Protein 4WID (pdb70)

InterPro domains:
  IPR010855 Cytomegalovirus IE1/IE2 [PF07340] (22-400)

Solvent-accessible surface area: 35175 Å² total

Nearest PDB structures (foldseek):
  4wid-assembly1_A  TM=1.002E+00  e=1.896E-41  macacine betaherpesvirus 3
  4wic-assembly2_C  TM=8.725E-01  e=1.342E-35  macacine betaherpesvirus 3
  4wic-assembly2_D  TM=8.662E-01  e=5.592E-34  macacine betaherpesvirus 3
  4wid-assembly1_B  TM=8.961E-01  e=3.937E-34  macacine betaherpesvirus 3
  4wic-assembly1_B  TM=8.933E-01  e=2.179E-33  macacine betaherpesvirus 3

Foldseek 3Di:
DPQLLVVLVVVLVVLLVVVVCLPDDDPPDDPDQDDDDDDQDDLVVLVVQCPDLVRSLVVLLVNLSVLLSVVVVVLSVVLNVLSVVLCVLLVVLSVLLRVLLVVLLVVLVVLLVCCVLDCVLVVLLVVCLVVDDAPPVLNVLVVLLVVLSVLLSVLLVLSVLSVCSVLSNQLSVVLSVLSNVLSVQLSVLGDQDDDFDLSVVSVVLVVVVVDPDSVVNSVSSSVSSVVSPDDRPSNVVSSVVSCVSSVVSSVVNSVSSVVSSCVSVVLVVQLSVQVSQLSNQLSVLSSVQSSVCVVPPVPDDSVVSSVVCSVLSNQSSVVSVVVSVVSPPPRDHDHSVRSVVSSVVVD/DFLLVVLVVVLVVLLVVLLVPFDDLDDDDDPDDPPLADDLVVLVVQPVVLVRSLVSLLVNLVVLVVNLSSLLSVLLVLLSVLLVVLLVVLSVVLSVLLVVLLVVLVVLLVCLVLVVVLVVLLVVVVVVDDDPPVPVLLVVLLVVLSVVLSVLQVVVSVVSVVLSVVLSVVLSVQLSVLSNLSVVLNVPDGDDPDDDLVVVSVLVVCVVVPPDSVVSSVSSSVSSVVSVVSVVCSVVSSVVSSVVSNVSSVSSNVSSNVSSVVSSVQVVVLSVLVSLLSSLLSVLSSVQSCVCVVDPPDDSCVSNVVPCLSSQSSVVSSVQVVVGDVSTDHDDSVVSVVSSVVPVD

Structure (mmCIF, N/CA/C/O backbone):
data_4WID
#
_entry.id   4WID
#
_cell.length_a   56.489
_cell.length_b   56.489
_cell.length_c   276.907
_cell.angle_alpha   90.00
_cell.angle_beta   90.00
_cell.angle_gamma   90.00
#
_symmetry.space_group_name_H-M   'P 43'
#
loop_
_entity.id
_entity.type
_entity.pdbx_description
1 polymer RhUL123
2 polymer RhUL123
3 non-polymer 2-AMINO-2-HYDROXYMETHYL-PROPANE-1,3-DIOL
4 non-polymer 1,2-ETHANEDIOL
5 water water
#
loop_
_atom_site.group_PDB
_atom_site.id
_atom_site.type_symbol
_atom_site.label_atom_id
_atom_site.label_alt_id
_atom_site.label_comp_id
_atom_site.label_asym_id
_atom_site.label_entity_id
_atom_site.label_seq_id
_atom_site.pdbx_PDB_ins_code
_atom_site.Cartn_x
_atom_site.Cartn_y
_atom_site.Cartn_z
_atom_site.occupancy
_atom_site.B_iso_or_equiv
_atom_site.auth_seq_id
_atom_site.auth_comp_id
_atom_site.auth_asym_id
_atom_site.auth_atom_id
_atom_site.pdbx_PDB_model_num
ATOM 1 N N . LYS A 1 10 ? 38.945 3.183 -10.757 1.00 84.28 40 LYS A N 1
ATOM 2 C CA . LYS A 1 10 ? 38.010 4.300 -10.676 1.00 85.38 40 LYS A CA 1
ATOM 3 C C . LYS A 1 10 ? 36.640 3.803 -10.236 1.00 81.67 40 LYS A C 1
ATOM 4 O O . LYS A 1 10 ? 36.491 2.628 -9.904 1.00 85.77 40 LYS A O 1
ATOM 6 N N . ASP A 1 11 ? 35.641 4.686 -10.244 1.00 134.46 41 ASP A N 1
ATOM 7 C CA . ASP A 1 11 ? 34.368 4.394 -9.577 1.00 116.63 41 ASP A CA 1
ATOM 8 C C . ASP A 1 11 ? 33.255 3.827 -10.476 1.00 97.67 41 ASP A C 1
ATOM 9 O O . ASP A 1 11 ? 32.143 3.594 -9.998 1.00 92.10 41 ASP A O 1
ATOM 14 N N . MET A 1 12 ? 33.540 3.599 -11.757 1.00 84.19 42 MET A N 1
ATOM 15 C CA . MET A 1 12 ? 32.565 2.931 -12.627 1.00 68.18 42 MET A CA 1
ATOM 16 C C . MET A 1 12 ? 32.461 1.474 -12.226 1.00 56.32 42 MET A C 1
ATOM 17 O O . MET A 1 12 ? 33.481 0.814 -12.039 1.00 58.49 42 MET A O 1
ATOM 22 N N . ALA A 1 13 ? 31.240 0.971 -12.085 1.00 45.01 43 ALA A N 1
ATOM 23 C CA . ALA A 1 13 ? 31.044 -0.453 -11.848 1.00 49.68 43 ALA A CA 1
ATOM 24 C C . ALA A 1 13 ? 31.799 -1.284 -12.891 1.00 52.62 43 ALA A C 1
ATOM 25 O O . ALA A 1 13 ? 32.499 -2.235 -12.543 1.00 59.07 43 ALA A O 1
ATOM 27 N N . LEU A 1 14 ? 31.687 -0.901 -14.162 1.00 50.71 44 LEU A N 1
ATOM 28 C CA . LEU A 1 14 ? 32.383 -1.611 -15.238 1.00 49.36 44 LEU A CA 1
ATOM 29 C C . LEU A 1 14 ? 33.738 -1.007 -15.593 1.00 55.94 44 LEU A C 1
ATOM 30 O O . LEU A 1 14 ? 34.164 -1.075 -16.756 1.00 59.02 44 LEU A O 1
ATOM 35 N N . GLN A 1 15 ? 34.420 -0.421 -14.612 1.00 56.21 45 GLN A N 1
ATOM 36 C CA . GLN A 1 15 ? 35.669 0.287 -14.901 1.00 56.45 45 GLN A CA 1
ATOM 37 C C . GLN A 1 15 ? 36.699 -0.618 -15.588 1.00 52.41 45 GLN A C 1
ATOM 38 O O . GLN A 1 15 ? 37.440 -0.166 -16.449 1.00 53.96 45 GLN A O 1
ATOM 44 N N . HIS A 1 16 ? 36.741 -1.891 -15.207 1.00 52.06 46 HIS A N 1
ATOM 45 C CA . HIS A 1 16 ? 37.734 -2.820 -15.754 1.00 53.68 46 HIS A CA 1
ATOM 46 C C . HIS A 1 16 ? 37.500 -3.080 -17.253 1.00 50.34 46 HIS A C 1
ATOM 47 O O . HIS A 1 16 ? 38.442 -3.219 -18.018 1.00 53.55 46 HIS A O 1
ATOM 54 N N . ALA A 1 17 ? 36.235 -3.143 -17.642 1.00 43.59 47 ALA A N 1
ATOM 55 C CA . ALA A 1 17 ? 35.829 -3.305 -19.033 1.00 47.25 47 ALA A CA 1
ATOM 56 C C . ALA A 1 17 ? 36.276 -2.120 -19.883 1.00 50.19 47 ALA A C 1
ATOM 57 O O . ALA A 1 17 ? 36.912 -2.283 -20.925 1.00 53.46 47 ALA A O 1
ATOM 59 N N . VAL A 1 18 ? 35.938 -0.929 -19.403 1.00 49.74 48 VAL A N 1
ATOM 60 C CA . VAL A 1 18 ? 36.296 0.330 -20.035 1.00 50.64 48 VAL A CA 1
ATOM 61 C C . VAL A 1 18 ? 37.808 0.490 -20.147 1.00 56.33 48 VAL A C 1
ATOM 62 O O . VAL A 1 18 ? 38.308 0.994 -21.151 1.00 59.21 48 VAL A O 1
ATOM 66 N N . ASP A 1 19 ? 38.540 0.056 -19.122 1.00 56.45 49 ASP A N 1
ATOM 67 C CA . ASP A 1 19 ? 40.000 0.119 -19.176 1.00 56.93 49 ASP A CA 1
ATOM 68 C C . ASP A 1 19 ? 40.538 -0.809 -20.252 1.00 53.84 49 ASP A C 1
ATOM 69 O O . ASP A 1 19 ? 41.388 -0.422 -21.043 1.00 51.97 49 ASP A O 1
ATOM 74 N N . LEU A 1 20 ? 40.047 -2.042 -20.263 1.00 53.74 50 LEU A N 1
ATOM 75 C CA . LEU A 1 20 ? 40.513 -3.028 -21.228 1.00 52.34 50 LEU A CA 1
ATOM 76 C C . LEU A 1 20 ? 40.200 -2.586 -22.664 1.00 51.27 50 LEU A C 1
ATOM 77 O O . LEU A 1 20 ? 41.006 -2.799 -23.563 1.00 54.88 50 LEU A O 1
ATOM 82 N N . LEU A 1 21 ? 39.051 -1.950 -22.876 1.00 48.79 51 LEU A N 1
ATOM 83 C CA . LEU A 1 21 ? 38.706 -1.432 -24.203 1.00 51.53 51 LEU A CA 1
ATOM 84 C C . LEU A 1 21 ? 39.726 -0.420 -24.686 1.00 55.85 51 LEU A C 1
ATOM 85 O O . LEU A 1 21 ? 40.111 -0.403 -25.864 1.00 56.18 51 LEU A O 1
ATOM 90 N N . GLU A 1 22 ? 40.175 0.416 -23.763 1.00 60.45 52 GLU A N 1
ATOM 91 C CA . GLU A 1 22 ? 41.141 1.438 -24.101 1.00 64.37 52 GLU A CA 1
ATOM 92 C C . GLU A 1 22 ? 42.475 0.820 -24.471 1.00 63.94 52 GLU A C 1
ATOM 93 O O . GLU A 1 22 ? 43.067 1.172 -25.488 1.00 65.74 52 GLU A O 1
ATOM 99 N N . LYS A 1 23 ? 42.928 -0.120 -23.655 1.00 63.25 53 LYS A N 1
ATOM 100 C CA . LYS A 1 23 ? 44.232 -0.734 -23.842 1.00 63.80 53 LYS A CA 1
ATOM 101 C C . LYS A 1 23 ? 44.331 -1.464 -25.173 1.00 63.94 53 LYS A C 1
ATOM 102 O O . LYS A 1 23 ? 45.331 -1.349 -25.883 1.00 72.05 53 LYS A O 1
ATOM 108 N N . MET A 1 24 ? 43.295 -2.228 -25.499 1.00 57.49 54 MET A N 1
ATOM 109 C CA . MET A 1 24 ? 43.304 -3.075 -26.681 1.00 52.98 54 MET A CA 1
ATOM 110 C C . MET A 1 24 ? 43.286 -2.229 -27.937 1.00 52.83 54 MET A C 1
ATOM 111 O O . MET A 1 24 ? 44.010 -2.505 -28.890 1.00 56.56 54 MET A O 1
ATOM 116 N N . LEU A 1 25 ? 42.470 -1.183 -27.929 1.00 50.53 55 LEU A N 1
ATOM 117 C CA . LEU A 1 25 ? 42.389 -0.299 -29.080 1.00 53.49 55 LEU A CA 1
ATOM 118 C C . LEU A 1 25 ? 43.723 0.403 -29.297 1.00 57.58 55 LEU A C 1
ATOM 119 O O . LEU A 1 25 ? 44.218 0.495 -30.436 1.00 57.25 55 LEU A O 1
ATOM 124 N N . ALA A 1 26 ? 44.318 0.870 -28.203 1.00 58.14 56 ALA A N 1
ATOM 125 C CA . ALA A 1 26 ? 45.590 1.579 -28.285 1.00 61.16 56 ALA A CA 1
ATOM 126 C C . ALA A 1 26 ? 46.675 0.682 -28.886 1.00 61.92 56 ALA A C 1
ATOM 127 O O . ALA A 1 26 ? 47.377 1.081 -29.813 1.00 63.60 56 ALA A O 1
ATOM 129 N N . ASP A 1 27 ? 46.781 -0.535 -28.361 1.00 63.79 57 ASP A N 1
ATOM 130 C CA . ASP A 1 27 ? 47.730 -1.517 -28.862 1.00 67.47 57 ASP A CA 1
ATOM 131 C C . ASP A 1 27 ? 47.491 -1.807 -30.348 1.00 70.89 57 ASP A C 1
ATOM 132 O O . ASP A 1 27 ? 48.425 -1.836 -31.157 1.00 70.40 57 ASP A O 1
ATOM 137 N N . GLU A 1 28 ? 46.228 -2.011 -30.696 1.00 69.07 58 GLU A N 1
ATOM 138 C CA . GLU A 1 28 ? 45.855 -2.319 -32.056 1.00 66.98 58 GLU A CA 1
ATOM 139 C C . GLU A 1 28 ? 46.151 -1.148 -32.984 1.00 71.03 58 GLU A C 1
ATOM 140 O O . GLU A 1 28 ? 46.686 -1.337 -34.076 1.00 70.58 58 GLU A O 1
ATOM 146 N N . GLU A 1 29 ? 45.806 0.062 -32.549 1.00 75.28 59 GLU A N 1
ATOM 147 C CA . GLU A 1 29 ? 46.067 1.260 -33.346 1.00 78.34 59 GLU A CA 1
ATOM 148 C C . GLU A 1 29 ? 47.558 1.403 -33.625 1.00 80.58 59 GLU A C 1
ATOM 149 O O . GLU A 1 29 ? 47.959 1.964 -34.641 1.00 79.61 59 GLU A O 1
ATOM 155 N N . LYS A 1 30 ? 48.369 0.884 -32.711 1.00 84.65 60 LYS A N 1
ATOM 156 C CA . LYS A 1 30 ? 49.819 0.920 -32.845 1.00 87.14 60 LYS A CA 1
ATOM 157 C C . LYS A 1 30 ? 50.280 -0.073 -33.901 1.00 86.86 60 LYS A C 1
ATOM 158 O O . LYS A 1 30 ? 51.175 0.219 -34.694 1.00 89.36 60 LYS A O 1
ATOM 174 N N . LEU A 1 32 ? 48.893 -0.923 -36.501 1.00 80.02 62 LEU A N 1
ATOM 175 C CA . LEU A 1 32 ? 48.490 -0.574 -37.863 1.00 83.64 62 LEU A CA 1
ATOM 176 C C . LEU A 1 32 ? 49.583 0.184 -38.618 1.00 96.73 62 LEU A C 1
ATOM 177 O O . LEU A 1 32 ? 49.683 0.090 -39.847 1.00 97.07 62 LEU A O 1
ATOM 182 N N . THR A 1 33 ? 50.400 0.930 -37.879 1.00 113.90 63 THR A N 1
ATOM 183 C CA . THR A 1 33 ? 51.428 1.769 -38.489 1.00 119.03 63 THR A CA 1
ATOM 184 C C . THR A 1 33 ? 52.773 1.052 -38.573 1.00 119.29 63 THR A C 1
ATOM 185 O O . THR A 1 33 ? 53.706 1.541 -39.216 1.00 122.08 63 THR A O 1
ATOM 189 N N . GLU A 1 34 ? 52.870 -0.100 -37.919 1.00 110.06 64 GLU A N 1
ATOM 190 C CA . GLU A 1 34 ? 54.089 -0.889 -37.978 1.00 105.72 64 GLU A CA 1
ATOM 191 C C . GLU A 1 34 ? 54.416 -1.296 -39.408 1.00 102.48 64 GLU A C 1
ATOM 192 O O . GLU A 1 34 ? 53.546 -1.321 -40.289 1.00 96.19 64 GLU A O 1
ATOM 198 N N . PHE A 1 35 ? 55.690 -1.605 -39.619 1.00 107.84 65 PHE A N 1
ATOM 199 C CA . PHE A 1 35 ? 56.175 -2.126 -40.885 1.00 112.02 65 PHE A CA 1
ATOM 200 C C . PHE A 1 35 ? 56.226 -3.643 -40.823 1.00 118.96 65 PHE A C 1
ATOM 201 O O . PHE A 1 35 ? 56.790 -4.218 -39.890 1.00 119.79 65 PHE A O 1
ATOM 209 N N . ASN A 1 36 ? 55.630 -4.288 -41.816 1.00 131.27 66 ASN A N 1
ATOM 210 C CA . ASN A 1 36 ? 55.691 -5.737 -41.908 1.00 133.96 66 ASN A CA 1
ATOM 211 C C . ASN A 1 36 ? 56.341 -6.160 -43.217 1.00 132.40 66 ASN A C 1
ATOM 212 O O . ASN A 1 36 ? 56.358 -5.394 -44.178 1.00 135.57 66 ASN A O 1
ATOM 217 N N . LEU A 1 37 ? 56.877 -7.376 -43.240 1.00 118.10 67 LEU A N 1
ATOM 218 C CA . LEU A 1 37 ? 57.643 -7.873 -44.377 1.00 109.55 67 LEU A CA 1
ATOM 219 C C . LEU A 1 37 ? 56.898 -7.767 -45.707 1.00 102.45 67 LEU A C 1
ATOM 220 O O . LEU A 1 37 ? 55.693 -8.026 -45.793 1.00 98.71 67 LEU A O 1
ATOM 225 N N . GLY A 1 38 ? 57.630 -7.364 -46.740 1.00 99.34 68 GLY A N 1
ATOM 226 C CA . GLY A 1 38 ? 57.068 -7.241 -48.071 1.00 94.78 68 GLY A CA 1
ATOM 227 C C . GLY A 1 38 ? 56.541 -5.857 -48.378 1.00 88.73 68 GLY A C 1
ATOM 228 O O . GLY A 1 38 ? 56.323 -5.520 -49.540 1.00 89.88 68 GLY A O 1
ATOM 229 N N . ASP A 1 39 ? 56.311 -5.060 -47.336 1.00 87.95 69 ASP A N 1
ATOM 230 C CA . ASP A 1 39 ? 55.943 -3.660 -47.516 1.00 86.13 69 ASP A CA 1
ATOM 231 C C . ASP A 1 39 ? 57.086 -2.934 -48.221 1.00 85.34 69 ASP A C 1
ATOM 232 O O . ASP A 1 39 ? 58.254 -3.117 -47.865 1.00 88.57 69 ASP A O 1
ATOM 237 N N . PRO A 1 40 ? 56.752 -2.121 -49.231 1.00 70.65 70 PRO A N 1
ATOM 238 C CA . PRO A 1 40 ? 57.747 -1.310 -49.930 1.00 70.15 70 PRO A CA 1
ATOM 239 C C . PRO A 1 40 ? 58.353 -0.267 -49.002 1.00 72.00 70 PRO A C 1
ATOM 240 O O . PRO A 1 40 ? 57.693 0.148 -48.056 1.00 75.56 70 PRO A O 1
ATOM 244 N N . LEU A 1 41 ? 59.589 0.140 -49.257 1.00 69.12 71 LEU A N 1
ATOM 245 C CA . LEU A 1 41 ? 60.218 1.170 -48.446 1.00 71.75 71 LEU A CA 1
ATOM 246 C C . LEU A 1 41 ? 59.349 2.424 -48.413 1.00 82.46 71 LEU A C 1
ATOM 247 O O . LEU A 1 41 ? 59.104 2.992 -47.351 1.00 71.30 71 LEU A O 1
ATOM 252 N N . PHE A 1 42 ? 58.873 2.830 -49.584 1.00 80.23 72 PHE A N 1
ATOM 253 C CA . PHE A 1 42 ? 57.983 3.977 -49.716 1.00 82.04 72 PHE A CA 1
ATOM 254 C C . PHE A 1 42 ? 56.664 3.573 -50.379 1.00 74.96 72 PHE A C 1
ATOM 255 O O . PHE A 1 42 ? 56.661 2.896 -51.405 1.00 71.06 72 PHE A O 1
ATOM 263 N N . GLU A 1 43 ? 55.548 3.977 -49.780 1.00 78.27 73 GLU A N 1
ATOM 264 C CA . GLU A 1 43 ? 54.246 3.847 -50.431 1.00 84.23 73 GLU A CA 1
ATOM 265 C C . GLU A 1 43 ? 54.121 4.946 -51.477 1.00 90.43 73 GLU A C 1
ATOM 266 O O . GLU A 1 43 ? 54.565 6.073 -51.249 1.00 94.61 73 GLU A O 1
ATOM 272 N N . SER A 1 44 ? 53.520 4.629 -52.618 1.00 91.32 74 SER A N 1
ATOM 273 C CA . SER A 1 44 ? 53.394 5.614 -53.687 1.00 94.06 74 SER A CA 1
ATOM 274 C C . SER A 1 44 ? 52.281 6.604 -53.379 1.00 93.54 74 SER A C 1
ATOM 275 O O . SER A 1 44 ? 51.138 6.216 -53.138 1.00 91.79 74 SER A O 1
ATOM 278 N N . ALA A 1 45 ? 52.632 7.884 -53.363 1.00 96.85 75 ALA A N 1
ATOM 279 C CA . ALA A 1 45 ? 51.645 8.948 -53.286 1.00 98.33 75 ALA A CA 1
ATOM 280 C C . ALA A 1 45 ? 51.791 9.836 -54.518 1.00 103.82 75 ALA A C 1
ATOM 281 O O . ALA A 1 45 ? 52.258 10.974 -54.428 1.00 107.36 75 ALA A O 1
ATOM 283 N N . ASN A 1 46 ? 51.406 9.297 -55.674 1.00 102.09 76 ASN A N 1
ATOM 284 C CA . ASN A 1 46 ? 51.496 10.025 -56.934 1.00 102.77 76 ASN A CA 1
ATOM 285 C C . ASN A 1 46 ? 50.368 11.043 -57.086 1.00 104.54 76 ASN A C 1
ATOM 286 O O . ASN A 1 46 ? 49.191 10.716 -56.905 1.00 105.00 76 ASN A O 1
ATOM 291 N N . ASP A 1 47 ? 50.740 12.274 -57.425 1.00 110.23 77 ASP A N 1
ATOM 292 C CA . ASP A 1 47 ? 49.802 13.395 -57.496 1.00 111.84 77 ASP A CA 1
ATOM 293 C C . ASP A 1 47 ? 48.688 13.206 -58.525 1.00 107.09 77 ASP A C 1
ATOM 294 O O . ASP A 1 47 ? 47.505 13.289 -58.184 1.00 106.16 77 ASP A O 1
ATOM 299 N N . ASP A 1 48 ? 49.092 12.949 -59.771 1.00 99.76 78 ASP A N 1
ATOM 300 C CA . ASP A 1 48 ? 48.225 12.962 -60.960 1.00 91.33 78 ASP A CA 1
ATOM 301 C C . ASP A 1 48 ? 46.833 12.357 -60.770 1.00 80.57 78 ASP A C 1
ATOM 302 O O . ASP A 1 48 ? 46.679 11.330 -60.111 1.00 74.73 78 ASP A O 1
ATOM 307 N N . PRO A 1 49 ? 45.815 12.988 -61.374 1.00 74.40 79 PRO A N 1
ATOM 308 C CA . PRO A 1 49 ? 44.416 12.597 -61.171 1.00 72.00 79 PRO A CA 1
ATOM 309 C C . PRO A 1 49 ? 44.051 11.300 -61.877 1.00 70.56 79 PRO A C 1
ATOM 310 O O . PRO A 1 49 ? 44.585 11.002 -62.946 1.00 71.71 79 PRO A O 1
ATOM 314 N N . ILE A 1 50 ? 43.152 10.536 -61.271 1.00 70.62 80 ILE A N 1
ATOM 315 C CA . ILE A 1 50 ? 42.611 9.330 -61.888 1.00 68.51 80 ILE A CA 1
ATOM 316 C C . ILE A 1 50 ? 41.631 9.710 -63.002 1.00 67.71 80 ILE A C 1
ATOM 317 O O . ILE A 1 50 ? 40.756 10.555 -62.802 1.00 66.81 80 ILE A O 1
ATOM 322 N N . LYS A 1 51 ? 41.792 9.114 -64.183 1.00 67.41 81 LYS A N 1
ATOM 323 C CA . LYS A 1 51 ? 40.886 9.391 -65.299 1.00 68.62 81 LYS A CA 1
ATOM 324 C C . LYS A 1 51 ? 39.891 8.247 -65.475 1.00 65.65 81 LYS A C 1
ATOM 325 O O . LYS A 1 51 ? 40.218 7.094 -65.222 1.00 62.03 81 LYS A O 1
ATOM 331 N N . THR A 1 52 ? 38.668 8.562 -65.891 1.00 69.60 82 THR A N 1
ATOM 332 C CA . THR A 1 52 ? 37.661 7.521 -66.065 1.00 69.76 82 THR A CA 1
ATOM 333 C C . THR A 1 52 ? 38.009 6.679 -67.287 1.00 73.23 82 THR A C 1
ATOM 334 O O . THR A 1 52 ? 38.873 7.049 -68.087 1.00 74.16 82 THR A O 1
ATOM 338 N N . LEU A 1 53 ? 37.346 5.535 -67.413 1.00 73.51 83 LEU A N 1
ATOM 339 C CA . LEU A 1 53 ? 37.612 4.621 -68.507 1.00 74.37 83 LEU A CA 1
ATOM 340 C C . LEU A 1 53 ? 37.371 5.344 -69.833 1.00 78.72 83 LEU A C 1
ATOM 341 O O . LEU A 1 53 ? 38.172 5.229 -70.770 1.00 78.54 83 LEU A O 1
ATOM 346 N N . GLU A 1 54 ? 36.287 6.117 -69.885 1.00 80.30 84 GLU A N 1
ATOM 347 C CA . GLU A 1 54 ? 35.971 6.936 -71.051 1.00 82.34 84 GLU A CA 1
ATOM 348 C C . GLU A 1 54 ? 37.147 7.815 -71.463 1.00 81.88 84 GLU A C 1
ATOM 349 O O . GLU A 1 54 ? 37.581 7.783 -72.611 1.00 86.10 84 GLU A O 1
ATOM 355 N N . GLU A 1 55 ? 37.664 8.589 -70.516 1.00 78.25 85 GLU A N 1
ATOM 356 C CA . GLU A 1 55 ? 38.730 9.545 -70.795 1.00 75.31 85 GLU A CA 1
ATOM 357 C C . GLU A 1 55 ? 39.968 8.859 -71.342 1.00 73.80 85 GLU A C 1
ATOM 358 O O . GLU A 1 55 ? 40.600 9.345 -72.294 1.00 70.05 85 GLU A O 1
ATOM 364 N N . ILE A 1 56 ? 40.295 7.718 -70.740 1.00 71.08 86 ILE A N 1
ATOM 365 C CA . ILE A 1 56 ? 41.424 6.902 -71.170 1.00 64.82 86 ILE A CA 1
ATOM 366 C C . ILE A 1 56 ? 41.206 6.371 -72.586 1.00 70.14 86 ILE A C 1
ATOM 367 O O . ILE A 1 56 ? 42.139 6.328 -73.400 1.00 71.26 86 ILE A O 1
ATOM 372 N N . ILE A 1 57 ? 39.975 5.959 -72.876 1.00 70.99 87 ILE A N 1
ATOM 373 C CA . ILE A 1 57 ? 39.629 5.475 -74.209 1.00 74.64 87 ILE A CA 1
ATOM 374 C C . ILE A 1 57 ? 39.718 6.607 -75.242 1.00 77.95 87 ILE A C 1
ATOM 375 O O . ILE A 1 57 ? 40.247 6.412 -76.334 1.00 74.20 87 ILE A O 1
ATOM 380 N N . GLN A 1 58 ? 39.235 7.793 -74.877 1.00 83.38 88 GLN A N 1
ATOM 381 C CA . GLN A 1 58 ? 39.224 8.929 -75.797 1.00 92.35 88 GLN A CA 1
ATOM 382 C C . GLN A 1 58 ? 40.620 9.508 -76.051 1.00 96.76 88 GLN A C 1
ATOM 383 O O . GLN A 1 58 ? 40.863 10.110 -77.098 1.00 99.84 88 GLN A O 1
ATOM 389 N N . GLU A 1 59 ? 41.535 9.313 -75.106 1.00 96.37 89 GLU A N 1
ATOM 390 C CA . GLU A 1 59 ? 42.866 9.914 -75.193 1.00 99.39 89 GLU A CA 1
ATOM 391 C C . GLU A 1 59 ? 43.899 8.983 -75.827 1.00 100.12 89 GLU A C 1
ATOM 392 O O . GLU A 1 59 ? 44.950 9.424 -76.276 1.00 102.40 89 GLU A O 1
ATOM 398 N N . GLY A 1 60 ? 43.604 7.692 -75.864 1.00 102.63 90 GLY A N 1
ATOM 399 C CA . GLY A 1 60 ? 44.558 6.733 -76.381 1.00 106.44 90 GLY A CA 1
ATOM 400 C C . GLY A 1 60 ? 44.422 6.576 -77.879 1.00 115.40 90 GLY A C 1
ATOM 401 O O . GLY A 1 60 ? 43.885 5.573 -78.346 1.00 119.39 90 GLY A O 1
ATOM 402 N N . ASP A 1 61 ? 44.897 7.569 -78.632 1.00 118.99 91 ASP A N 1
ATOM 403 C CA . ASP A 1 61 ? 44.871 7.509 -80.094 1.00 119.74 91 ASP A CA 1
ATOM 404 C C . ASP A 1 61 ? 45.785 6.402 -80.591 1.00 116.95 91 ASP A C 1
ATOM 405 O O . ASP A 1 61 ? 45.378 5.537 -81.366 1.00 120.48 91 ASP A O 1
ATOM 410 N N . ASP A 1 62 ? 47.030 6.449 -80.136 1.00 108.19 92 ASP A N 1
ATOM 411 C CA . ASP A 1 62 ? 48.034 5.481 -80.533 1.00 100.34 92 ASP A CA 1
ATOM 412 C C . ASP A 1 62 ? 48.206 4.387 -79.483 1.00 96.02 92 ASP A C 1
ATOM 413 O O . ASP A 1 62 ? 47.833 4.541 -78.311 1.00 95.10 92 ASP A O 1
ATOM 418 N N . VAL A 1 63 ? 48.780 3.279 -79.927 1.00 91.97 93 VAL A N 1
ATOM 419 C CA . VAL A 1 63 ? 48.934 2.091 -79.111 1.00 90.73 93 VAL A CA 1
ATOM 420 C C . VAL A 1 63 ? 50.025 2.287 -78.039 1.00 92.10 93 VAL A C 1
ATOM 421 O O . VAL A 1 63 ? 50.053 1.586 -77.027 1.00 92.59 93 VAL A O 1
ATOM 425 N N . VAL A 1 64 ? 50.903 3.263 -78.255 1.00 95.64 94 VAL A N 1
ATOM 426 C CA . VAL A 1 64 ? 51.995 3.535 -77.323 1.00 95.05 94 VAL A CA 1
ATOM 427 C C . VAL A 1 64 ? 51.585 4.596 -76.297 1.00 95.72 94 VAL A C 1
ATOM 428 O O . VAL A 1 64 ? 51.970 4.535 -75.124 1.00 96.02 94 VAL A O 1
ATOM 432 N N . GLY A 1 65 ? 50.785 5.559 -76.745 1.00 95.08 95 GLY A N 1
ATOM 433 C CA . GLY A 1 65 ? 50.269 6.589 -75.869 1.00 91.67 95 GLY A CA 1
ATOM 434 C C . GLY A 1 65 ? 49.220 5.994 -74.959 1.00 87.25 95 GLY A C 1
ATOM 435 O O . GLY A 1 65 ? 49.052 6.428 -73.816 1.00 86.54 95 GLY A O 1
ATOM 436 N N . ALA A 1 66 ? 48.506 4.998 -75.476 1.00 84.95 96 ALA A N 1
ATOM 437 C CA . ALA A 1 66 ? 47.517 4.277 -74.684 1.00 80.92 96 ALA A CA 1
ATOM 438 C C . ALA A 1 66 ? 48.208 3.524 -73.563 1.00 79.36 96 ALA A C 1
ATOM 439 O O . ALA A 1 66 ? 47.750 3.545 -72.421 1.00 78.11 96 ALA A O 1
ATOM 441 N N . HIS A 1 67 ? 49.316 2.870 -73.901 1.00 76.98 97 HIS A N 1
ATOM 442 C CA . HIS A 1 67 ? 50.061 2.067 -72.949 1.00 75.19 97 HIS A CA 1
ATOM 443 C C . HIS A 1 67 ? 50.586 2.893 -71.777 1.00 76.64 97 HIS A C 1
ATOM 444 O O . HIS A 1 67 ? 50.486 2.482 -70.616 1.00 77.70 97 HIS A O 1
ATOM 451 N N . GLN A 1 68 ? 51.160 4.045 -72.098 1.00 76.48 98 GLN A N 1
ATOM 452 C CA . GLN A 1 68 ? 51.626 4.998 -71.101 1.00 76.82 98 GLN A CA 1
ATOM 453 C C . GLN A 1 68 ? 50.510 5.334 -70.112 1.00 73.42 98 GLN A C 1
ATOM 454 O O . GLN A 1 68 ? 50.675 5.270 -68.889 1.00 70.88 98 GLN A O 1
ATOM 460 N N . LEU A 1 69 ? 49.369 5.683 -70.688 1.00 69.62 99 LEU A N 1
ATOM 461 C CA . LEU A 1 69 ? 48.172 6.042 -69.967 1.00 68.04 99 LEU A CA 1
ATOM 462 C C . LEU A 1 69 ? 47.619 4.884 -69.115 1.00 69.35 99 LEU A C 1
ATOM 463 O O . LEU A 1 69 ? 47.187 5.089 -67.984 1.00 69.69 99 LEU A O 1
ATOM 468 N N . VAL A 1 70 ? 47.635 3.670 -69.654 1.00 68.81 100 VAL A N 1
ATOM 469 C CA . VAL A 1 70 ? 47.042 2.534 -68.961 1.00 68.10 100 VAL A CA 1
ATOM 470 C C . VAL A 1 70 ? 47.857 2.129 -67.740 1.00 69.03 100 VAL A C 1
ATOM 471 O O . VAL A 1 70 ? 47.288 1.939 -66.659 1.00 69.08 100 VAL A O 1
ATOM 475 N N . VAL A 1 71 ? 49.175 2.007 -67.909 1.00 68.90 101 VAL A N 1
ATOM 476 C CA . VAL A 1 71 ? 50.078 1.628 -66.815 1.00 68.41 101 VAL A CA 1
ATOM 477 C C . VAL A 1 71 ? 49.962 2.571 -65.617 1.00 69.60 101 VAL A C 1
ATOM 478 O O . VAL A 1 71 ? 49.685 2.143 -64.492 1.00 69.39 101 VAL A O 1
ATOM 482 N N . THR A 1 72 ? 50.159 3.860 -65.864 1.00 71.27 102 THR A N 1
ATOM 483 C CA . THR A 1 72 ? 50.071 4.851 -64.803 1.00 71.44 102 THR A CA 1
ATOM 484 C C . THR A 1 72 ? 48.682 4.898 -64.141 1.00 69.77 102 THR A C 1
ATOM 485 O O . THR A 1 72 ? 48.581 5.065 -62.923 1.00 67.79 102 THR A O 1
ATOM 489 N N . GLN A 1 73 ? 47.617 4.739 -64.928 1.00 67.41 103 GLN A N 1
ATOM 490 C CA . GLN A 1 73 ? 46.266 4.779 -64.362 1.00 63.65 103 GLN A CA 1
ATOM 491 C C . GLN A 1 73 ? 45.948 3.537 -63.520 1.00 60.68 103 GLN A C 1
ATOM 492 O O . GLN A 1 73 ? 45.112 3.599 -62.616 1.00 61.38 103 GLN A O 1
ATOM 498 N N . ILE A 1 74 ? 46.597 2.415 -63.811 1.00 57.16 104 ILE A N 1
ATOM 499 C CA . ILE A 1 74 ? 46.471 1.245 -62.952 1.00 60.67 104 ILE A CA 1
ATOM 500 C C . ILE A 1 74 ? 47.136 1.527 -61.604 1.00 60.19 104 ILE A C 1
ATOM 501 O O . ILE A 1 74 ? 46.532 1.311 -60.538 1.00 62.05 104 ILE A O 1
ATOM 506 N N . LYS A 1 75 ? 48.360 2.047 -61.663 1.00 61.29 105 LYS A N 1
ATOM 507 C CA . LYS A 1 75 ? 49.142 2.347 -60.469 1.00 61.46 105 LYS A CA 1
ATOM 508 C C . LYS A 1 75 ? 48.441 3.365 -59.568 1.00 63.84 105 LYS A C 1
ATOM 509 O O . LYS A 1 75 ? 48.402 3.186 -58.345 1.00 64.18 105 LYS A O 1
ATOM 515 N N . LEU A 1 76 ? 47.873 4.413 -60.162 1.00 63.39 106 LEU A N 1
ATOM 516 C CA . LEU A 1 76 ? 47.116 5.385 -59.379 1.00 64.18 106 LEU A CA 1
ATOM 517 C C . LEU A 1 76 ? 45.928 4.713 -58.672 1.00 61.23 106 LEU A C 1
ATOM 518 O O . LEU A 1 76 ? 45.567 5.078 -57.555 1.00 59.19 106 LEU A O 1
ATOM 523 N N . ARG A 1 77 ? 45.335 3.727 -59.339 1.00 60.43 107 ARG A N 1
ATOM 524 C CA . ARG A 1 77 ? 44.114 3.078 -58.874 1.00 56.98 107 ARG A CA 1
ATOM 525 C C . ARG A 1 77 ? 44.408 2.053 -57.772 1.00 52.56 107 ARG A C 1
ATOM 526 O O . ARG A 1 77 ? 43.680 1.968 -56.795 1.00 52.09 107 ARG A O 1
ATOM 534 N N . VAL A 1 78 ? 45.462 1.269 -57.953 1.00 53.73 108 VAL A N 1
ATOM 535 C CA . VAL A 1 78 ? 45.956 0.373 -56.911 1.00 54.01 108 VAL A CA 1
ATOM 536 C C . VAL A 1 78 ? 46.214 1.177 -55.631 1.00 56.19 108 VAL A C 1
ATOM 537 O O . VAL A 1 78 ? 45.867 0.746 -54.528 1.00 58.14 108 VAL A O 1
ATOM 541 N N . GLN A 1 79 ? 46.787 2.366 -55.807 1.00 56.36 109 GLN A N 1
ATOM 542 C CA . GLN A 1 79 ? 47.055 3.296 -54.713 1.00 59.57 109 GLN A CA 1
ATOM 543 C C . GLN A 1 79 ? 45.761 3.740 -54.025 1.00 59.38 109 GLN A C 1
ATOM 544 O O . GLN A 1 79 ? 45.601 3.575 -52.811 1.00 57.62 109 GLN A O 1
ATOM 550 N N . ARG A 1 80 ? 44.841 4.299 -54.811 1.00 58.72 110 ARG A N 1
ATOM 551 C CA . ARG A 1 80 ? 43.519 4.676 -54.314 1.00 58.52 110 ARG A CA 1
ATOM 552 C C . ARG A 1 80 ? 42.816 3.543 -53.535 1.00 56.39 110 ARG A C 1
ATOM 553 O O . ARG A 1 80 ? 42.316 3.762 -52.440 1.00 56.82 110 ARG A O 1
ATOM 561 N N . ASN A 1 81 ? 42.795 2.345 -54.111 1.00 53.72 111 ASN A N 1
ATOM 562 C CA . ASN A 1 81 ? 42.112 1.193 -53.532 1.00 50.88 111 ASN A CA 1
ATOM 563 C C . ASN A 1 81 ? 42.739 0.731 -52.228 1.00 53.65 111 ASN A C 1
ATOM 564 O O . ASN A 1 81 ? 42.034 0.385 -51.269 1.00 55.19 111 ASN A O 1
ATOM 569 N N . ARG A 1 82 ? 44.065 0.718 -52.185 1.00 54.51 112 ARG A N 1
ATOM 570 C CA . ARG A 1 82 ? 44.739 0.290 -50.976 1.00 56.63 112 ARG A CA 1
ATOM 571 C C . ARG A 1 82 ? 44.483 1.306 -49.864 1.00 56.16 112 ARG A C 1
ATOM 572 O O . ARG A 1 82 ? 44.266 0.918 -48.718 1.00 57.01 112 ARG A O 1
ATOM 580 N N . ARG A 1 83 ? 44.469 2.595 -50.208 1.00 55.30 113 ARG A N 1
ATOM 581 C CA . ARG A 1 83 ? 44.197 3.644 -49.221 1.00 53.74 113 ARG A CA 1
ATOM 582 C C . ARG A 1 83 ? 42.826 3.453 -48.597 1.00 52.15 113 ARG A C 1
ATOM 583 O O . ARG A 1 83 ? 42.674 3.497 -47.376 1.00 49.89 113 ARG A O 1
ATOM 591 N N . LEU A 1 84 ? 41.825 3.244 -49.443 1.00 51.67 114 LEU A N 1
ATOM 592 C CA . LEU A 1 84 ? 40.475 3.026 -48.951 1.00 51.40 114 LEU A CA 1
ATOM 593 C C . LEU A 1 84 ? 40.396 1.743 -48.120 1.00 49.06 114 LEU A C 1
ATOM 594 O O . LEU A 1 84 ? 39.625 1.675 -47.176 1.00 48.51 114 LEU A O 1
ATOM 599 N N . ALA A 1 85 ? 41.188 0.736 -48.471 1.00 47.37 115 ALA A N 1
ATOM 600 C CA . ALA A 1 85 ? 41.203 -0.509 -47.712 1.00 51.68 115 ALA A CA 1
ATOM 601 C C . ALA A 1 85 ? 41.825 -0.264 -46.339 1.00 51.18 115 ALA A C 1
ATOM 602 O O . ALA A 1 85 ? 41.335 -0.775 -45.328 1.00 46.78 115 ALA A O 1
ATOM 604 N N . ASP A 1 86 ? 42.902 0.521 -46.308 1.00 52.41 116 ASP A N 1
ATOM 605 C CA . ASP A 1 86 ? 43.557 0.852 -45.047 1.00 52.36 116 ASP A CA 1
ATOM 606 C C . ASP A 1 86 ? 42.619 1.653 -44.148 1.00 53.04 116 ASP A C 1
ATOM 607 O O . ASP A 1 86 ? 42.521 1.395 -42.947 1.00 50.77 116 ASP A O 1
ATOM 612 N N . GLU A 1 87 ? 41.926 2.619 -44.741 1.00 54.90 117 GLU A N 1
ATOM 613 C CA . GLU A 1 87 ? 40.933 3.397 -44.019 1.00 57.64 117 GLU A CA 1
ATOM 614 C C . GLU A 1 87 ? 39.927 2.465 -43.348 1.00 55.26 117 GLU A C 1
ATOM 615 O O . GLU A 1 87 ? 39.616 2.617 -42.162 1.00 52.60 117 GLU A O 1
ATOM 621 N N . ILE A 1 88 ? 39.445 1.481 -44.100 1.00 55.10 118 ILE A N 1
ATOM 622 C CA . ILE A 1 88 ? 38.454 0.539 -43.576 1.00 53.72 118 ILE A CA 1
ATOM 623 C C . ILE A 1 88 ? 39.019 -0.318 -42.441 1.00 49.86 118 ILE A C 1
ATOM 624 O O . ILE A 1 88 ? 38.301 -0.630 -41.492 1.00 49.04 118 ILE A O 1
ATOM 629 N N . ILE A 1 89 ? 40.300 -0.678 -42.515 1.00 48.20 119 ILE A N 1
ATOM 630 C CA . ILE A 1 89 ? 40.922 -1.413 -41.412 1.00 50.23 119 ILE A CA 1
ATOM 631 C C . ILE A 1 89 ? 40.873 -0.569 -40.129 1.00 52.32 119 ILE A C 1
ATOM 632 O O . ILE A 1 89 ? 40.496 -1.059 -39.065 1.00 54.79 119 ILE A O 1
ATOM 637 N N . ARG A 1 90 ? 41.232 0.705 -40.259 1.00 52.94 120 ARG A N 1
ATOM 638 C CA . ARG A 1 90 ? 41.209 1.649 -39.153 1.00 55.98 120 ARG A CA 1
ATOM 639 C C . ARG A 1 90 ? 39.805 1.883 -38.588 1.00 57.65 120 ARG A C 1
ATOM 640 O O . ARG A 1 90 ? 39.643 2.066 -37.376 1.00 57.26 120 ARG A O 1
ATOM 648 N N . GLU A 1 91 ? 38.789 1.859 -39.448 1.00 55.26 121 GLU A N 1
ATOM 649 C CA . GLU A 1 91 ? 37.427 2.100 -38.980 1.00 51.55 121 GLU A CA 1
ATOM 650 C C . GLU A 1 91 ? 36.858 0.917 -38.199 1.00 47.64 121 GLU A C 1
ATOM 651 O O . GLU A 1 91 ? 35.853 1.048 -37.490 1.00 43.60 121 GLU A O 1
ATOM 657 N N . GLN A 1 92 ? 37.482 -0.243 -38.344 1.00 45.77 122 GLN A N 1
ATOM 658 C CA . GLN A 1 92 ? 37.103 -1.386 -37.542 1.00 43.17 122 GLN A CA 1
ATOM 659 C C . GLN A 1 92 ? 37.311 -1.037 -36.065 1.00 45.95 122 GLN A C 1
ATOM 660 O O . GLN A 1 92 ? 36.474 -1.336 -35.219 1.00 43.84 122 GLN A O 1
ATOM 666 N N . LEU A 1 93 ? 38.427 -0.377 -35.780 1.00 47.77 123 LEU A N 1
ATOM 667 C CA . LEU A 1 93 ? 38.788 -0.016 -34.424 1.00 48.25 123 LEU A CA 1
ATOM 668 C C . LEU A 1 93 ? 37.906 1.124 -33.934 1.00 49.45 123 LEU A C 1
ATOM 669 O O . LEU A 1 93 ? 37.429 1.111 -32.800 1.00 46.52 123 LEU A O 1
ATOM 674 N N . THR A 1 94 ? 37.675 2.091 -34.812 1.00 53.06 124 THR A N 1
ATOM 675 C CA . THR A 1 94 ? 36.767 3.182 -34.513 1.00 51.59 124 THR A CA 1
ATOM 676 C C . THR A 1 94 ? 35.358 2.658 -34.232 1.00 50.40 124 THR A C 1
ATOM 677 O O . THR A 1 94 ? 34.690 3.172 -33.331 1.00 52.92 124 THR A O 1
ATOM 681 N N . ASP A 1 95 ? 34.914 1.641 -34.982 1.00 42.44 125 ASP A N 1
ATOM 682 C CA . ASP A 1 95 ? 33.564 1.095 -34.813 1.00 42.73 125 ASP A CA 1
ATOM 683 C C . ASP A 1 95 ? 33.480 0.314 -33.511 1.00 41.28 125 ASP A C 1
ATOM 684 O O . ASP A 1 95 ? 32.441 0.298 -32.860 1.00 40.37 125 ASP A O 1
ATOM 689 N N . ILE A 1 96 ? 34.570 -0.355 -33.149 1.00 44.29 126 ILE A N 1
ATOM 690 C CA . ILE A 1 96 ? 34.587 -1.115 -31.907 1.00 45.95 126 ILE A CA 1
ATOM 691 C C . ILE A 1 96 ? 34.476 -0.152 -30.720 1.00 44.29 126 ILE A C 1
ATOM 692 O O . ILE A 1 96 ? 33.677 -0.382 -29.816 1.00 40.85 126 ILE A O 1
ATOM 697 N N . ARG A 1 97 ? 35.253 0.931 -30.749 1.00 50.65 127 ARG A N 1
ATOM 698 C CA . ARG A 1 97 ? 35.154 1.971 -29.734 1.00 55.55 127 ARG A CA 1
ATOM 699 C C . ARG A 1 97 ? 33.724 2.485 -29.595 1.00 59.71 127 ARG A C 1
ATOM 700 O O . ARG A 1 97 ? 33.185 2.528 -28.485 1.00 60.17 127 ARG A O 1
ATOM 708 N N . LYS A 1 98 ? 33.119 2.880 -30.715 1.00 60.56 128 LYS A N 1
ATOM 709 C CA . LYS A 1 98 ? 31.747 3.385 -30.703 1.00 60.89 128 LYS A CA 1
ATOM 710 C C . LYS A 1 98 ? 30.739 2.389 -30.115 1.00 53.30 128 LYS A C 1
ATOM 711 O O . LYS A 1 98 ? 29.963 2.730 -29.231 1.00 48.84 128 LYS A O 1
ATOM 717 N N . VAL A 1 99 ? 30.742 1.167 -30.628 1.00 48.80 129 VAL A N 1
ATOM 718 C CA . VAL A 1 99 ? 29.735 0.204 -30.240 1.00 45.04 129 VAL A CA 1
ATOM 719 C C . VAL A 1 99 ? 29.937 -0.217 -28.778 1.00 44.83 129 VAL A C 1
ATOM 720 O O . VAL A 1 99 ? 28.988 -0.198 -28.005 1.00 43.32 129 VAL A O 1
ATOM 724 N N . PHE A 1 100 ? 31.159 -0.562 -28.385 1.00 44.94 130 PHE A N 1
ATOM 725 C CA . PHE A 1 100 ? 31.371 -1.021 -27.014 1.00 43.77 130 PHE A CA 1
ATOM 726 C C . PHE A 1 100 ? 31.319 0.107 -25.959 1.00 47.28 130 PHE A C 1
ATOM 727 O O . PHE A 1 100 ? 30.872 -0.132 -24.835 1.00 48.38 130 PHE A O 1
ATOM 735 N N . SER A 1 101 ? 31.741 1.323 -26.296 1.00 46.45 131 SER A N 1
ATOM 736 C CA . SER A 1 101 ? 31.577 2.435 -25.353 1.00 50.26 131 SER A CA 1
ATOM 737 C C . SER A 1 101 ? 30.116 2.707 -25.053 1.00 54.81 131 SER A C 1
ATOM 738 O O . SER A 1 101 ? 29.737 2.952 -23.906 1.00 57.68 131 SER A O 1
ATOM 741 N N . ASP A 1 102 ? 29.302 2.673 -26.100 1.00 56.61 132 ASP A N 1
ATOM 742 C CA . ASP A 1 102 ? 27.889 2.966 -25.968 1.00 58.00 132 ASP A CA 1
ATOM 743 C C . ASP A 1 102 ? 27.219 1.876 -25.164 1.00 52.10 132 ASP A C 1
ATOM 744 O O . ASP A 1 102 ? 26.416 2.178 -24.285 1.00 48.93 132 ASP A O 1
ATOM 749 N N . LYS A 1 103 ? 27.565 0.621 -25.455 1.00 47.93 133 LYS A N 1
ATOM 750 C CA . LYS A 1 103 ? 27.007 -0.513 -24.724 1.00 45.91 133 LYS A CA 1
ATOM 751 C C . LYS A 1 103 ? 27.445 -0.519 -23.242 1.00 44.56 133 LYS A C 1
ATOM 752 O O . LYS A 1 103 ? 26.649 -0.844 -22.373 1.00 47.82 133 LYS A O 1
ATOM 758 N N . PHE A 1 104 ? 28.696 -0.169 -22.961 1.00 44.68 134 PHE A N 1
ATOM 759 C CA . PHE A 1 104 ? 29.183 -0.133 -21.579 1.00 45.95 134 PHE A CA 1
ATOM 760 C C . PHE A 1 104 ? 28.471 0.954 -20.789 1.00 54.21 134 PHE A C 1
ATOM 761 O O . PHE A 1 104 ? 28.122 0.744 -19.630 1.00 58.17 134 PHE A O 1
ATOM 769 N N . GLU A 1 105 ? 28.266 2.113 -21.412 1.00 55.51 135 GLU A N 1
ATOM 770 C CA . GLU A 1 105 ? 27.574 3.217 -20.761 1.00 60.29 135 GLU A CA 1
ATOM 771 C C . GLU A 1 105 ? 26.148 2.838 -20.404 1.00 57.66 135 GLU A C 1
ATOM 772 O O . GLU A 1 105 ? 25.685 3.114 -19.297 1.00 59.40 135 GLU A O 1
ATOM 778 N N . LYS A 1 106 ? 25.451 2.209 -21.340 1.00 56.28 136 LYS A N 1
ATOM 779 C CA . LYS A 1 106 ? 24.091 1.760 -21.081 1.00 60.15 136 LYS A CA 1
ATOM 780 C C . LYS A 1 106 ? 24.067 0.701 -19.982 1.00 58.76 136 LYS A C 1
ATOM 781 O O . LYS A 1 106 ? 23.256 0.773 -19.060 1.00 59.05 136 LYS A O 1
ATOM 787 N N . LEU A 1 107 ? 24.961 -0.278 -20.097 1.00 55.39 137 LEU A N 1
ATOM 788 C CA . LEU A 1 107 ? 25.088 -1.350 -19.115 1.00 47.72 137 LEU A CA 1
ATOM 789 C C . LEU A 1 107 ? 25.383 -0.800 -17.712 1.00 46.04 137 LEU A C 1
ATOM 790 O O . LEU A 1 107 ? 24.856 -1.302 -16.730 1.00 45.66 137 LEU A O 1
ATOM 795 N N . GLU A 1 108 ? 26.206 0.242 -17.642 1.00 49.94 138 GLU A N 1
ATOM 796 C CA . GLU A 1 108 ? 26.600 0.851 -16.376 1.00 58.15 138 GLU A CA 1
ATOM 797 C C . GLU A 1 108 ? 25.414 1.564 -15.725 1.00 61.59 138 GLU A C 1
ATOM 798 O O . GLU A 1 108 ? 25.190 1.436 -14.518 1.00 59.42 138 GLU A O 1
ATOM 804 N N . GLN A 1 109 ? 24.658 2.303 -16.536 1.00 64.52 139 GLN A N 1
ATOM 805 C CA . GLN A 1 109 ? 23.480 3.025 -16.063 1.00 65.26 139 GLN A CA 1
ATOM 806 C C . GLN A 1 109 ? 22.439 2.053 -15.566 1.00 58.45 139 GLN A C 1
ATOM 807 O O . GLN A 1 109 ? 21.724 2.337 -14.602 1.00 59.32 139 GLN A O 1
ATOM 813 N N . GLY A 1 110 ? 22.363 0.901 -16.219 1.00 50.07 140 GLY A N 1
ATOM 814 C CA . GLY A 1 110 ? 21.486 -0.172 -15.771 1.00 46.81 140 GLY A CA 1
ATOM 815 C C . GLY A 1 110 ? 21.974 -0.937 -14.541 1.00 45.63 140 GLY A C 1
ATOM 816 O O . GLY A 1 110 ? 21.176 -1.494 -13.788 1.00 46.52 140 GLY A O 1
ATOM 817 N N . ILE A 1 111 ? 23.279 -1.010 -14.334 1.00 45.29 141 ILE A N 1
ATOM 818 C CA . ILE A 1 111 ? 23.758 -1.732 -13.165 1.00 49.61 141 ILE A CA 1
ATOM 819 C C . ILE A 1 111 ? 23.441 -0.880 -11.937 1.00 52.17 141 ILE A C 1
ATOM 820 O O . ILE A 1 111 ? 22.978 -1.393 -10.925 1.00 52.24 141 ILE A O 1
ATOM 825 N N . GLN A 1 112 ? 23.667 0.425 -12.063 1.00 52.98 142 GLN A N 1
ATOM 826 C CA . GLN A 1 112 ? 23.346 1.389 -11.025 1.00 55.71 142 GLN A CA 1
ATOM 827 C C . GLN A 1 112 ? 21.882 1.332 -10.574 1.00 58.92 142 GLN A C 1
ATOM 828 O O . GLN A 1 112 ? 21.592 1.514 -9.390 1.00 61.96 142 GLN A O 1
ATOM 834 N N . ASN A 1 113 ? 20.966 1.076 -11.503 1.00 58.91 143 ASN A N 1
ATOM 835 C CA . ASN A 1 113 ? 19.550 0.949 -11.152 1.00 59.90 143 ASN A CA 1
ATOM 836 C C . ASN A 1 113 ? 19.298 -0.345 -10.416 1.00 56.66 143 ASN A C 1
ATOM 837 O O . ASN A 1 113 ? 18.494 -0.406 -9.483 1.00 58.00 143 ASN A O 1
ATOM 842 N N . SER A 1 114 ? 19.986 -1.390 -10.840 1.00 50.77 144 SER A N 1
ATOM 843 C CA . SER A 1 114 ? 19.840 -2.676 -10.190 1.00 46.81 144 SER A CA 1
ATOM 844 C C . SER A 1 114 ? 20.320 -2.610 -8.742 1.00 46.23 144 SER A C 1
ATOM 845 O O . SER A 1 114 ? 19.726 -3.226 -7.870 1.00 46.22 144 SER A O 1
ATOM 848 N N . TYR A 1 115 ? 21.408 -1.877 -8.509 1.00 45.09 145 TYR A N 1
ATOM 849 C CA . TYR A 1 115 ? 21.910 -1.636 -7.167 1.00 44.90 145 TYR A CA 1
ATOM 850 C C . TYR A 1 115 ? 20.828 -1.048 -6.275 1.00 45.02 145 TYR A C 1
ATOM 851 O O . TYR A 1 115 ? 20.638 -1.500 -5.154 1.00 49.50 145 TYR A O 1
ATOM 860 N N . LEU A 1 116 ? 20.152 -0.013 -6.771 1.00 43.96 146 LEU A N 1
ATOM 861 C CA . LEU A 1 116 ? 19.064 0.620 -6.037 1.00 50.60 146 LEU A CA 1
ATOM 862 C C . LEU A 1 116 ? 17.982 -0.401 -5.716 1.00 54.67 146 LEU A C 1
ATOM 863 O O . LEU A 1 116 ? 17.659 -0.644 -4.547 1.00 56.54 146 LEU A O 1
ATOM 868 N N . LEU A 1 117 ? 17.450 -1.009 -6.773 1.00 56.21 147 LEU A N 1
ATOM 869 C CA . LEU A 1 117 ? 16.415 -2.024 -6.660 1.00 56.83 147 LEU A CA 1
ATOM 870 C C . LEU A 1 117 ? 16.761 -3.051 -5.598 1.00 54.97 147 LEU A C 1
ATOM 871 O O . LEU A 1 117 ? 15.932 -3.386 -4.745 1.00 56.06 147 LEU A O 1
ATOM 876 N N . LEU A 1 118 ? 17.992 -3.545 -5.654 1.00 51.05 148 LEU A N 1
ATOM 877 C CA . LEU A 1 118 ? 18.423 -4.544 -4.697 1.00 49.94 148 LEU A CA 1
ATOM 878 C C . LEU A 1 118 ? 18.404 -3.973 -3.285 1.00 49.33 148 LEU A C 1
ATOM 879 O O . LEU A 1 118 ? 18.009 -4.668 -2.364 1.00 49.25 148 LEU A O 1
ATOM 884 N N . ASP A 1 119 ? 18.795 -2.713 -3.116 1.00 50.62 149 ASP A N 1
ATOM 885 C CA . ASP A 1 119 ? 18.838 -2.126 -1.769 1.00 53.11 149 ASP A CA 1
ATOM 886 C C . ASP A 1 119 ? 17.443 -1.898 -1.169 1.00 55.27 149 ASP A C 1
ATOM 887 O O . ASP A 1 119 ? 17.282 -1.906 0.043 1.00 58.64 149 ASP A O 1
ATOM 892 N N . LYS A 1 120 ? 16.436 -1.719 -2.017 1.00 56.58 150 LYS A N 1
ATOM 893 C CA . LYS A 1 120 ? 15.065 -1.542 -1.541 1.00 57.16 150 LYS A CA 1
ATOM 894 C C . LYS A 1 120 ? 14.545 -2.803 -0.849 1.00 55.91 150 LYS A C 1
ATOM 895 O O . LYS A 1 120 ? 13.570 -2.763 -0.099 1.00 58.73 150 LYS A O 1
ATOM 901 N N . LEU A 1 121 ? 15.211 -3.918 -1.086 1.00 49.32 151 LEU A N 1
ATOM 902 C CA . LEU A 1 121 ? 14.778 -5.174 -0.517 1.00 48.68 151 LEU A CA 1
ATOM 903 C C . LEU A 1 121 ? 15.076 -5.267 0.987 1.00 50.87 151 LEU A C 1
ATOM 904 O O . LEU A 1 121 ? 14.584 -6.176 1.650 1.00 50.58 151 LEU A O 1
ATOM 909 N N . LYS A 1 122 ? 15.878 -4.348 1.523 1.00 48.75 152 LYS A N 1
ATOM 910 C CA . LYS A 1 122 ? 16.321 -4.496 2.900 1.00 50.92 152 LYS A CA 1
ATOM 911 C C . LYS A 1 122 ? 15.440 -3.734 3.879 1.00 57.41 152 LYS A C 1
ATOM 912 O O . LYS A 1 122 ? 15.400 -4.055 5.062 1.00 59.72 152 LYS A O 1
ATOM 918 N N . THR A 1 123 ? 14.737 -2.728 3.376 1.00 60.95 153 THR A N 1
ATOM 919 C CA . THR A 1 123 ? 13.979 -1.815 4.226 1.00 64.06 153 THR A CA 1
ATOM 920 C C . THR A 1 123 ? 13.047 -2.473 5.268 1.00 62.27 153 THR A C 1
ATOM 921 O O . THR A 1 123 ? 13.027 -2.020 6.414 1.00 61.86 153 THR A O 1
ATOM 925 N N . PRO A 1 124 ? 12.301 -3.545 4.901 1.00 58.11 154 PRO A N 1
ATOM 926 C CA . PRO A 1 124 ? 11.459 -4.161 5.943 1.00 55.55 154 PRO A CA 1
ATOM 927 C C . PRO A 1 124 ? 12.263 -4.781 7.078 1.00 56.20 154 PRO A C 1
ATOM 928 O O . PRO A 1 124 ? 11.728 -5.020 8.162 1.00 55.87 154 PRO A O 1
ATOM 932 N N . PHE A 1 125 ? 13.538 -5.044 6.812 1.00 51.70 155 PHE A N 1
ATOM 933 C CA . PHE A 1 125 ? 14.380 -5.774 7.739 1.00 46.25 155 PHE A CA 1
ATOM 934 C C . PHE A 1 125 ? 15.301 -4.852 8.493 1.00 46.17 155 PHE A C 1
ATOM 935 O O . PHE A 1 125 ? 16.149 -5.314 9.240 1.00 46.63 155 PHE A O 1
ATOM 943 N N . GLN A 1 126 ? 15.139 -3.549 8.289 1.00 50.39 156 GLN A N 1
ATOM 944 C CA . GLN A 1 126 ? 16.003 -2.576 8.953 1.00 54.57 156 GLN A CA 1
ATOM 945 C C . GLN A 1 126 ? 15.692 -2.560 10.446 1.00 53.06 156 GLN A C 1
ATOM 946 O O . GLN A 1 126 ? 14.546 -2.339 10.841 1.00 46.84 156 GLN A O 1
ATOM 952 N N . ASP A 1 127 ? 16.716 -2.823 11.260 1.00 56.51 157 ASP A N 1
ATOM 953 C CA . ASP A 1 127 ? 16.555 -3.005 12.705 1.00 56.69 157 ASP A CA 1
ATOM 954 C C . ASP A 1 127 ? 15.466 -4.045 12.995 1.00 55.89 157 ASP A C 1
ATOM 955 O O . ASP A 1 127 ? 14.828 -4.015 14.050 1.00 56.67 157 ASP A O 1
ATOM 960 N N . MET A 1 128 ? 15.279 -4.959 12.040 1.00 49.77 158 MET A N 1
ATOM 961 C CA . MET A 1 128 ? 14.243 -5.996 12.076 1.00 50.11 158 MET A CA 1
ATOM 962 C C . MET A 1 128 ? 12.876 -5.460 12.498 1.00 52.63 158 MET A C 1
ATOM 963 O O . MET A 1 128 ? 12.134 -6.119 13.234 1.00 52.05 158 MET A O 1
ATOM 968 N N . ARG A 1 129 ? 12.547 -4.277 11.978 1.00 54.95 159 ARG A N 1
ATOM 969 C CA . ARG A 1 129 ? 11.328 -3.553 12.327 1.00 57.99 159 ARG A CA 1
ATOM 970 C C . ARG A 1 129 ? 10.069 -4.325 11.957 1.00 51.46 159 ARG A C 1
ATOM 971 O O . ARG A 1 129 ? 9.021 -4.116 12.548 1.00 51.71 159 ARG A O 1
ATOM 979 N N . CYS A 1 130 ? 10.175 -5.221 10.985 1.00 46.26 160 CYS A N 1
ATOM 980 C CA . CYS A 1 130 ? 9.041 -6.034 10.587 1.00 44.44 160 CYS A CA 1
ATOM 981 C C . CYS A 1 130 ? 8.478 -6.920 11.723 1.00 44.19 160 CYS A C 1
ATOM 982 O O . CYS A 1 130 ? 7.295 -7.245 11.716 1.00 46.14 160 CYS A O 1
ATOM 985 N N . LEU A 1 131 ? 9.319 -7.312 12.680 1.00 43.69 161 LEU A N 1
ATOM 986 C CA . LEU A 1 131 ? 8.870 -8.096 13.833 1.00 42.41 161 LEU A CA 1
ATOM 987 C C . LEU A 1 131 ? 7.802 -7.325 14.605 1.00 42.15 161 LEU A C 1
ATOM 988 O O . LEU A 1 131 ? 6.732 -7.866 14.894 1.00 38.51 161 LEU A O 1
ATOM 993 N N . PHE A 1 132 ? 8.082 -6.057 14.912 1.00 40.77 162 PHE A N 1
ATOM 994 C CA . PHE A 1 132 ? 7.094 -5.188 15.537 1.00 38.09 162 PHE A CA 1
ATOM 995 C C . PHE A 1 132 ? 5.777 -5.142 14.745 1.00 44.51 162 PHE A C 1
ATOM 996 O O . PHE A 1 132 ? 4.696 -5.282 15.331 1.00 45.03 162 PHE A O 1
ATOM 1004 N N . GLU A 1 133 ? 5.866 -4.943 13.426 1.00 43.57 163 GLU A N 1
ATOM 1005 C CA . GLU A 1 133 ? 4.674 -4.772 12.582 1.00 45.12 163 GLU A CA 1
ATOM 1006 C C . GLU A 1 133 ? 3.845 -6.058 12.471 1.00 39.85 163 GLU A C 1
ATOM 1007 O O . GLU A 1 133 ? 2.609 -6.036 12.549 1.00 40.45 163 GLU A O 1
ATOM 1013 N N . VAL A 1 134 ? 4.529 -7.178 12.290 1.00 37.75 164 VAL A N 1
ATOM 1014 C CA . VAL A 1 134 ? 3.865 -8.472 12.263 1.00 40.26 164 VAL A CA 1
ATOM 1015 C C . VAL A 1 134 ? 3.303 -8.859 13.658 1.00 40.57 164 VAL A C 1
ATOM 1016 O O . VAL A 1 134 ? 2.240 -9.475 13.765 1.00 43.70 164 VAL A O 1
ATOM 1020 N N . ALA A 1 135 ? 4.003 -8.474 14.721 1.00 39.61 165 ALA A N 1
ATOM 1021 C CA . ALA A 1 135 ? 3.505 -8.716 16.067 1.00 39.83 165 ALA A CA 1
ATOM 1022 C C . ALA A 1 135 ? 2.259 -7.880 16.285 1.00 42.67 165 ALA A C 1
ATOM 1023 O O . ALA A 1 135 ? 1.288 -8.366 16.863 1.00 43.36 165 ALA A O 1
ATOM 1025 N N . ASN A 1 136 ? 2.279 -6.638 15.804 1.00 43.19 166 ASN A N 1
ATOM 1026 C CA . ASN A 1 136 ? 1.121 -5.762 15.952 1.00 44.07 166 ASN A CA 1
ATOM 1027 C C . ASN A 1 136 ? -0.106 -6.410 15.329 1.00 41.84 166 ASN A C 1
ATOM 1028 O O . ASN A 1 136 ? -1.157 -6.508 15.958 1.00 37.25 166 ASN A O 1
ATOM 1033 N N . GLU A 1 137 ? 0.049 -6.888 14.098 1.00 43.06 167 GLU A N 1
ATOM 1034 C CA . GLU A 1 137 ? -1.054 -7.521 13.386 1.00 44.65 167 GLU A CA 1
ATOM 1035 C C . GLU A 1 137 ? -1.566 -8.809 14.050 1.00 40.43 167 GLU A C 1
ATOM 1036 O O . GLU A 1 137 ? -2.772 -9.001 14.192 1.00 42.15 167 GLU A O 1
ATOM 1042 N N . GLN A 1 138 ? -0.657 -9.706 14.418 1.00 41.86 168 GLN A N 1
ATOM 1043 C CA . GLN A 1 138 ? -1.058 -11.001 14.960 1.00 42.40 168 GLN A CA 1
ATOM 1044 C C . GLN A 1 138 ? -1.667 -10.807 16.342 1.00 42.26 168 GLN A C 1
ATOM 1045 O O . GLN A 1 138 ? -2.576 -11.530 16.737 1.00 45.21 168 GLN A O 1
ATOM 1051 N N . PHE A 1 139 ? -1.166 -9.824 17.072 1.00 40.77 169 PHE A N 1
ATOM 1052 C CA . PHE A 1 139 ? -1.745 -9.489 18.370 1.00 43.43 169 PHE A CA 1
ATOM 1053 C C . PHE A 1 139 ? -3.216 -9.069 18.225 1.00 45.32 169 PHE A C 1
ATOM 1054 O O . PHE A 1 139 ? -4.059 -9.470 19.022 1.00 47.32 169 PHE A O 1
ATOM 1062 N N . ASN A 1 140 ? -3.535 -8.291 17.191 1.00 50.34 170 ASN A N 1
ATOM 1063 C CA . ASN A 1 140 ? -4.924 -7.864 16.960 1.00 54.66 170 ASN A CA 1
ATOM 1064 C C . ASN A 1 140 ? -5.847 -8.979 16.503 1.00 53.45 170 ASN A C 1
ATOM 1065 O O . ASN A 1 140 ? -7.053 -8.950 16.755 1.00 52.54 170 ASN A O 1
ATOM 1070 N N . ASP A 1 141 ? -5.284 -9.948 15.796 1.00 51.77 171 ASP A N 1
ATOM 1071 C CA . ASP A 1 141 ? -6.098 -10.991 15.198 1.00 50.04 171 ASP A CA 1
ATOM 1072 C C . ASP A 1 141 ? -6.172 -12.246 16.075 1.00 48.58 171 ASP A C 1
ATOM 1073 O O . ASP A 1 141 ? -7.035 -13.088 15.880 1.00 50.65 171 ASP A O 1
ATOM 1078 N N . THR A 1 142 ? -5.275 -12.373 17.044 1.00 43.79 172 THR A N 1
ATOM 1079 C CA . THR A 1 142 ? -5.360 -13.498 17.970 1.00 42.46 172 THR A CA 1
ATOM 1080 C C . THR A 1 142 ? -6.495 -13.342 18.995 1.00 42.61 172 THR A C 1
ATOM 1081 O O . THR A 1 142 ? -6.496 -12.406 19.792 1.00 38.50 172 THR A O 1
ATOM 1085 N N . PRO A 1 143 ? -7.477 -14.261 18.967 1.00 43.40 173 PRO A N 1
ATOM 1086 C CA . PRO A 1 143 ? -8.506 -14.241 20.007 1.00 41.22 173 PRO A CA 1
ATOM 1087 C C . PRO A 1 143 ? -7.937 -14.759 21.324 1.00 41.45 173 PRO A C 1
ATOM 1088 O O . PRO A 1 143 ? -7.155 -15.704 21.311 1.00 40.02 173 PRO A O 1
ATOM 1092 N N . VAL A 1 144 ? -8.323 -14.145 22.439 1.00 43.05 174 VAL A N 1
ATOM 1093 C CA . VAL A 1 144 ? -7.822 -14.531 23.754 1.00 40.56 174 VAL A CA 1
ATOM 1094 C C . VAL A 1 144 ? -8.974 -14.313 24.740 1.00 44.76 174 VAL A C 1
ATOM 1095 O O . VAL A 1 144 ? -9.636 -13.282 24.692 1.00 36.84 174 VAL A O 1
ATOM 1099 N N . PRO A 1 145 ? -9.268 -15.313 25.583 1.00 41.14 175 PRO A N 1
ATOM 1100 C CA . PRO A 1 145 ? -10.321 -15.052 26.580 1.00 41.25 175 PRO A CA 1
ATOM 1101 C C . PRO A 1 145 ? -9.976 -13.767 27.316 1.00 40.14 175 PRO A C 1
ATOM 1102 O O . PRO A 1 145 ? -8.814 -13.553 27.628 1.00 42.32 175 PRO A O 1
ATOM 1106 N N . PRO A 1 146 ? -10.954 -12.886 27.492 1.00 43.15 176 PRO A N 1
ATOM 1107 C CA . PRO A 1 146 ? -10.762 -11.540 28.045 1.00 50.19 176 PRO A CA 1
ATOM 1108 C C . PRO A 1 146 ? -9.870 -11.485 29.299 1.00 50.02 176 PRO A C 1
ATOM 1109 O O . PRO A 1 146 ? -9.015 -10.590 29.393 1.00 50.51 176 PRO A O 1
ATOM 1113 N N . GLN A 1 147 ? -10.042 -12.435 30.218 1.00 48.47 177 GLN A N 1
ATOM 1114 C CA . GLN A 1 147 ? -9.302 -12.418 31.486 1.00 48.65 177 GLN A CA 1
ATOM 1115 C C . GLN A 1 147 ? -7.804 -12.625 31.265 1.00 53.07 177 GLN A C 1
ATOM 1116 O O . GLN A 1 147 ? -7.007 -12.478 32.193 1.00 56.21 177 GLN A O 1
ATOM 1122 N N . TYR A 1 148 ? -7.425 -12.966 30.035 1.00 48.51 178 TYR A N 1
ATOM 1123 C CA . TYR A 1 148 ? -6.030 -13.249 29.720 1.00 46.98 178 TYR A CA 1
ATOM 1124 C C . TYR A 1 148 ? -5.347 -12.171 28.871 1.00 39.71 178 TYR A C 1
ATOM 1125 O O . TYR A 1 148 ? -4.132 -12.247 28.652 1.00 35.79 178 TYR A O 1
ATOM 1134 N N . LYS A 1 149 ? -6.113 -11.183 28.403 1.00 39.82 179 LYS A N 1
ATOM 1135 C CA . LYS A 1 149 ? -5.652 -10.285 27.332 1.00 42.25 179 LYS A CA 1
ATOM 1136 C C . LYS A 1 149 ? -4.460 -9.427 27.751 1.00 44.57 179 LYS A C 1
ATOM 1137 O O . LYS A 1 149 ? -3.490 -9.284 26.991 1.00 42.98 179 LYS A O 1
ATOM 1143 N N . GLU A 1 150 ? -4.526 -8.878 28.963 1.00 45.80 180 GLU A N 1
ATOM 1144 C CA . GLU A 1 150 ? -3.506 -7.949 29.449 1.00 45.10 180 GLU A CA 1
ATOM 1145 C C . GLU A 1 150 ? -2.157 -8.614 29.669 1.00 40.83 180 GLU A C 1
ATOM 1146 O O . GLU A 1 150 ? -1.135 -8.075 29.279 1.00 45.11 180 GLU A O 1
ATOM 1163 N N . PHE A 1 152 ? -1.280 -11.416 28.209 1.00 41.96 182 PHE A N 1
ATOM 1164 C CA . PHE A 1 152 ? -0.885 -11.810 26.864 1.00 40.76 182 PHE A CA 1
ATOM 1165 C C . PHE A 1 152 ? -0.100 -10.672 26.220 1.00 39.20 182 PHE A C 1
ATOM 1166 O O . PHE A 1 152 ? 1.035 -10.863 25.745 1.00 39.72 182 PHE A O 1
ATOM 1174 N N . MET A 1 153 ? -0.718 -9.495 26.257 1.00 40.28 183 MET A N 1
ATOM 1175 C CA . MET A 1 153 ? -0.156 -8.225 25.795 1.00 42.75 183 MET A CA 1
ATOM 1176 C C . MET A 1 153 ? 1.217 -7.913 26.405 1.00 47.93 183 MET A C 1
ATOM 1177 O O . MET A 1 153 ? 2.197 -7.650 25.673 1.00 47.21 183 MET A O 1
ATOM 1182 N N . VAL A 1 154 ? 1.278 -7.928 27.744 1.00 44.83 184 VAL A N 1
ATOM 1183 C CA . VAL A 1 154 ? 2.507 -7.599 28.464 1.00 43.83 184 VAL A CA 1
ATOM 1184 C C . VAL A 1 154 ? 3.639 -8.572 28.099 1.00 42.45 184 VAL A C 1
ATOM 1185 O O . VAL A 1 154 ? 4.779 -8.161 27.841 1.00 44.69 184 VAL A O 1
ATOM 1189 N N . CYS A 1 155 ? 3.331 -9.864 28.084 1.00 37.97 185 CYS A N 1
ATOM 1190 C CA . CYS A 1 155 ? 4.361 -10.859 27.812 1.00 38.43 185 CYS A CA 1
ATOM 1191 C C . CYS A 1 155 ? 4.779 -10.873 26.314 1.00 35.48 185 CYS A C 1
ATOM 1192 O O . CYS A 1 155 ? 5.960 -10.993 26.005 1.00 38.64 185 CYS A O 1
ATOM 1195 N N . LEU A 1 156 ? 3.822 -10.725 25.403 1.00 34.46 186 LEU A N 1
ATOM 1196 C CA . LEU A 1 156 ? 4.141 -10.702 23.971 1.00 37.51 186 LEU A CA 1
ATOM 1197 C C . LEU A 1 156 ? 5.028 -9.520 23.630 1.00 41.47 186 LEU A C 1
ATOM 1198 O O . LEU A 1 156 ? 5.979 -9.668 22.871 1.00 43.23 186 LEU A O 1
ATOM 1203 N N . LYS A 1 157 ? 4.730 -8.355 24.203 1.00 41.81 187 LYS A N 1
ATOM 1204 C CA . LYS A 1 157 ? 5.543 -7.181 23.942 1.00 40.46 187 LYS A CA 1
ATOM 1205 C C . LYS A 1 157 ? 6.982 -7.484 24.279 1.00 44.84 187 LYS A C 1
ATOM 1206 O O . LYS A 1 157 ? 7.890 -7.252 23.464 1.00 45.50 187 LYS A O 1
ATOM 1212 N N . GLN A 1 158 ? 7.200 -8.031 25.469 1.00 44.02 188 GLN A N 1
ATOM 1213 C CA . GLN A 1 158 ? 8.567 -8.145 25.939 1.00 43.17 188 GLN A CA 1
ATOM 1214 C C . GLN A 1 158 ? 9.342 -9.194 25.164 1.00 41.35 188 GLN A C 1
ATOM 1215 O O . GLN A 1 158 ? 10.538 -9.031 24.942 1.00 41.34 188 GLN A O 1
ATOM 1221 N N . ILE A 1 159 ? 8.680 -10.257 24.734 1.00 34.34 189 ILE A N 1
ATOM 1222 C CA . ILE A 1 159 ? 9.438 -11.332 24.112 1.00 37.41 189 ILE A CA 1
ATOM 1223 C C . ILE A 1 159 ? 9.651 -11.015 22.622 1.00 39.77 189 ILE A C 1
ATOM 1224 O O . ILE A 1 159 ? 10.613 -11.485 22.021 1.00 37.48 189 ILE A O 1
ATOM 1229 N N . VAL A 1 160 ? 8.776 -10.192 22.043 1.00 42.56 190 VAL A N 1
ATOM 1230 C CA . VAL A 1 160 ? 8.979 -9.744 20.673 1.00 43.78 190 VAL A CA 1
ATOM 1231 C C . VAL A 1 160 ? 10.173 -8.785 20.666 1.00 41.76 190 VAL A C 1
ATOM 1232 O O . VAL A 1 160 ? 11.090 -8.913 19.844 1.00 40.48 190 VAL A O 1
ATOM 1236 N N . GLN A 1 161 ? 10.187 -7.855 21.606 1.00 45.56 191 GLN A N 1
ATOM 1237 C CA . GLN A 1 161 ? 11.348 -6.977 21.787 1.00 46.34 191 GLN A CA 1
ATOM 1238 C C . GLN A 1 161 ? 12.645 -7.764 22.032 1.00 47.59 191 GLN A C 1
ATOM 1239 O O . GLN A 1 161 ? 13.685 -7.450 21.458 1.00 51.54 191 GLN A O 1
ATOM 1245 N N . TYR A 1 162 ? 12.603 -8.790 22.876 1.00 44.96 192 TYR A N 1
ATOM 1246 C CA . TYR A 1 162 ? 13.779 -9.643 22.983 1.00 45.39 192 TYR A CA 1
ATOM 1247 C C . TYR A 1 162 ? 14.141 -10.284 21.634 1.00 39.11 192 TYR A C 1
ATOM 1248 O O . TYR A 1 162 ? 15.312 -10.420 21.321 1.00 42.13 192 TYR A O 1
ATOM 1257 N N . ALA A 1 163 ? 13.135 -10.701 20.873 1.00 38.02 193 ALA A N 1
ATOM 1258 C CA . ALA A 1 163 ? 13.321 -11.340 19.559 1.00 38.06 193 ALA A CA 1
ATOM 1259 C C . ALA A 1 163 ? 13.999 -10.417 18.530 1.00 42.00 193 ALA A C 1
ATOM 1260 O O . ALA A 1 163 ? 14.932 -10.825 17.831 1.00 40.60 193 ALA A O 1
ATOM 1262 N N . VAL A 1 164 ? 13.523 -9.178 18.448 1.00 45.88 194 VAL A N 1
ATOM 1263 C CA . VAL A 1 164 ? 14.184 -8.132 17.676 1.00 49.35 194 VAL A CA 1
ATOM 1264 C C . VAL A 1 164 ? 15.666 -8.012 18.045 1.00 55.63 194 VAL A C 1
ATOM 1265 O O . VAL A 1 164 ? 16.538 -8.080 17.165 1.00 57.54 194 VAL A O 1
ATOM 1269 N N . ASN A 1 165 ? 15.947 -7.852 19.338 1.00 55.19 195 ASN A N 1
ATOM 1270 C CA . ASN A 1 165 ? 17.316 -7.671 19.826 1.00 55.23 195 ASN A CA 1
ATOM 1271 C C . ASN A 1 165 ? 18.232 -8.846 19.550 1.00 53.29 195 ASN A C 1
ATOM 1272 O O . ASN A 1 165 ? 19.444 -8.702 19.550 1.00 57.30 195 ASN A O 1
ATOM 1277 N N . SER A 1 166 ? 17.648 -10.015 19.348 1.00 51.53 196 SER A N 1
ATOM 1278 C CA . SER A 1 166 ? 18.406 -11.244 19.175 1.00 48.63 196 SER A CA 1
ATOM 1279 C C . SER A 1 166 ? 18.489 -11.674 17.708 1.00 43.81 196 SER A C 1
ATOM 1280 O O . SER A 1 166 ? 19.103 -12.692 17.406 1.00 44.85 196 SER A O 1
ATOM 1283 N N . SER A 1 167 ? 17.855 -10.920 16.814 1.00 39.91 197 SER A N 1
ATOM 1284 C CA . SER A 1 167 ? 17.726 -11.336 15.419 1.00 42.08 197 SER A CA 1
ATOM 1285 C C . SER A 1 167 ? 18.608 -10.507 14.494 1.00 46.07 197 SER A C 1
ATOM 1286 O O . SER A 1 167 ? 18.314 -10.356 13.297 1.00 42.78 197 SER A O 1
ATOM 1289 N N . SER A 1 168 ? 19.695 -9.981 15.053 1.00 46.58 198 SER A N 1
ATOM 1290 C CA . SER A 1 168 ? 20.598 -9.151 14.290 1.00 47.80 198 SER A CA 1
ATOM 1291 C C . SER A 1 168 ? 21.160 -9.906 13.085 1.00 46.10 198 SER A C 1
ATOM 1292 O O . SER A 1 168 ? 21.368 -9.328 12.036 1.00 48.17 198 SER A O 1
ATOM 1306 N N . LEU A 1 170 ? 19.777 -12.164 11.270 1.00 47.39 200 LEU A N 1
ATOM 1307 C CA . LEU A 1 170 ? 18.830 -12.247 10.166 1.00 40.90 200 LEU A CA 1
ATOM 1308 C C . LEU A 1 170 ? 18.866 -10.980 9.306 1.00 43.92 200 LEU A C 1
ATOM 1309 O O . LEU A 1 170 ? 18.835 -11.074 8.082 1.00 45.92 200 LEU A O 1
ATOM 1314 N N . GLU A 1 171 ? 18.947 -9.803 9.926 1.00 44.66 201 GLU A N 1
ATOM 1315 C CA . GLU A 1 171 ? 19.107 -8.568 9.153 1.00 45.78 201 GLU A CA 1
ATOM 1316 C C . GLU A 1 171 ? 20.453 -8.545 8.423 1.00 46.74 201 GLU A C 1
ATOM 1317 O O . GLU A 1 171 ? 20.523 -8.159 7.251 1.00 47.79 201 GLU A O 1
ATOM 1323 N N . LYS A 1 172 ? 21.515 -8.955 9.117 1.00 44.61 202 LYS A N 1
ATOM 1324 C CA . LYS A 1 172 ? 22.847 -8.941 8.520 1.00 47.95 202 LYS A CA 1
ATOM 1325 C C . LYS A 1 172 ? 22.936 -9.955 7.359 1.00 47.75 202 LYS A C 1
ATOM 1326 O O . LYS A 1 172 ? 23.769 -9.822 6.474 1.00 48.17 202 LYS A O 1
ATOM 1332 N N . PHE A 1 173 ? 22.078 -10.965 7.383 1.00 43.91 203 PHE A N 1
ATOM 1333 C CA . PHE A 1 173 ? 22.041 -11.938 6.317 1.00 48.56 203 PHE A CA 1
ATOM 1334 C C . PHE A 1 173 ? 21.477 -11.328 5.031 1.00 50.52 203 PHE A C 1
ATOM 1335 O O . PHE A 1 173 ? 22.015 -11.526 3.939 1.00 48.53 203 PHE A O 1
ATOM 1343 N N . VAL A 1 174 ? 20.367 -10.612 5.184 1.00 48.69 204 VAL A N 1
ATOM 1344 C CA . VAL A 1 174 ? 19.725 -9.910 4.087 1.00 47.17 204 VAL A CA 1
ATOM 1345 C C . VAL A 1 174 ? 20.691 -8.945 3.435 1.00 51.53 204 VAL A C 1
ATOM 1346 O O . VAL A 1 174 ? 20.742 -8.848 2.200 1.00 53.55 204 VAL A O 1
ATOM 1350 N N . MET A 1 175 ? 21.460 -8.239 4.265 1.00 49.97 205 MET A N 1
ATOM 1351 C CA . MET A 1 175 ? 22.398 -7.268 3.752 1.00 50.66 205 MET A CA 1
ATOM 1352 C C . MET A 1 175 ? 23.569 -7.937 3.019 1.00 48.49 205 MET A C 1
ATOM 1353 O O . MET A 1 175 ? 24.109 -7.366 2.058 1.00 41.95 205 MET A O 1
ATOM 1358 N N . LEU A 1 176 ? 23.943 -9.131 3.480 1.00 45.98 206 LEU A N 1
ATOM 1359 C CA . LEU A 1 176 ? 25.023 -9.898 2.884 1.00 45.79 206 LEU A CA 1
ATOM 1360 C C . LEU A 1 176 ? 24.629 -10.435 1.512 1.00 48.54 206 LEU A C 1
ATOM 1361 O O . LEU A 1 176 ? 25.422 -10.405 0.577 1.00 50.76 206 LEU A O 1
ATOM 1376 N N . ILE A 1 178 ? 22.162 -9.195 -0.412 1.00 44.12 208 ILE A N 1
ATOM 1377 C CA . ILE A 1 178 ? 21.984 -8.067 -1.311 1.00 42.90 208 ILE A CA 1
ATOM 1378 C C . ILE A 1 178 ? 23.317 -7.627 -1.904 1.00 46.67 208 ILE A C 1
ATOM 1379 O O . ILE A 1 178 ? 23.412 -7.335 -3.099 1.00 52.01 208 ILE A O 1
ATOM 1395 N N . THR A 1 180 ? 25.927 -9.462 -2.208 1.00 54.12 210 THR A N 1
ATOM 1396 C CA . THR A 1 180 ? 26.409 -10.539 -3.050 1.00 52.38 210 THR A CA 1
ATOM 1397 C C . THR A 1 180 ? 25.842 -10.403 -4.472 1.00 50.32 210 THR A C 1
ATOM 1398 O O . THR A 1 180 ? 26.572 -10.545 -5.451 1.00 51.02 210 THR A O 1
ATOM 1402 N N . LYS A 1 181 ? 24.547 -10.116 -4.574 1.00 47.49 211 LYS A N 1
ATOM 1403 C CA . LYS A 1 181 ? 23.900 -9.882 -5.864 1.00 45.90 211 LYS A CA 1
ATOM 1404 C C . LYS A 1 181 ? 24.446 -8.630 -6.550 1.00 49.65 211 LYS A C 1
ATOM 1405 O O . LYS A 1 181 ? 24.564 -8.593 -7.773 1.00 49.53 211 LYS A O 1
ATOM 1411 N N . LYS A 1 182 ? 24.765 -7.599 -5.770 1.00 50.33 212 LYS A N 1
ATOM 1412 C CA . LYS A 1 182 ? 25.360 -6.406 -6.341 1.00 46.39 212 LYS A CA 1
ATOM 1413 C C . LYS A 1 182 ? 26.670 -6.779 -7.031 1.00 47.24 212 LYS A C 1
ATOM 1414 O O . LYS A 1 182 ? 26.926 -6.373 -8.163 1.00 46.81 212 LYS A O 1
ATOM 1420 N N . ASP A 1 183 ? 27.483 -7.564 -6.328 1.00 49.07 213 ASP A N 1
ATOM 1421 C CA . ASP A 1 183 ? 28.805 -7.972 -6.776 1.00 48.26 213 ASP A CA 1
ATOM 1422 C C . ASP A 1 183 ? 28.728 -9.008 -7.890 1.00 54.19 213 ASP A C 1
ATOM 1423 O O . ASP A 1 183 ? 29.558 -9.004 -8.786 1.00 55.33 213 ASP A O 1
ATOM 1428 N N . ASP A 1 184 ? 27.738 -9.898 -7.814 1.00 55.54 214 ASP A N 1
ATOM 1429 C CA . ASP A 1 184 ? 27.428 -10.822 -8.902 1.00 51.05 214 ASP A CA 1
ATOM 1430 C C . ASP A 1 184 ? 27.228 -10.065 -10.201 1.00 49.39 214 ASP A C 1
ATOM 1431 O O . ASP A 1 184 ? 27.900 -10.332 -11.207 1.00 49.34 214 ASP A O 1
ATOM 1436 N N . ILE A 1 185 ? 26.275 -9.136 -10.174 1.00 44.76 215 ILE A N 1
ATOM 1437 C CA . ILE A 1 185 ? 25.945 -8.355 -11.352 1.00 42.46 215 ILE A CA 1
ATOM 1438 C C . ILE A 1 185 ? 27.210 -7.731 -11.915 1.00 45.22 215 ILE A C 1
ATOM 1439 O O . ILE A 1 185 ? 27.528 -7.917 -13.079 1.00 45.82 215 ILE A O 1
ATOM 1444 N N . LYS A 1 186 ? 27.953 -7.022 -11.069 1.00 46.58 216 LYS A N 1
ATOM 1445 C CA . LYS A 1 186 ? 29.125 -6.311 -11.530 1.00 45.51 216 LYS A CA 1
ATOM 1446 C C . LYS A 1 186 ? 30.175 -7.258 -12.108 1.00 47.26 216 LYS A C 1
ATOM 1447 O O . LYS A 1 186 ? 30.752 -6.958 -13.143 1.00 45.30 216 LYS A O 1
ATOM 1453 N N . ASP A 1 187 ? 30.422 -8.392 -11.458 1.00 49.38 217 ASP A N 1
ATOM 1454 C CA . ASP A 1 187 ? 31.432 -9.324 -11.950 1.00 48.95 217 ASP A CA 1
ATOM 1455 C C . ASP A 1 187 ? 30.988 -10.019 -13.242 1.00 47.16 217 ASP A C 1
ATOM 1456 O O . ASP A 1 187 ? 31.765 -10.156 -14.190 1.00 47.05 217 ASP A O 1
ATOM 1461 N N . ARG A 1 188 ? 29.740 -10.463 -13.276 1.00 48.58 218 ARG A N 1
ATOM 1462 C CA . ARG A 1 188 ? 29.242 -11.199 -14.427 1.00 48.08 218 ARG A CA 1
ATOM 1463 C C . ARG A 1 188 ? 29.173 -10.326 -15.677 1.00 48.12 218 ARG A C 1
ATOM 1464 O O . ARG A 1 188 ? 29.611 -10.737 -16.746 1.00 49.37 218 ARG A O 1
ATOM 1472 N N . VAL A 1 189 ? 28.604 -9.133 -15.538 1.00 45.21 219 VAL A N 1
ATOM 1473 C CA . VAL A 1 189 ? 28.514 -8.206 -16.654 1.00 43.21 219 VAL A CA 1
ATOM 1474 C C . VAL A 1 189 ? 29.918 -7.828 -17.134 1.00 47.28 219 VAL A C 1
ATOM 1475 O O . VAL A 1 189 ? 30.159 -7.761 -18.342 1.00 45.56 219 VAL A O 1
ATOM 1479 N N . THR A 1 190 ? 30.842 -7.614 -16.191 1.00 46.23 220 THR A N 1
ATOM 1480 C CA . THR A 1 190 ? 32.231 -7.301 -16.533 1.00 44.00 220 THR A CA 1
ATOM 1481 C C . THR A 1 190 ? 32.920 -8.415 -17.320 1.00 42.82 220 THR A C 1
ATOM 1482 O O . THR A 1 190 ? 33.646 -8.162 -18.277 1.00 38.68 220 THR A O 1
ATOM 1486 N N . TYR A 1 191 ? 32.705 -9.648 -16.890 1.00 42.59 221 TYR A N 1
ATOM 1487 C CA . TYR A 1 191 ? 33.282 -10.783 -17.574 1.00 41.50 221 TYR A CA 1
ATOM 1488 C C . TYR A 1 191 ? 32.762 -10.840 -19.025 1.00 40.50 221 TYR A C 1
ATOM 1489 O O . TYR A 1 191 ? 33.540 -10.974 -19.956 1.00 44.29 221 TYR A O 1
ATOM 1498 N N . THR A 1 192 ? 31.448 -10.736 -19.185 1.00 36.70 222 THR A N 1
ATOM 1499 C CA . THR A 1 192 ? 30.782 -10.739 -20.482 1.00 38.63 222 THR A CA 1
ATOM 1500 C C . THR A 1 192 ? 31.298 -9.626 -21.384 1.00 41.49 222 THR A C 1
ATOM 1501 O O . THR A 1 192 ? 31.629 -9.863 -22.542 1.00 42.97 222 THR A O 1
ATOM 1505 N N . CYS A 1 193 ? 31.378 -8.422 -20.834 1.00 41.09 223 CYS A N 1
ATOM 1506 C CA . CYS A 1 193 ? 32.005 -7.279 -21.484 1.00 42.08 223 CYS A CA 1
ATOM 1507 C C . CYS A 1 193 ? 33.412 -7.588 -22.015 1.00 45.79 223 CYS A C 1
ATOM 1508 O O . CYS A 1 193 ? 33.738 -7.287 -23.168 1.00 44.86 223 CYS A O 1
ATOM 1511 N N . MET A 1 194 ? 34.247 -8.189 -21.175 1.00 43.77 224 MET A N 1
ATOM 1512 C CA . MET A 1 194 ? 35.594 -8.513 -21.588 1.00 41.77 224 MET A CA 1
ATOM 1513 C C . MET A 1 194 ? 35.629 -9.622 -22.643 1.00 40.35 224 MET A C 1
ATOM 1514 O O . MET A 1 194 ? 36.481 -9.636 -23.516 1.00 38.68 224 MET A O 1
ATOM 1519 N N . LYS A 1 195 ? 34.717 -10.568 -22.522 1.00 39.19 225 LYS A N 1
ATOM 1520 C CA . LYS A 1 195 ? 34.675 -11.690 -23.422 1.00 41.36 225 LYS A CA 1
ATOM 1521 C C . LYS A 1 195 ? 34.304 -11.190 -24.835 1.00 39.12 225 LYS A C 1
ATOM 1522 O O . LYS A 1 195 ? 34.899 -11.575 -25.820 1.00 40.12 225 LYS A O 1
ATOM 1528 N N . TYR A 1 196 ? 33.323 -10.309 -24.919 1.00 37.84 226 TYR A N 1
ATOM 1529 C CA . TYR A 1 196 ? 32.831 -9.896 -26.216 1.00 39.77 226 TYR A CA 1
ATOM 1530 C C . TYR A 1 196 ? 33.867 -8.988 -26.865 1.00 45.53 226 TYR A C 1
ATOM 1531 O O . TYR A 1 196 ? 34.066 -9.001 -28.090 1.00 47.58 226 TYR A O 1
ATOM 1540 N N . LEU A 1 197 ? 34.562 -8.242 -26.019 1.00 45.14 227 LEU A N 1
ATOM 1541 C CA . LEU A 1 197 ? 35.611 -7.362 -26.481 1.00 45.63 227 LEU A CA 1
ATOM 1542 C C . LEU A 1 197 ? 36.745 -8.152 -27.138 1.00 45.22 227 LEU A C 1
ATOM 1543 O O . LEU A 1 197 ? 37.293 -7.730 -28.169 1.00 42.79 227 LEU A O 1
ATOM 1548 N N . LEU A 1 198 ? 37.102 -9.292 -26.550 1.00 44.35 228 LEU A N 1
ATOM 1549 C CA . LEU A 1 198 ? 38.169 -10.113 -27.122 1.00 48.48 228 LEU A CA 1
ATOM 1550 C C . LEU A 1 198 ? 37.770 -10.669 -28.489 1.00 47.35 228 LEU A C 1
ATOM 1551 O O . LEU A 1 198 ? 38.537 -10.604 -29.452 1.00 50.20 228 LEU A O 1
ATOM 1556 N N . MET A 1 199 ? 36.560 -11.212 -28.550 1.00 45.19 229 MET A N 1
ATOM 1557 C CA . MET A 1 199 ? 35.982 -11.766 -29.763 1.00 42.50 229 MET A CA 1
ATOM 1558 C C . MET A 1 199 ? 35.897 -10.715 -30.872 1.00 44.38 229 MET A C 1
ATOM 1559 O O . MET A 1 199 ? 35.980 -11.042 -32.057 1.00 48.58 229 MET A O 1
ATOM 1564 N N . ALA A 1 200 ? 35.727 -9.453 -30.480 1.00 41.45 230 ALA A N 1
ATOM 1565 C CA . ALA A 1 200 ? 35.660 -8.365 -31.443 1.00 37.37 230 ALA A CA 1
ATOM 1566 C C . ALA A 1 200 ? 37.046 -8.047 -31.986 1.00 40.36 230 ALA A C 1
ATOM 1567 O O . ALA A 1 200 ? 37.231 -7.932 -33.209 1.00 42.99 230 ALA A O 1
ATOM 1569 N N . MET A 1 201 ? 38.024 -7.924 -31.090 1.00 38.10 231 MET A N 1
ATOM 1570 C CA . MET A 1 201 ? 39.391 -7.655 -31.512 1.00 44.21 231 MET A CA 1
ATOM 1571 C C . MET A 1 201 ? 39.950 -8.835 -32.291 1.00 46.05 231 MET A C 1
ATOM 1572 O O . MET A 1 201 ? 40.813 -8.661 -33.133 1.00 46.14 231 MET A O 1
ATOM 1577 N N . GLN A 1 202 ? 39.444 -10.034 -32.024 1.00 46.71 232 GLN A N 1
ATOM 1578 C CA . GLN A 1 202 ? 39.912 -11.217 -32.740 1.00 46.00 232 GLN A CA 1
ATOM 1579 C C . GLN A 1 202 ? 39.430 -11.228 -34.193 1.00 43.78 232 GLN A C 1
ATOM 1580 O O . GLN A 1 202 ? 39.891 -12.028 -34.982 1.00 43.77 232 GLN A O 1
ATOM 1586 N N . GLY A 1 203 ? 38.475 -10.370 -34.525 1.00 43.59 233 GLY A N 1
ATOM 1587 C CA . GLY A 1 203 ? 37.876 -10.378 -35.846 1.00 44.18 233 GLY A CA 1
ATOM 1588 C C . GLY A 1 203 ? 38.428 -9.267 -36.713 1.00 45.83 233 GLY A C 1
ATOM 1589 O O . GLY A 1 203 ? 38.104 -9.159 -37.885 1.00 45.87 233 GLY A O 1
ATOM 1590 N N . THR A 1 204 ? 39.274 -8.435 -36.128 1.00 46.04 234 THR A N 1
ATOM 1591 C CA . THR A 1 204 ? 39.831 -7.311 -36.849 1.00 46.94 234 THR A CA 1
ATOM 1592 C C . THR A 1 204 ? 40.914 -7.759 -37.827 1.00 52.21 234 THR A C 1
ATOM 1593 O O . THR A 1 204 ? 41.456 -8.866 -37.720 1.00 53.44 234 THR A O 1
ATOM 1597 N N . GLY A 1 205 ? 41.235 -6.889 -38.777 1.00 55.04 235 GLY A N 1
ATOM 1598 C CA . GLY A 1 205 ? 42.352 -7.141 -39.659 1.00 61.63 235 GLY A CA 1
ATOM 1599 C C . GLY A 1 205 ? 41.958 -7.420 -41.092 1.00 64.95 235 GLY A C 1
ATOM 1600 O O . GLY A 1 205 ? 42.825 -7.782 -41.886 1.00 67.05 235 GLY A O 1
ATOM 1601 N N . GLY A 1 206 ? 40.667 -7.252 -41.403 1.00 72.56 236 GLY A N 1
ATOM 1602 C CA . GLY A 1 206 ? 40.136 -7.246 -42.768 1.00 72.57 236 GLY A CA 1
ATOM 1603 C C . GLY A 1 206 ? 40.716 -8.337 -43.630 1.00 76.75 236 GLY A C 1
ATOM 1604 O O . GLY A 1 206 ? 40.921 -9.444 -43.133 1.00 83.60 236 GLY A O 1
ATOM 1605 N N . PRO A 1 207 ? 40.968 -8.045 -44.922 1.00 66.01 237 PRO A N 1
ATOM 1606 C CA . PRO A 1 207 ? 41.907 -8.862 -45.699 1.00 63.41 237 PRO A CA 1
ATOM 1607 C C . PRO A 1 207 ? 43.293 -8.232 -45.654 1.00 61.94 237 PRO A C 1
ATOM 1608 O O . PRO A 1 207 ? 43.409 -7.067 -45.283 1.00 63.49 237 PRO A O 1
ATOM 1612 N N . LYS A 1 208 ? 44.329 -8.987 -45.994 1.00 62.43 238 LYS A N 1
ATOM 1613 C CA . LYS A 1 208 ? 45.642 -8.396 -46.180 1.00 60.95 238 LYS A CA 1
ATOM 1614 C C . LYS A 1 208 ? 45.923 -8.370 -47.669 1.00 59.76 238 LYS A C 1
ATOM 1615 O O . LYS A 1 208 ? 46.208 -7.323 -48.236 1.00 61.27 238 LYS A O 1
ATOM 1621 N N . ALA A 1 209 ? 45.823 -9.528 -48.306 1.00 57.43 239 ALA A N 1
ATOM 1622 C CA . ALA A 1 209 ? 46.028 -9.614 -49.743 1.00 54.91 239 ALA A CA 1
ATOM 1623 C C . ALA A 1 209 ? 44.766 -9.162 -50.480 1.00 53.66 239 ALA A C 1
ATOM 1624 O O . ALA A 1 209 ? 43.653 -9.561 -50.122 1.00 49.14 239 ALA A O 1
ATOM 1626 N N . ILE A 1 210 ? 44.939 -8.314 -51.495 1.00 55.47 240 ILE A N 1
ATOM 1627 C CA . ILE A 1 210 ? 43.814 -7.864 -52.316 1.00 52.59 240 ILE A CA 1
ATOM 1628 C C . ILE A 1 210 ? 43.978 -8.338 -53.756 1.00 51.60 240 ILE A C 1
ATOM 1629 O O . ILE A 1 210 ? 45.010 -8.083 -54.383 1.00 56.69 240 ILE A O 1
ATOM 1634 N N . ASN A 1 211 ? 42.967 -9.045 -54.263 1.00 51.67 241 ASN A N 1
ATOM 1635 C CA . ASN A 1 211 ? 43.023 -9.670 -55.595 1.00 51.58 241 ASN A CA 1
ATOM 1636 C C . ASN A 1 211 ? 43.566 -8.783 -56.708 1.00 53.69 241 ASN A C 1
ATOM 1637 O O . ASN A 1 211 ? 44.595 -9.088 -57.310 1.00 59.88 241 ASN A O 1
ATOM 1642 N N . ASN A 1 212 ? 42.872 -7.684 -56.973 1.00 51.73 242 ASN A N 1
ATOM 1643 C CA . ASN A 1 212 ? 43.189 -6.805 -58.093 1.00 52.49 242 ASN A CA 1
ATOM 1644 C C . ASN A 1 212 ? 44.566 -6.172 -57.959 1.00 55.47 242 ASN A C 1
ATOM 1645 O O . ASN A 1 212 ? 45.207 -5.852 -58.968 1.00 52.79 242 ASN A O 1
ATOM 1650 N N . GLU A 1 213 ? 45.017 -5.995 -56.721 1.00 47.78 243 GLU A N 1
ATOM 1651 C CA . GLU A 1 213 ? 46.338 -5.438 -56.467 1.00 54.34 243 GLU A CA 1
ATOM 1652 C C . GLU A 1 213 ? 47.422 -6.446 -56.828 1.00 56.59 243 GLU A C 1
ATOM 1653 O O . GLU A 1 213 ? 48.470 -6.088 -57.384 1.00 62.67 243 GLU A O 1
ATOM 1659 N N . GLU A 1 214 ? 47.150 -7.709 -56.524 1.00 55.81 244 GLU A N 1
ATOM 1660 C CA . GLU A 1 214 ? 48.022 -8.806 -56.912 1.00 54.83 244 GLU A CA 1
ATOM 1661 C C . GLU A 1 214 ? 48.046 -8.956 -58.417 1.00 58.35 244 GLU A C 1
ATOM 1662 O O . GLU A 1 214 ? 49.085 -9.236 -59.009 1.00 61.67 244 GLU A O 1
ATOM 1668 N N . HIS A 1 215 ? 46.885 -8.784 -59.035 1.00 58.20 245 HIS A N 1
ATOM 1669 C CA . HIS A 1 215 ? 46.774 -8.913 -60.482 1.00 60.87 245 HIS A CA 1
ATOM 1670 C C . HIS A 1 215 ? 47.599 -7.834 -61.188 1.00 56.57 245 HIS A C 1
ATOM 1671 O O . HIS A 1 215 ? 48.331 -8.130 -62.140 1.00 56.89 245 HIS A O 1
ATOM 1678 N N . ALA A 1 216 ? 47.498 -6.599 -60.696 1.00 53.09 246 ALA A N 1
ATOM 1679 C CA . ALA A 1 216 ? 48.369 -5.504 -61.126 1.00 55.79 246 ALA A CA 1
ATOM 1680 C C . ALA A 1 216 ? 49.868 -5.814 -60.917 1.00 59.64 246 ALA A C 1
ATOM 1681 O O . ALA A 1 216 ? 50.703 -5.526 -61.781 1.00 58.23 246 ALA A O 1
ATOM 1683 N N . LYS A 1 217 ? 50.209 -6.404 -59.774 1.00 63.48 247 LYS A N 1
ATOM 1684 C CA . LYS A 1 217 ? 51.598 -6.772 -59.516 1.00 64.55 247 LYS A CA 1
ATOM 1685 C C . LYS A 1 217 ? 52.090 -7.808 -60.546 1.00 64.16 247 LYS A C 1
ATOM 1686 O O . LYS A 1 217 ? 53.175 -7.662 -61.116 1.00 63.70 247 LYS A O 1
ATOM 1692 N N . LEU A 1 218 ? 51.282 -8.830 -60.809 1.00 62.69 248 LEU A N 1
ATOM 1693 C CA . LEU A 1 218 ? 51.618 -9.804 -61.838 1.00 63.49 248 LEU A CA 1
ATOM 1694 C C . LEU A 1 218 ? 51.616 -9.193 -63.247 1.00 67.01 248 LEU A C 1
ATOM 1695 O O . LEU A 1 218 ? 52.455 -9.536 -64.075 1.00 69.41 248 LEU A O 1
ATOM 1700 N N . PHE A 1 219 ? 50.676 -8.290 -63.517 1.00 67.93 249 PHE A N 1
ATOM 1701 C CA . PHE A 1 219 ? 50.634 -7.594 -64.794 1.00 70.58 249 PHE A CA 1
ATOM 1702 C C . PHE A 1 219 ? 51.940 -6.863 -65.068 1.00 74.31 249 PHE A C 1
ATOM 1703 O O . PHE A 1 219 ? 52.550 -7.018 -66.130 1.00 74.37 249 PHE A O 1
ATOM 1711 N N . PHE A 1 220 ? 52.362 -6.074 -64.089 1.00 75.18 250 PHE A N 1
ATOM 1712 C CA . PHE A 1 220 ? 53.547 -5.244 -64.217 1.00 76.69 250 PHE A CA 1
ATOM 1713 C C . PHE A 1 220 ? 54.822 -6.082 -64.250 1.00 79.59 250 PHE A C 1
ATOM 1714 O O . PHE A 1 220 ? 55.865 -5.612 -64.699 1.00 80.75 250 PHE A O 1
ATOM 1732 N N . GLN A 1 222 ? 54.977 -9.086 -65.933 1.00 85.07 252 GLN A N 1
ATOM 1733 C CA . GLN A 1 222 ? 55.071 -9.708 -67.253 1.00 84.22 252 GLN A CA 1
ATOM 1734 C C . GLN A 1 222 ? 54.932 -8.714 -68.406 1.00 83.32 252 GLN A C 1
ATOM 1735 O O . GLN A 1 222 ? 54.578 -9.097 -69.523 1.00 82.38 252 GLN A O 1
ATOM 1741 N N . LEU A 1 223 ? 55.209 -7.446 -68.130 1.00 84.36 253 LEU A N 1
ATOM 1742 C CA . LEU A 1 223 ? 55.023 -6.389 -69.111 1.00 87.60 253 LEU A CA 1
ATOM 1743 C C . LEU A 1 223 ? 55.992 -6.580 -70.288 1.00 90.96 253 LEU A C 1
ATOM 1744 O O . LEU A 1 223 ? 55.649 -6.308 -71.441 1.00 91.30 253 LEU A O 1
ATOM 1749 N N . SER A 1 224 ? 57.190 -7.079 -69.996 1.00 93.87 254 SER A N 1
ATOM 1750 C CA . SER A 1 224 ? 58.172 -7.361 -71.041 1.00 97.16 254 SER A CA 1
ATOM 1751 C C . SER A 1 224 ? 57.766 -8.559 -71.911 1.00 98.43 254 SER A C 1
ATOM 1752 O O . SER A 1 224 ? 58.017 -8.556 -73.118 1.00 97.17 254 SER A O 1
ATOM 1755 N N . ASN A 1 225 ? 57.125 -9.564 -71.307 1.00 96.44 255 ASN A N 1
ATOM 1756 C CA . ASN A 1 225 ? 56.728 -10.773 -72.035 1.00 96.63 255 ASN A CA 1
ATOM 1757 C C . ASN A 1 225 ? 55.496 -10.610 -72.931 1.00 97.00 255 ASN A C 1
ATOM 1758 O O . ASN A 1 225 ? 54.910 -11.603 -73.361 1.00 99.29 255 ASN A O 1
ATOM 1763 N N . TYR A 1 226 ? 55.093 -9.371 -73.197 1.00 93.50 256 TYR A N 1
ATOM 1764 C CA . TYR A 1 226 ? 53.993 -9.108 -74.120 1.00 92.73 256 TYR A CA 1
ATOM 1765 C C . TYR A 1 226 ? 54.524 -8.727 -75.507 1.00 93.31 256 TYR A C 1
ATOM 1766 O O . TYR A 1 226 ? 55.002 -7.608 -75.705 1.00 90.43 256 TYR A O 1
ATOM 1775 N N . ASP A 1 227 ? 54.432 -9.644 -76.464 1.00 98.83 257 ASP A N 1
ATOM 1776 C CA . ASP A 1 227 ? 54.942 -9.383 -77.813 1.00 106.22 257 ASP A CA 1
ATOM 1777 C C . ASP A 1 227 ? 54.162 -8.260 -78.494 1.00 111.97 257 ASP A C 1
ATOM 1778 O O . ASP A 1 227 ? 54.738 -7.410 -79.173 1.00 113.06 257 ASP A O 1
ATOM 1783 N N . ASP A 1 2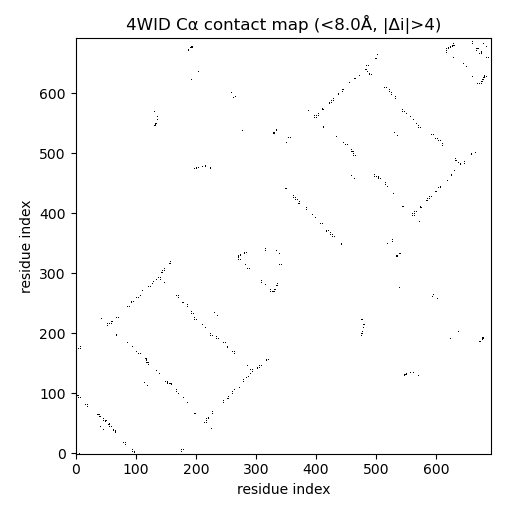28 ? 52.850 -8.258 -78.281 1.00 121.70 258 ASP A N 1
ATOM 1784 C CA . ASP A 1 228 ? 51.946 -7.281 -78.881 1.00 123.59 258 ASP A CA 1
ATOM 1785 C C . ASP A 1 228 ? 51.440 -6.289 -77.831 1.00 120.25 258 ASP A C 1
ATOM 1786 O O . ASP A 1 228 ? 50.781 -6.675 -76.861 1.00 117.83 258 ASP A O 1
ATOM 1791 N N . LEU A 1 229 ? 51.738 -5.009 -78.029 1.00 112.61 259 LEU A N 1
ATOM 1792 C CA . LEU A 1 229 ? 51.307 -3.989 -77.081 1.00 103.90 259 LEU A CA 1
ATOM 1793 C C . LEU A 1 229 ? 49.801 -3.752 -77.142 1.00 96.29 259 LEU A C 1
ATOM 1794 O O . LEU A 1 229 ? 49.245 -3.129 -76.241 1.00 94.55 259 LEU A O 1
ATOM 1799 N N . THR A 1 230 ? 49.131 -4.247 -78.181 1.00 89.40 260 THR A N 1
ATOM 1800 C CA . THR A 1 230 ? 47.668 -4.183 -78.191 1.00 84.27 260 THR A CA 1
ATOM 1801 C C . THR A 1 230 ? 47.084 -5.209 -77.209 1.00 79.80 260 THR A C 1
ATOM 1802 O O . THR A 1 230 ? 45.974 -5.030 -76.703 1.00 78.75 260 THR A O 1
ATOM 1806 N N . ASP A 1 231 ? 47.838 -6.276 -76.950 1.00 75.65 261 ASP A N 1
ATOM 1807 C CA . ASP A 1 231 ? 47.447 -7.280 -75.973 1.00 76.29 261 ASP A CA 1
ATOM 1808 C C . ASP A 1 231 ? 47.668 -6.767 -74.562 1.00 73.39 261 ASP A C 1
ATOM 1809 O O . ASP A 1 231 ? 46.785 -6.848 -73.715 1.00 68.63 261 ASP A O 1
ATOM 1814 N N . ALA A 1 232 ? 48.875 -6.261 -74.326 1.00 74.27 262 ALA A N 1
ATOM 1815 C CA . ALA A 1 232 ? 49.240 -5.681 -73.048 1.00 73.27 262 ALA A CA 1
ATOM 1816 C C . ALA A 1 232 ? 48.292 -4.540 -72.684 1.00 76.41 262 ALA A C 1
ATOM 1817 O O . ALA A 1 232 ? 47.884 -4.408 -71.528 1.00 79.29 262 ALA A O 1
ATOM 1819 N N . ASN A 1 233 ? 47.934 -3.721 -73.668 1.00 76.28 263 ASN A N 1
ATOM 1820 C CA . ASN A 1 233 ? 46.963 -2.661 -73.430 1.00 76.91 263 ASN A CA 1
ATOM 1821 C C . ASN A 1 233 ? 45.605 -3.236 -73.067 1.00 75.37 263 ASN A C 1
ATOM 1822 O O . ASN A 1 233 ? 44.904 -2.677 -72.228 1.00 74.89 263 ASN A O 1
ATOM 1827 N N . HIS A 1 234 ? 45.240 -4.349 -73.704 1.00 74.06 264 HIS A N 1
ATOM 1828 C CA . HIS A 1 234 ? 43.929 -4.951 -73.487 1.00 73.15 264 HIS A CA 1
ATOM 1829 C C . HIS A 1 234 ? 43.788 -5.448 -72.039 1.00 70.30 264 HIS A C 1
ATOM 1830 O O . HIS A 1 234 ? 42.822 -5.093 -71.346 1.00 66.83 264 HIS A O 1
ATOM 1837 N N . ASP A 1 235 ? 44.748 -6.259 -71.591 1.00 71.11 265 ASP A N 1
ATOM 1838 C CA . ASP A 1 235 ? 44.752 -6.741 -70.207 1.00 73.66 265 ASP A CA 1
ATOM 1839 C C . ASP A 1 235 ? 44.778 -5.568 -69.226 1.00 69.49 265 ASP A C 1
ATOM 1840 O O . ASP A 1 235 ? 44.047 -5.567 -68.249 1.00 70.46 265 ASP A O 1
ATOM 1845 N N . GLY A 1 236 ? 45.605 -4.562 -69.507 1.00 69.96 266 GLY A N 1
ATOM 1846 C CA . GLY A 1 236 ? 45.679 -3.366 -68.682 1.00 69.41 266 GLY A CA 1
ATOM 1847 C C . GLY A 1 236 ? 44.338 -2.670 -68.502 1.00 68.60 266 GLY A C 1
ATOM 1848 O O . GLY A 1 236 ? 43.939 -2.305 -67.388 1.00 63.62 266 GLY A O 1
ATOM 1849 N N . LEU A 1 237 ? 43.630 -2.497 -69.610 1.00 67.84 267 LEU A N 1
ATOM 1850 C CA . LEU A 1 237 ? 42.314 -1.873 -69.575 1.00 65.31 267 LEU A CA 1
ATOM 1851 C C . LEU A 1 237 ? 41.308 -2.721 -68.796 1.00 60.11 267 LEU A C 1
ATOM 1852 O O . LEU A 1 237 ? 40.461 -2.194 -68.083 1.00 62.10 267 LEU A O 1
ATOM 1857 N N . GLU A 1 238 ? 41.392 -4.037 -68.947 1.00 58.06 268 GLU A N 1
ATOM 1858 C CA . GLU A 1 238 ? 40.479 -4.946 -68.253 1.00 64.09 268 GLU A CA 1
ATOM 1859 C C . GLU A 1 238 ? 40.742 -4.898 -66.748 1.00 58.31 268 GLU A C 1
ATOM 1860 O O . GLU A 1 238 ? 39.820 -4.954 -65.927 1.00 60.51 268 GLU A O 1
ATOM 1866 N N . LEU A 1 239 ? 42.017 -4.773 -66.403 1.00 56.35 269 LEU A N 1
ATOM 1867 C CA . LEU A 1 239 ? 42.432 -4.587 -65.025 1.00 55.58 269 LEU A CA 1
ATOM 1868 C C . LEU A 1 239 ? 41.933 -3.253 -64.481 1.00 55.06 269 LEU A C 1
ATOM 1869 O O . LEU A 1 239 ? 41.681 -3.121 -63.292 1.00 56.53 269 LEU A O 1
ATOM 1874 N N . ILE A 1 240 ? 41.756 -2.265 -65.353 1.00 58.04 270 ILE A N 1
ATOM 1875 C CA . ILE A 1 240 ? 41.233 -0.974 -64.912 1.00 56.53 270 ILE A CA 1
ATOM 1876 C C . ILE A 1 240 ? 39.766 -1.089 -64.514 1.00 57.70 270 ILE A C 1
ATOM 1877 O O . ILE A 1 240 ? 39.361 -0.627 -63.437 1.00 53.94 270 ILE A O 1
ATOM 1882 N N . LYS A 1 241 ? 38.984 -1.723 -65.384 1.00 59.41 271 LYS A N 1
ATOM 1883 C CA . LYS A 1 241 ? 37.580 -2.005 -65.112 1.00 60.19 271 LYS A CA 1
ATOM 1884 C C . LYS A 1 241 ? 37.406 -2.701 -63.766 1.00 59.95 271 LYS A C 1
ATOM 1885 O O . LYS A 1 241 ? 36.572 -2.313 -62.955 1.00 61.16 271 LYS A O 1
ATOM 1891 N N . LYS A 1 242 ? 38.200 -3.733 -63.528 1.00 61.10 272 LYS A N 1
ATOM 1892 C CA . LYS A 1 242 ? 38.048 -4.488 -62.296 1.00 60.56 272 LYS A CA 1
ATOM 1893 C C . LYS A 1 242 ? 38.475 -3.643 -61.093 1.00 57.61 272 LYS A C 1
ATOM 1894 O O . LYS A 1 242 ? 37.845 -3.717 -60.048 1.00 49.92 272 LYS A O 1
ATOM 1900 N N . LEU A 1 243 ? 39.497 -2.802 -61.254 1.00 56.51 273 LEU A N 1
ATOM 1901 C CA . LEU A 1 243 ? 39.965 -1.951 -60.148 1.00 58.34 273 LEU A CA 1
ATOM 1902 C C . LEU A 1 243 ? 38.976 -0.843 -59.757 1.00 56.55 273 LEU A C 1
ATOM 1903 O O . LEU A 1 243 ? 39.146 -0.208 -58.710 1.00 49.01 273 LEU A O 1
ATOM 1908 N N . ASP A 1 244 ? 37.963 -0.611 -60.599 1.00 54.36 274 ASP A N 1
ATOM 1909 C CA . ASP A 1 244 ? 36.894 0.353 -60.306 1.00 54.15 274 ASP A CA 1
ATOM 1910 C C . ASP A 1 244 ? 35.630 -0.336 -59.798 1.00 58.68 274 ASP A C 1
ATOM 1911 O O . ASP A 1 244 ? 34.703 0.317 -59.333 1.00 52.16 274 ASP A O 1
ATOM 1916 N N . LYS A 1 245 ? 35.581 -1.658 -59.913 1.00 58.88 275 LYS A N 1
ATOM 1917 C CA . LYS A 1 245 ? 34.433 -2.397 -59.413 1.00 60.64 275 LYS A CA 1
ATOM 1918 C C . LYS A 1 245 ? 34.599 -2.577 -57.913 1.00 63.28 275 LYS A C 1
ATOM 1919 O O . LYS A 1 245 ? 35.644 -2.231 -57.343 1.00 61.45 275 LYS A O 1
ATOM 1925 N N . GLU A 1 246 ? 33.558 -3.092 -57.269 1.00 66.94 276 GLU A N 1
ATOM 1926 C CA . GLU A 1 246 ? 33.642 -3.389 -55.856 1.00 65.70 276 GLU A CA 1
ATOM 1927 C C . GLU A 1 246 ? 34.694 -4.465 -55.637 1.00 63.63 276 GLU A C 1
ATOM 1928 O O . GLU A 1 246 ? 34.713 -5.491 -56.325 1.00 63.78 276 GLU A O 1
ATOM 1934 N N . GLN A 1 247 ? 35.599 -4.203 -54.703 1.00 62.94 277 GLN A N 1
ATOM 1935 C CA . GLN A 1 247 ? 36.551 -5.209 -54.271 1.00 57.64 277 GLN A CA 1
ATOM 1936 C C . GLN A 1 247 ? 35.783 -6.277 -53.483 1.00 55.11 277 GLN A C 1
ATOM 1937 O O . GLN A 1 247 ? 35.243 -6.004 -52.413 1.00 54.11 277 GLN A O 1
ATOM 1943 N N . LYS A 1 248 ? 35.711 -7.481 -54.044 1.00 54.52 278 LYS A N 1
ATOM 1944 C CA . LYS A 1 248 ? 34.916 -8.552 -53.464 1.00 55.78 278 LYS A CA 1
ATOM 1945 C C . LYS A 1 248 ? 35.392 -9.002 -52.090 1.00 48.98 278 LYS A C 1
ATOM 1946 O O . LYS A 1 248 ? 34.569 -9.315 -51.230 1.00 49.49 278 LYS A O 1
ATOM 1952 N N . GLU A 1 249 ? 36.708 -9.062 -51.897 1.00 45.90 279 GLU A N 1
ATOM 1953 C CA . GLU A 1 249 ? 37.261 -9.543 -50.641 1.00 47.04 279 GLU A CA 1
ATOM 1954 C C . GLU A 1 249 ? 37.049 -8.482 -49.563 1.00 45.22 279 GLU A C 1
ATOM 1955 O O . GLU A 1 249 ? 36.759 -8.820 -48.428 1.00 45.86 279 GLU A O 1
ATOM 1961 N N . VAL A 1 250 ? 37.146 -7.207 -49.934 1.00 50.34 280 VAL A N 1
ATOM 1962 C CA . VAL A 1 250 ? 36.805 -6.116 -49.018 1.00 53.32 280 VAL A CA 1
ATOM 1963 C C . VAL A 1 250 ? 35.318 -6.162 -48.629 1.00 54.77 280 VAL A C 1
ATOM 1964 O O . VAL A 1 250 ? 34.969 -6.032 -47.455 1.00 52.33 280 VAL A O 1
ATOM 1968 N N . ALA A 1 251 ? 34.448 -6.350 -49.618 1.00 52.73 281 ALA A N 1
ATOM 1969 C CA . ALA A 1 251 ? 33.020 -6.449 -49.351 1.00 48.03 281 ALA A CA 1
ATOM 1970 C C . ALA A 1 251 ? 32.724 -7.628 -48.423 1.00 48.16 281 ALA A C 1
ATOM 1971 O O . ALA A 1 251 ? 31.995 -7.492 -47.438 1.00 43.77 281 ALA A O 1
ATOM 1973 N N . PHE A 1 252 ? 33.312 -8.781 -48.725 1.00 49.68 282 PHE A N 1
ATOM 1974 C CA . PHE A 1 252 ? 33.129 -9.974 -47.895 1.00 48.49 282 PHE A CA 1
ATOM 1975 C C . PHE A 1 252 ? 33.478 -9.713 -46.434 1.00 47.32 282 PHE A C 1
ATOM 1976 O O . PHE A 1 252 ? 32.726 -10.089 -45.537 1.00 40.92 282 PHE A O 1
ATOM 1984 N N . HIS A 1 253 ? 34.611 -9.055 -46.209 1.00 47.24 283 HIS A N 1
ATOM 1985 C CA . HIS A 1 253 ? 35.131 -8.823 -44.863 1.00 45.43 283 HIS A CA 1
ATOM 1986 C C . HIS A 1 253 ? 34.431 -7.667 -44.142 1.00 48.28 283 HIS A C 1
ATOM 1987 O O . HIS A 1 253 ? 34.344 -7.659 -42.923 1.00 48.83 283 HIS A O 1
ATOM 1994 N N . VAL A 1 254 ? 33.921 -6.695 -44.889 1.00 52.15 284 VAL A N 1
ATOM 1995 C CA . VAL A 1 254 ? 33.149 -5.619 -44.275 1.00 51.82 284 VAL A CA 1
ATOM 1996 C C . VAL A 1 254 ? 31.842 -6.172 -43.720 1.00 51.86 284 VAL A C 1
ATOM 1997 O O . VAL A 1 254 ? 31.488 -5.919 -42.570 1.00 54.03 284 VAL A O 1
ATOM 2001 N N . ASN A 1 255 ? 31.141 -6.955 -44.531 1.00 51.02 285 ASN A N 1
ATOM 2002 C CA . ASN A 1 255 ? 29.887 -7.539 -44.102 1.00 53.87 285 ASN A CA 1
ATOM 2003 C C . ASN A 1 255 ? 30.078 -8.501 -42.939 1.00 50.80 285 ASN A C 1
ATOM 2004 O O . ASN A 1 255 ? 29.257 -8.545 -42.022 1.00 51.66 285 ASN A O 1
ATOM 2009 N N . ASN A 1 256 ? 31.176 -9.250 -42.958 1.00 52.18 286 ASN A N 1
ATOM 2010 C CA . ASN A 1 256 ? 31.475 -10.198 -41.883 1.00 50.28 286 ASN A CA 1
ATOM 2011 C C . ASN A 1 256 ? 31.833 -9.511 -40.576 1.00 50.20 286 ASN A C 1
ATOM 2012 O O . ASN A 1 256 ? 31.376 -9.918 -39.508 1.00 51.12 286 ASN A O 1
ATOM 2017 N N . PHE A 1 257 ? 32.677 -8.486 -40.660 1.00 46.21 287 PHE A N 1
ATOM 2018 C CA . PHE A 1 257 ? 33.064 -7.747 -39.481 1.00 39.75 287 PHE A CA 1
ATOM 2019 C C . PHE A 1 257 ? 31.867 -6.972 -38.918 1.00 40.69 287 PHE A C 1
ATOM 2020 O O . PHE A 1 257 ? 31.677 -6.915 -37.685 1.00 39.77 287 PHE A O 1
ATOM 2028 N N . THR A 1 258 ? 31.048 -6.407 -39.808 1.00 38.21 288 THR A N 1
ATOM 2029 C CA . THR A 1 258 ? 29.856 -5.673 -39.366 1.00 39.81 288 THR A CA 1
ATOM 2030 C C . THR A 1 258 ? 28.860 -6.608 -38.684 1.00 41.70 288 THR A C 1
ATOM 2031 O O . THR A 1 258 ? 28.249 -6.242 -37.681 1.00 40.93 288 THR A O 1
ATOM 2035 N N . HIS A 1 259 ? 28.694 -7.811 -39.228 1.00 43.93 289 HIS A N 1
ATOM 2036 C CA . HIS A 1 259 ? 27.849 -8.802 -38.576 1.00 43.82 289 HIS A CA 1
ATOM 2037 C C . HIS A 1 259 ? 28.404 -9.125 -37.198 1.00 41.75 289 HIS A C 1
ATOM 2038 O O . HIS A 1 259 ? 27.654 -9.217 -36.234 1.00 41.65 289 HIS A O 1
ATOM 2045 N N . LEU A 1 260 ? 29.721 -9.302 -37.112 1.00 40.55 290 LEU A N 1
ATOM 2046 C CA . LEU A 1 260 ? 30.352 -9.683 -35.846 1.00 38.72 290 LEU A CA 1
ATOM 2047 C C . LEU A 1 260 ? 30.142 -8.619 -34.752 1.00 38.05 290 LEU A C 1
ATOM 2048 O O . LEU A 1 260 ? 29.605 -8.915 -33.693 1.00 40.70 290 LEU A O 1
ATOM 2053 N N . VAL A 1 261 ? 30.544 -7.383 -35.021 1.00 39.49 291 VAL A N 1
ATOM 2054 C CA . VAL A 1 261 ? 30.426 -6.307 -34.035 1.00 39.05 291 VAL A CA 1
ATOM 2055 C C . VAL A 1 261 ? 28.990 -5.970 -33.684 1.00 39.38 291 VAL A C 1
ATOM 2056 O O . VAL A 1 261 ? 28.690 -5.678 -32.529 1.00 40.21 291 VAL A O 1
ATOM 2060 N N . THR A 1 262 ? 28.097 -6.002 -34.670 1.00 41.04 292 THR A N 1
ATOM 2061 C CA . THR A 1 262 ? 26.689 -5.714 -34.385 1.00 42.94 292 THR A CA 1
ATOM 2062 C C . THR A 1 262 ? 26.119 -6.751 -33.440 1.00 45.05 292 THR A C 1
ATOM 2063 O O . THR A 1 262 ? 25.470 -6.413 -32.452 1.00 44.52 292 THR A O 1
ATOM 2067 N N . THR A 1 263 ? 26.365 -8.017 -33.765 1.00 47.27 293 THR A N 1
ATOM 2068 C CA . THR A 1 263 ? 25.814 -9.119 -32.994 1.00 45.02 293 THR A CA 1
ATOM 2069 C C . THR A 1 263 ? 26.388 -9.114 -31.577 1.00 42.40 293 THR A C 1
ATOM 2070 O O . THR A 1 263 ? 25.650 -9.262 -30.610 1.00 43.85 293 THR A O 1
ATOM 2074 N N . LEU A 1 264 ? 27.698 -8.931 -31.456 1.00 43.85 294 LEU A N 1
ATOM 2075 C CA . LEU A 1 264 ? 28.322 -8.739 -30.145 1.00 42.81 294 LEU A CA 1
ATOM 2076 C C . LEU A 1 264 ? 27.672 -7.564 -29.422 1.00 43.93 294 LEU A C 1
ATOM 2077 O O . LEU A 1 264 ? 27.303 -7.666 -28.262 1.00 45.23 294 LEU A O 1
ATOM 2082 N N . GLY A 1 265 ? 27.508 -6.456 -30.134 1.00 47.61 295 GLY A N 1
ATOM 2083 C CA . GLY A 1 265 ? 26.829 -5.293 -29.602 1.00 48.07 295 GLY A CA 1
ATOM 2084 C C . GLY A 1 265 ? 25.449 -5.605 -29.045 1.00 53.91 295 GLY A C 1
ATOM 2085 O O . GLY A 1 265 ? 25.113 -5.188 -27.929 1.00 55.49 295 GLY A O 1
ATOM 2086 N N . MET A 1 266 ? 24.653 -6.343 -29.814 1.00 55.03 296 MET A N 1
ATOM 2087 C CA . MET A 1 266 ? 23.276 -6.651 -29.437 1.00 56.54 296 MET A CA 1
ATOM 2088 C C . MET A 1 266 ? 23.234 -7.623 -28.264 1.00 59.10 296 MET A C 1
ATOM 2089 O O . MET A 1 266 ? 22.375 -7.515 -27.399 1.00 57.61 296 MET A O 1
ATOM 2094 N N . ALA A 1 267 ? 24.175 -8.563 -28.250 1.00 59.85 297 ALA A N 1
ATOM 2095 C CA . ALA A 1 267 ? 24.227 -9.618 -27.256 1.00 60.97 297 ALA A CA 1
ATOM 2096 C C . ALA A 1 267 ? 24.589 -9.035 -25.889 1.00 73.62 297 ALA A C 1
ATOM 2097 O O . ALA A 1 267 ? 24.470 -9.700 -24.845 1.00 78.26 297 ALA A O 1
ATOM 2099 N N . LEU A 1 268 ? 25.004 -7.772 -25.918 1.00 73.01 298 LEU A N 1
ATOM 2100 C CA . LEU A 1 268 ? 25.560 -7.084 -24.769 1.00 69.84 298 LEU A CA 1
ATOM 2101 C C . LEU A 1 268 ? 24.562 -6.047 -24.249 1.00 70.86 298 LEU A C 1
ATOM 2102 O O . LEU A 1 268 ? 24.509 -5.775 -23.051 1.00 73.19 298 LEU A O 1
ATOM 2107 N N . TYR A 1 269 ? 23.766 -5.475 -25.151 1.00 71.30 299 TYR A N 1
ATOM 2108 C CA . TYR A 1 269 ? 22.744 -4.493 -24.783 1.00 77.17 299 TYR A CA 1
ATOM 2109 C C . TYR A 1 269 ? 21.717 -5.162 -23.893 1.00 80.14 299 TYR A C 1
ATOM 2110 O O . TYR A 1 269 ? 21.161 -4.546 -22.983 1.00 81.62 299 TYR A O 1
ATOM 2119 N N . LYS A 1 270 ? 21.469 -6.434 -24.187 1.00 87.45 300 LYS A N 1
ATOM 2120 C CA . LYS A 1 270 ? 20.520 -7.253 -23.446 1.00 86.98 300 LYS A CA 1
ATOM 2121 C C . LYS A 1 270 ? 21.068 -7.583 -22.064 1.00 84.69 300 LYS A C 1
ATOM 2122 O O . LYS A 1 270 ? 20.328 -7.622 -21.073 1.00 86.62 300 LYS A O 1
ATOM 2128 N N . GLU A 1 271 ? 22.384 -7.779 -22.018 1.00 76.08 301 GLU A N 1
ATOM 2129 C CA . GLU A 1 271 ? 23.077 -8.390 -20.880 1.00 68.79 301 GLU A CA 1
ATOM 2130 C C . GLU A 1 271 ? 22.807 -7.818 -19.482 1.00 59.58 301 GLU A C 1
ATOM 2131 O O . GLU A 1 271 ? 22.760 -8.569 -18.514 1.00 51.84 301 GLU A O 1
ATOM 2137 N N . GLY A 1 272 ? 22.667 -6.500 -19.385 1.00 61.28 302 GLY A N 1
ATOM 2138 C CA . GLY A 1 272 ? 22.474 -5.841 -18.104 1.00 66.72 302 GLY A CA 1
ATOM 2139 C C . GLY A 1 272 ? 21.085 -6.069 -17.559 1.00 69.05 302 GLY A C 1
ATOM 2140 O O . GLY A 1 272 ? 20.927 -6.341 -16.369 1.00 70.11 302 GLY A O 1
ATOM 2141 N N . HIS A 1 273 ? 20.084 -5.955 -18.431 1.00 69.87 303 HIS A N 1
ATOM 2142 C CA . HIS A 1 273 ? 18.717 -6.305 -18.072 1.00 70.05 303 HIS A CA 1
ATOM 2143 C C . HIS A 1 273 ? 18.690 -7.793 -17.688 1.00 67.15 303 HIS A C 1
ATOM 2144 O O . HIS A 1 273 ? 17.927 -8.197 -16.802 1.00 64.40 303 HIS A O 1
ATOM 2151 N N . GLN A 1 274 ? 19.550 -8.591 -18.332 1.00 64.54 304 GLN A N 1
ATOM 2152 C CA . GLN A 1 274 ? 19.640 -10.026 -18.036 1.00 59.18 304 GLN A CA 1
ATOM 2153 C C . GLN A 1 274 ? 20.179 -10.316 -16.627 1.00 52.76 304 GLN A C 1
ATOM 2154 O O . GLN A 1 274 ? 19.587 -11.105 -15.891 1.00 50.50 304 GLN A O 1
ATOM 2160 N N . LYS A 1 275 ? 21.292 -9.688 -16.259 1.00 47.86 305 LYS A N 1
ATOM 2161 C CA . LYS A 1 275 ? 21.886 -9.921 -14.951 1.00 48.50 305 LYS A CA 1
ATOM 2162 C C . LYS A 1 275 ? 21.080 -9.197 -13.860 1.00 48.29 305 LYS A C 1
ATOM 2163 O O . LYS A 1 275 ? 21.048 -9.648 -12.720 1.00 49.57 305 LYS A O 1
ATOM 2169 N N . ASN A 1 276 ? 20.442 -8.086 -14.221 1.00 45.97 306 ASN A N 1
ATOM 2170 C CA . ASN A 1 276 ? 19.490 -7.434 -13.348 1.00 53.11 306 ASN A CA 1
ATOM 2171 C C . ASN A 1 276 ? 18.441 -8.450 -12.887 1.00 56.97 306 ASN A C 1
ATOM 2172 O O . ASN A 1 276 ? 18.211 -8.643 -11.671 1.00 49.82 306 ASN A O 1
ATOM 2177 N N . ASP A 1 277 ? 17.827 -9.111 -13.870 1.00 56.26 307 ASP A N 1
ATOM 2178 C CA . ASP A 1 277 ? 16.770 -10.065 -13.596 1.00 57.44 307 ASP A CA 1
ATOM 2179 C C . ASP A 1 277 ? 17.276 -11.329 -12.895 1.00 53.45 307 ASP A C 1
ATOM 2180 O O . ASP A 1 277 ? 16.565 -11.889 -12.065 1.00 52.99 307 ASP A O 1
ATOM 2185 N N . GLU A 1 278 ? 18.477 -11.788 -13.238 1.00 47.53 308 GLU A N 1
ATOM 2186 C CA . GLU A 1 278 ? 19.105 -12.872 -12.489 1.00 47.91 308 GLU A CA 1
ATOM 2187 C C . GLU A 1 278 ? 19.201 -12.525 -10.992 1.00 48.43 308 GLU A C 1
ATOM 2188 O O . GLU A 1 278 ? 18.965 -13.380 -10.127 1.00 48.45 308 GLU A O 1
ATOM 2194 N N . ALA A 1 279 ? 19.569 -11.275 -10.705 1.00 47.50 309 ALA A N 1
ATOM 2195 C CA . ALA A 1 279 ? 19.721 -10.807 -9.330 1.00 47.80 309 ALA A CA 1
ATOM 2196 C C . ALA A 1 279 ? 18.370 -10.741 -8.613 1.00 48.76 309 ALA A C 1
ATOM 2197 O O . ALA A 1 279 ? 18.208 -11.321 -7.545 1.00 53.67 309 ALA A O 1
ATOM 2199 N N . MET A 1 280 ? 17.394 -10.059 -9.208 1.00 47.03 310 MET A N 1
ATOM 2200 C CA . MET A 1 280 ? 16.082 -9.932 -8.581 1.00 51.40 310 MET A CA 1
ATOM 2201 C C . MET A 1 280 ? 15.398 -11.294 -8.416 1.00 51.07 310 MET A C 1
ATOM 2202 O O . MET A 1 280 ? 14.778 -11.569 -7.373 1.00 50.97 310 MET A O 1
ATOM 2207 N N . LEU A 1 281 ? 15.518 -12.148 -9.431 1.00 45.79 311 LEU A N 1
ATOM 2208 C CA . LEU A 1 281 ? 15.025 -13.522 -9.312 1.00 43.73 311 LEU A CA 1
ATOM 2209 C C . LEU A 1 281 ? 15.752 -14.295 -8.202 1.00 44.70 311 LEU A C 1
ATOM 2210 O O . LEU A 1 281 ? 15.138 -15.120 -7.512 1.00 46.68 311 LEU A O 1
ATOM 2215 N N . GLY A 1 282 ? 17.043 -14.017 -8.016 1.00 38.56 312 GLY A N 1
ATOM 2216 C CA . GLY A 1 282 ? 17.838 -14.750 -7.045 1.00 38.55 312 GLY A CA 1
ATOM 2217 C C . GLY A 1 282 ? 17.528 -14.363 -5.598 1.00 42.11 312 GLY A C 1
ATOM 2218 O O . GLY A 1 282 ? 17.772 -15.141 -4.678 1.00 44.69 312 GLY A O 1
ATOM 2219 N N . MET A 1 283 ? 17.002 -13.157 -5.406 1.00 42.05 313 MET A N 1
ATOM 2220 C CA . MET A 1 283 ? 16.642 -12.660 -4.080 1.00 43.27 313 MET A CA 1
ATOM 2221 C C . MET A 1 283 ? 15.255 -13.157 -3.658 1.00 47.83 313 MET A C 1
ATOM 2222 O O . MET A 1 283 ? 14.851 -13.014 -2.507 1.00 48.97 313 MET A O 1
ATOM 2227 N N . HIS A 1 284 ? 14.540 -13.766 -4.596 1.00 48.93 314 HIS A N 1
ATOM 2228 C CA . HIS A 1 284 ? 13.146 -14.107 -4.382 1.00 43.09 314 HIS A CA 1
ATOM 2229 C C . HIS A 1 284 ? 12.984 -15.127 -3.259 1.00 45.92 314 HIS A C 1
ATOM 2230 O O . HIS A 1 284 ? 12.242 -14.879 -2.316 1.00 44.26 314 HIS A O 1
ATOM 2237 N N . THR A 1 285 ? 13.679 -16.259 -3.354 1.00 49.64 315 THR A N 1
ATOM 2238 C CA . THR A 1 285 ? 13.593 -17.296 -2.325 1.00 52.71 315 THR A CA 1
ATOM 2239 C C . THR A 1 285 ? 14.074 -16.853 -0.918 1.00 44.04 315 THR A C 1
ATOM 2240 O O . THR A 1 285 ? 13.320 -17.024 0.053 1.00 41.97 315 THR A O 1
ATOM 2244 N N . PRO A 1 286 ? 15.296 -16.273 -0.800 1.00 40.73 316 PRO A N 1
ATOM 2245 C CA . PRO A 1 286 ? 15.742 -15.890 0.549 1.00 36.90 316 PRO A CA 1
ATOM 2246 C C . PRO A 1 286 ? 14.829 -14.858 1.191 1.00 40.03 316 PRO A C 1
ATOM 2247 O O . PRO A 1 286 ? 14.503 -15.019 2.366 1.00 39.77 316 PRO A O 1
ATOM 2251 N N . ILE A 1 287 ? 14.436 -13.815 0.455 1.00 38.80 317 ILE A N 1
ATOM 2252 C CA . ILE A 1 287 ? 13.585 -12.790 1.046 1.00 38.86 317 ILE A CA 1
ATOM 2253 C C . ILE A 1 287 ? 12.237 -13.393 1.432 1.00 39.91 317 ILE A C 1
ATOM 2254 O O . ILE A 1 287 ? 11.721 -13.119 2.525 1.00 45.42 317 ILE A O 1
ATOM 2259 N N . THR A 1 288 ? 11.692 -14.240 0.563 1.00 34.56 318 THR A N 1
ATOM 2260 C CA . THR A 1 288 ? 10.401 -14.868 0.817 1.00 33.35 318 THR A CA 1
ATOM 2261 C C . THR A 1 288 ? 10.458 -15.828 2.014 1.00 36.08 318 THR A C 1
ATOM 2262 O O . THR A 1 288 ? 9.518 -15.906 2.778 1.00 36.72 318 THR A O 1
ATOM 2266 N N . MET A 1 289 ? 11.553 -16.569 2.160 1.00 37.91 319 MET A N 1
ATOM 2267 C CA . MET A 1 289 ? 11.680 -17.484 3.269 1.00 34.22 319 MET A CA 1
ATOM 2268 C C . MET A 1 289 ? 11.768 -16.703 4.583 1.00 38.48 319 MET A C 1
ATOM 2269 O O . MET A 1 289 ? 11.128 -17.055 5.575 1.00 37.80 319 MET A O 1
ATOM 2274 N N . LEU A 1 290 ? 12.538 -15.629 4.583 1.00 35.93 320 LEU A N 1
ATOM 2275 C CA . LEU A 1 290 ? 12.771 -14.927 5.815 1.00 41.14 320 LEU A CA 1
ATOM 2276 C C . LEU A 1 290 ? 11.505 -14.183 6.240 1.00 41.90 320 LEU A C 1
ATOM 2277 O O . LEU A 1 290 ? 11.204 -14.087 7.433 1.00 42.09 320 LEU A O 1
ATOM 2282 N N . SER A 1 291 ? 10.763 -13.677 5.261 1.00 40.48 321 SER A N 1
ATOM 2283 C CA . SER A 1 291 ? 9.517 -12.996 5.546 1.00 41.33 321 SER A CA 1
ATOM 2284 C C . SER A 1 291 ? 8.544 -13.980 6.163 1.00 39.67 321 SER A C 1
ATOM 2285 O O . SER A 1 291 ? 7.842 -13.673 7.124 1.00 43.06 321 SER A O 1
ATOM 2288 N N . ASP A 1 292 ? 8.523 -15.189 5.635 1.00 36.33 322 ASP A N 1
ATOM 2289 C CA . ASP A 1 292 ? 7.630 -16.163 6.216 1.00 36.19 322 ASP A CA 1
ATOM 2290 C C . ASP A 1 292 ? 8.068 -16.546 7.646 1.00 34.85 322 ASP A C 1
ATOM 2291 O O . ASP A 1 292 ? 7.222 -16.692 8.524 1.00 35.78 322 ASP A O 1
ATOM 2296 N N . GLN A 1 293 ? 9.375 -16.727 7.844 1.00 31.75 323 GLN A N 1
ATOM 2297 C CA . GLN A 1 293 ? 9.957 -17.126 9.131 1.00 38.07 323 GLN A CA 1
ATOM 2298 C C . GLN A 1 293 ? 9.615 -16.153 10.245 1.00 36.63 323 GLN A C 1
ATOM 2299 O O . GLN A 1 293 ? 9.348 -16.551 11.366 1.00 37.90 323 GLN A O 1
ATOM 2305 N N . VAL A 1 294 ? 9.659 -14.873 9.911 1.00 35.84 324 VAL A N 1
ATOM 2306 C CA . VAL A 1 294 ? 9.330 -13.802 10.817 1.00 34.57 324 VAL A CA 1
ATOM 2307 C C . VAL A 1 294 ? 7.894 -13.949 11.317 1.00 39.67 324 VAL A C 1
ATOM 2308 O O . VAL A 1 294 ? 7.614 -13.898 12.548 1.00 38.34 324 VAL A O 1
ATOM 2312 N N . ARG A 1 295 ? 6.995 -14.151 10.355 1.00 34.35 325 ARG A N 1
ATOM 2313 C CA . ARG A 1 295 ? 5.588 -14.357 10.645 1.00 33.10 325 ARG A CA 1
ATOM 2314 C C . ARG A 1 295 ? 5.395 -15.582 11.521 1.00 32.28 325 ARG A C 1
ATOM 2315 O O . ARG A 1 295 ? 4.726 -15.509 12.542 1.00 32.52 325 ARG A O 1
ATOM 2323 N N . VAL A 1 296 ? 6.008 -16.693 11.128 1.00 27.80 326 VAL A N 1
ATOM 2324 C CA . VAL A 1 296 ? 5.866 -17.972 11.832 1.00 30.74 326 VAL A CA 1
ATOM 2325 C C . VAL A 1 296 ? 6.440 -17.899 13.255 1.00 32.55 326 VAL A C 1
ATOM 2326 O O . VAL A 1 296 ? 5.939 -18.549 14.173 1.00 33.85 326 VAL A O 1
ATOM 2330 N N . LEU A 1 297 ? 7.478 -17.098 13.431 1.00 33.70 327 LEU A N 1
ATOM 2331 C CA . LEU A 1 297 ? 8.042 -16.898 14.741 1.00 33.07 327 LEU A CA 1
ATOM 2332 C C . LEU A 1 297 ? 6.993 -16.242 15.668 1.00 40.22 327 LEU A C 1
ATOM 2333 O O . LEU A 1 297 ? 6.727 -16.736 16.770 1.00 39.83 327 LEU A O 1
ATOM 2338 N N . ILE A 1 298 ? 6.378 -15.162 15.191 1.00 38.43 328 ILE A N 1
ATOM 2339 C CA . ILE A 1 298 ? 5.371 -14.471 15.959 1.00 35.45 328 ILE A CA 1
ATOM 2340 C C . ILE A 1 298 ? 4.244 -15.429 16.356 1.00 39.75 328 ILE A C 1
ATOM 2341 O O . ILE A 1 298 ? 3.800 -15.416 17.508 1.00 41.59 328 ILE A O 1
ATOM 2346 N N . LEU A 1 299 ? 3.826 -16.294 15.436 1.00 37.99 329 LEU A N 1
ATOM 2347 C CA . LEU A 1 299 ? 2.710 -17.197 15.701 1.00 36.33 329 LEU A CA 1
ATOM 2348 C C . LEU A 1 299 ? 3.072 -18.220 16.782 1.00 38.57 329 LEU A C 1
ATOM 2349 O O . LEU A 1 299 ? 2.245 -18.589 17.616 1.00 39.54 329 LEU A O 1
ATOM 2354 N N . TYR A 1 300 ? 4.314 -18.689 16.734 1.00 36.37 330 TYR A N 1
ATOM 2355 C CA . TYR A 1 300 ? 4.809 -19.679 17.668 1.00 34.94 330 TYR A CA 1
ATOM 2356 C C . TYR A 1 300 ? 4.928 -19.058 19.076 1.00 36.13 330 TYR A C 1
ATOM 2357 O O . TYR A 1 300 ? 4.573 -19.692 20.067 1.00 40.17 330 TYR A O 1
ATOM 2366 N N . LEU A 1 301 ? 5.406 -17.815 19.135 1.00 32.81 331 LEU A N 1
ATOM 2367 C CA . LEU A 1 301 ? 5.539 -17.074 20.382 1.00 36.60 331 LEU A CA 1
ATOM 2368 C C . LEU A 1 301 ? 4.168 -16.826 21.025 1.00 38.76 331 LEU A C 1
ATOM 2369 O O . LEU A 1 301 ? 3.992 -16.962 22.230 1.00 36.70 331 LEU A O 1
ATOM 2374 N N . ILE A 1 302 ? 3.194 -16.485 20.193 1.00 40.21 332 ILE A N 1
ATOM 2375 C CA . ILE A 1 302 ? 1.831 -16.269 20.626 1.00 37.88 332 ILE A CA 1
ATOM 2376 C C . ILE A 1 302 ? 1.192 -17.532 21.240 1.00 43.10 332 ILE A C 1
ATOM 2377 O O . ILE A 1 302 ? 0.563 -17.468 22.295 1.00 41.25 332 ILE A O 1
ATOM 2382 N N . ASP A 1 303 ? 1.378 -18.674 20.586 1.00 43.42 333 ASP A N 1
ATOM 2383 C CA . ASP A 1 303 ? 0.849 -19.933 21.089 1.00 41.54 333 ASP A CA 1
ATOM 2384 C C . ASP A 1 303 ? 1.540 -20.358 22.377 1.00 39.06 333 ASP A C 1
ATOM 2385 O O . ASP A 1 303 ? 0.892 -20.872 23.285 1.00 43.54 333 ASP A O 1
ATOM 2390 N N . GLU A 1 304 ? 2.851 -20.156 22.451 1.00 39.93 334 GLU A N 1
ATOM 2391 C CA . GLU A 1 304 ? 3.619 -20.474 23.657 1.00 36.11 334 GLU A CA 1
ATOM 2392 C C . GLU A 1 304 ? 3.127 -19.642 24.840 1.00 41.29 334 GLU A C 1
ATOM 2393 O O . GLU A 1 304 ? 2.849 -20.172 25.925 1.00 39.44 334 GLU A O 1
ATOM 2399 N N . ILE A 1 305 ? 2.987 -18.344 24.608 1.00 29.87 335 ILE A N 1
ATOM 2400 C CA . ILE A 1 305 ? 2.555 -17.436 25.634 1.00 35.59 335 ILE A CA 1
ATOM 2401 C C . ILE A 1 305 ? 1.166 -17.761 26.150 1.00 39.86 335 ILE A C 1
ATOM 2402 O O . ILE A 1 305 ? 0.982 -17.910 27.365 1.00 44.29 335 ILE A O 1
ATOM 2407 N N . VAL A 1 306 ? 0.190 -17.884 25.259 1.00 41.63 336 VAL A N 1
ATOM 2408 C CA . VAL A 1 306 ? -1.156 -18.193 25.727 1.00 38.09 336 VAL A CA 1
ATOM 2409 C C . VAL A 1 306 ? -1.173 -19.553 26.439 1.00 37.81 336 VAL A C 1
ATOM 2410 O O . VAL A 1 306 ? -1.839 -19.695 27.461 1.00 40.62 336 VAL A O 1
ATOM 2414 N N . HIS A 1 307 ? -0.404 -20.522 25.938 1.00 38.06 337 HIS A N 1
ATOM 2415 C CA . HIS A 1 307 ? -0.352 -21.833 26.566 1.00 40.71 337 HIS A CA 1
ATOM 2416 C C . HIS A 1 307 ? 0.231 -21.757 27.991 1.00 42.91 337 HIS A C 1
ATOM 2417 O O . HIS A 1 307 ? -0.250 -22.439 28.888 1.00 43.05 337 HIS A O 1
ATOM 2424 N N . ALA A 1 308 ? 1.249 -20.918 28.181 1.00 39.05 338 ALA A N 1
ATOM 2425 C CA . ALA A 1 308 ? 1.867 -20.716 29.482 1.00 38.54 338 ALA A CA 1
ATOM 2426 C C . ALA A 1 308 ? 0.919 -20.008 30.425 1.00 44.69 338 ALA A C 1
ATOM 2427 O O . ALA A 1 308 ? 0.815 -20.377 31.604 1.00 50.71 338 ALA A O 1
ATOM 2429 N N . ILE A 1 309 ? 0.241 -18.986 29.905 1.00 43.05 339 ILE A N 1
ATOM 2430 C CA . ILE A 1 309 ? -0.711 -18.201 30.683 1.00 44.04 339 ILE A CA 1
ATOM 2431 C C . ILE A 1 309 ? -1.816 -19.098 31.226 1.00 50.34 339 ILE A C 1
ATOM 2432 O O . ILE A 1 309 ? -2.189 -19.020 32.396 1.00 53.32 339 ILE A O 1
ATOM 2437 N N . HIS A 1 310 ? -2.331 -19.947 30.350 1.00 51.25 340 HIS A N 1
ATOM 2438 C CA . HIS A 1 310 ? -3.355 -20.903 30.705 1.00 53.48 340 HIS A CA 1
ATOM 2439 C C . HIS A 1 310 ? -2.894 -21.877 31.804 1.00 54.00 340 HIS A C 1
ATOM 2440 O O . HIS A 1 310 ? -3.513 -22.001 32.859 1.00 55.06 340 HIS A O 1
ATOM 2447 N N . THR A 1 311 ? -1.767 -22.512 31.533 1.00 54.52 341 THR A N 1
ATOM 2448 C CA . THR A 1 311 ? -1.269 -23.709 32.189 1.00 60.36 341 THR A CA 1
ATOM 2449 C C . THR A 1 311 ? -0.365 -23.430 33.415 1.00 70.92 341 THR A C 1
ATOM 2450 O O . THR A 1 311 ? -0.026 -24.332 34.193 1.00 77.15 341 THR A O 1
ATOM 2454 N N . ASN A 1 312 ? -0.020 -22.164 33.622 1.00 73.25 342 ASN A N 1
ATOM 2455 C CA . ASN A 1 312 ? 0.938 -21.810 34.656 1.00 73.88 342 ASN A CA 1
ATOM 2456 C C . ASN A 1 312 ? 0.685 -20.434 35.269 1.00 72.34 342 ASN A C 1
ATOM 2457 O O . ASN A 1 312 ? 1.598 -19.621 35.348 1.00 72.53 342 ASN A O 1
ATOM 2462 N N . SER A 1 313 ? -0.544 -20.176 35.710 1.00 73.14 343 SER A N 1
ATOM 2463 C CA . SER A 1 313 ? -0.914 -18.859 36.245 1.00 78.43 343 SER A CA 1
ATOM 2464 C C . SER A 1 313 ? -0.119 -18.408 37.491 1.00 81.46 343 SER A C 1
ATOM 2465 O O . SER A 1 313 ? -0.173 -17.232 37.873 1.00 80.80 343 SER A O 1
ATOM 2468 N N . ASN A 1 314 ? 0.612 -19.339 38.106 1.00 83.53 344 ASN A N 1
ATOM 2469 C CA . ASN A 1 314 ? 1.365 -19.069 39.332 1.00 85.71 344 ASN A CA 1
ATOM 2470 C C . ASN A 1 314 ? 2.616 -18.216 39.089 1.00 86.13 344 ASN A C 1
ATOM 2471 O O . ASN A 1 314 ? 2.867 -17.258 39.825 1.00 88.94 344 ASN A O 1
ATOM 2476 N N . GLN A 1 315 ? 3.395 -18.561 38.061 1.00 80.10 345 GLN A N 1
ATOM 2477 C CA . GLN A 1 315 ? 4.649 -17.859 37.780 1.00 72.33 345 GLN A CA 1
ATOM 2478 C C . GLN A 1 315 ? 4.374 -16.416 37.378 1.00 61.43 345 GLN A C 1
ATOM 2479 O O . GLN A 1 315 ? 3.282 -16.088 36.924 1.00 57.61 345 GLN A O 1
ATOM 2485 N N . SER A 1 316 ? 5.356 -15.547 37.580 1.00 57.13 346 SER A N 1
ATOM 2486 C CA . SER A 1 316 ? 5.227 -14.166 37.138 1.00 53.70 346 SER A CA 1
ATOM 2487 C C . SER A 1 316 ? 5.388 -14.034 35.608 1.00 49.23 346 SER A C 1
ATOM 2488 O O . SER A 1 316 ? 5.818 -14.971 34.918 1.00 43.42 346 SER A O 1
ATOM 2491 N N . ASN A 1 317 ? 5.021 -12.858 35.108 1.00 48.96 347 ASN A N 1
ATOM 2492 C CA . ASN A 1 317 ? 5.318 -12.434 33.749 1.00 49.07 347 ASN A CA 1
ATOM 2493 C C . ASN A 1 317 ? 6.798 -12.634 33.419 1.00 51.83 347 ASN A C 1
ATOM 2494 O O . ASN A 1 317 ? 7.143 -13.213 32.396 1.00 54.32 347 ASN A O 1
ATOM 2499 N N . ASP A 1 318 ? 7.665 -12.161 34.308 1.00 55.18 348 ASP A N 1
ATOM 2500 C CA . ASP A 1 318 ? 9.105 -12.306 34.139 1.00 58.00 348 ASP A CA 1
ATOM 2501 C C . ASP A 1 318 ? 9.570 -13.747 33.988 1.00 57.27 348 ASP A C 1
ATOM 2502 O O . ASP A 1 318 ? 10.449 -14.035 33.172 1.00 53.42 348 ASP A O 1
ATOM 2507 N N . GLU A 1 319 ? 9.008 -14.649 34.785 1.00 59.13 349 GLU A N 1
ATOM 2508 C CA . GLU A 1 319 ? 9.382 -16.056 34.670 1.00 58.17 349 GLU A CA 1
ATOM 2509 C C . GLU A 1 319 ? 8.832 -16.707 33.384 1.00 48.23 349 GLU A C 1
ATOM 2510 O O . GLU A 1 319 ? 9.454 -17.610 32.837 1.00 47.06 349 GLU A O 1
ATOM 2516 N N . LEU A 1 320 ? 7.674 -16.252 32.920 1.00 42.81 350 LEU A N 1
ATOM 2517 C CA . LEU A 1 320 ? 7.117 -16.722 31.638 1.00 47.98 350 LEU A CA 1
ATOM 2518 C C . LEU A 1 320 ? 8.003 -16.248 30.476 1.00 50.93 350 LEU A C 1
ATOM 2519 O O . LEU A 1 320 ? 8.474 -17.053 29.669 1.00 51.95 350 LEU A O 1
ATOM 2524 N N . ILE A 1 321 ? 8.217 -14.934 30.411 1.00 50.35 351 ILE A N 1
ATOM 2525 C CA . ILE A 1 321 ? 9.074 -14.315 29.402 1.00 50.11 351 ILE A CA 1
ATOM 2526 C C . ILE A 1 321 ? 10.460 -14.966 29.383 1.00 52.25 351 ILE A C 1
ATOM 2527 O O . ILE A 1 321 ? 10.958 -15.346 28.309 1.00 50.16 351 ILE A O 1
ATOM 2532 N N . ASP A 1 322 ? 11.056 -15.119 30.572 1.00 48.00 352 ASP A N 1
ATOM 2533 C CA . ASP A 1 322 ? 12.366 -15.764 30.732 1.00 50.97 352 ASP A CA 1
ATOM 2534 C C . ASP A 1 322 ? 12.470 -17.191 30.169 1.00 46.75 352 ASP A C 1
ATOM 2535 O O . ASP A 1 322 ? 13.499 -17.569 29.644 1.00 45.62 352 ASP A O 1
ATOM 2540 N N . GLY A 1 323 ? 11.424 -17.994 30.325 1.00 50.78 353 GLY A N 1
ATOM 2541 C CA . GLY A 1 323 ? 11.449 -19.361 29.837 1.00 51.48 353 GLY A CA 1
ATOM 2542 C C . GLY A 1 323 ? 11.385 -19.434 28.318 1.00 53.09 353 GLY A C 1
ATOM 2543 O O . GLY A 1 323 ? 11.759 -20.451 27.723 1.00 52.68 353 GLY A O 1
ATOM 2544 N N . LEU A 1 324 ? 10.936 -18.343 27.700 1.00 50.96 354 LEU A N 1
ATOM 2545 C CA . LEU A 1 324 ? 10.780 -18.249 26.250 1.00 47.82 354 LEU A CA 1
ATOM 2546 C C . LEU A 1 324 ? 12.034 -17.790 25.539 1.00 53.56 354 LEU A C 1
ATOM 2547 O O . LEU A 1 324 ? 12.222 -18.090 24.354 1.00 55.34 354 LEU A O 1
ATOM 2552 N N . LYS A 1 325 ? 12.879 -17.043 26.257 1.00 50.31 355 LYS A N 1
ATOM 2553 C CA . LYS A 1 325 ? 14.063 -16.458 25.656 1.00 45.80 355 LYS A CA 1
ATOM 2554 C C . LYS A 1 325 ? 14.947 -17.524 24.985 1.00 48.00 355 LYS A C 1
ATOM 2555 O O . LYS A 1 325 ? 15.388 -17.322 23.843 1.00 42.03 355 LYS A O 1
ATOM 2561 N N . PRO A 1 326 ? 15.209 -18.659 25.674 1.00 52.05 356 PRO A N 1
ATOM 2562 C CA . PRO A 1 326 ? 16.069 -19.612 24.965 1.00 51.22 356 PRO A CA 1
ATOM 2563 C C . PRO A 1 326 ? 15.381 -20.185 23.719 1.00 50.24 356 PRO A C 1
ATOM 2564 O O . PRO A 1 326 ? 16.057 -20.369 22.697 1.00 55.20 356 PRO A O 1
ATOM 2568 N N . LYS A 1 327 ? 14.072 -20.421 23.797 1.00 47.06 357 LYS A N 1
ATOM 2569 C CA . LYS A 1 327 ? 13.279 -20.898 22.653 1.00 46.39 357 LYS A CA 1
ATOM 2570 C C . LYS A 1 327 ? 13.365 -19.925 21.469 1.00 43.63 357 LYS A C 1
ATOM 2571 O O . LYS A 1 327 ? 13.545 -20.346 20.321 1.00 41.59 357 LYS A O 1
ATOM 2577 N N . VAL A 1 328 ? 13.255 -18.627 21.760 1.00 43.78 358 VAL A N 1
ATOM 2578 C CA . VAL A 1 328 ? 13.504 -17.582 20.770 1.00 41.82 358 VAL A CA 1
ATOM 2579 C C . VAL A 1 328 ? 14.891 -17.737 20.135 1.00 45.23 358 VAL A C 1
ATOM 2580 O O . VAL A 1 328 ? 15.028 -17.644 18.895 1.00 46.03 358 VAL A O 1
ATOM 2584 N N . ARG A 1 329 ? 15.918 -17.953 20.967 1.00 43.35 359 ARG A N 1
ATOM 2585 C CA . ARG A 1 329 ? 17.277 -17.981 20.436 1.00 49.72 359 ARG A CA 1
ATOM 2586 C C . ARG A 1 329 ? 17.437 -19.171 19.505 1.00 48.38 359 ARG A C 1
ATOM 2587 O O . ARG A 1 329 ? 18.036 -19.054 18.450 1.00 47.60 359 ARG A O 1
ATOM 2595 N N . ILE A 1 330 ? 16.890 -20.308 19.922 1.00 49.03 360 ILE A N 1
ATOM 2596 C CA . ILE A 1 330 ? 16.933 -21.541 19.143 1.00 49.74 360 ILE A CA 1
ATOM 2597 C C . ILE A 1 330 ? 16.274 -21.415 17.757 1.00 45.61 360 ILE A C 1
ATOM 2598 O O . ILE A 1 330 ? 16.817 -21.896 16.768 1.00 47.22 360 ILE A O 1
ATOM 2603 N N . VAL A 1 331 ? 15.109 -20.778 17.691 1.00 41.65 361 VAL A N 1
ATOM 2604 C CA . VAL A 1 331 ? 14.382 -20.667 16.436 1.00 37.79 361 VAL A CA 1
ATOM 2605 C C . VAL A 1 331 ? 15.139 -19.742 15.489 1.00 39.24 361 VAL A C 1
ATOM 2606 O O . VAL A 1 331 ? 15.318 -20.052 14.306 1.00 40.58 361 VAL A O 1
ATOM 2610 N N . ILE A 1 332 ? 15.594 -18.614 16.020 1.00 33.56 362 ILE A N 1
ATOM 2611 C CA . ILE A 1 332 ? 16.379 -17.668 15.244 1.00 38.24 362 ILE A CA 1
ATOM 2612 C C . ILE A 1 332 ? 17.654 -18.327 14.710 1.00 42.71 362 ILE A C 1
ATOM 2613 O O . ILE A 1 332 ? 18.002 -18.148 13.547 1.00 39.11 362 ILE A O 1
ATOM 2618 N N . ASN A 1 333 ? 18.332 -19.099 15.558 1.00 47.07 363 ASN A N 1
ATOM 2619 C CA . ASN A 1 333 ? 19.500 -19.860 15.118 1.00 49.50 363 ASN A CA 1
ATOM 2620 C C . ASN A 1 333 ? 19.156 -20.812 13.975 1.00 45.40 363 ASN A C 1
ATOM 2621 O O . ASN A 1 333 ? 19.849 -20.847 12.968 1.00 48.35 363 ASN A O 1
ATOM 2626 N N . GLU A 1 334 ? 18.087 -21.579 14.161 1.00 44.20 364 GLU A N 1
ATOM 2627 C CA . GLU A 1 334 ? 17.584 -22.528 13.174 1.00 45.44 364 GLU A CA 1
ATOM 2628 C C . GLU A 1 334 ? 17.225 -21.854 11.843 1.00 40.36 364 GLU A C 1
ATOM 2629 O O . GLU A 1 334 ? 17.632 -22.312 10.786 1.00 38.72 364 GLU A O 1
ATOM 2635 N N . PHE A 1 335 ? 16.448 -20.776 11.910 1.00 38.18 365 PHE A N 1
ATOM 2636 C CA . PHE A 1 335 ? 16.152 -19.961 10.740 1.00 36.81 365 PHE A CA 1
ATOM 2637 C C . PHE A 1 335 ? 17.438 -19.539 10.022 1.00 42.21 365 PHE A C 1
ATOM 2638 O O . PHE A 1 335 ? 17.562 -19.650 8.804 1.00 45.01 365 PHE A O 1
ATOM 2646 N N . HIS A 1 336 ? 18.393 -19.036 10.790 1.00 41.80 366 HIS A N 1
ATOM 2647 C CA . HIS A 1 336 ? 19.615 -18.507 10.222 1.00 41.25 366 HIS A CA 1
ATOM 2648 C C . HIS A 1 336 ? 20.456 -19.583 9.534 1.00 45.04 366 HIS A C 1
ATOM 2649 O O . HIS A 1 336 ? 20.972 -19.369 8.435 1.00 41.45 366 HIS A O 1
ATOM 2656 N N . ALA A 1 337 ? 20.619 -20.733 10.181 1.00 47.06 367 ALA A N 1
ATOM 2657 C CA . ALA A 1 337 ? 21.377 -21.807 9.561 1.00 44.40 367 ALA A CA 1
ATOM 2658 C C . ALA A 1 337 ? 20.719 -22.218 8.252 1.00 47.46 367 ALA A C 1
ATOM 2659 O O . ALA A 1 337 ? 21.393 -22.406 7.250 1.00 49.57 367 ALA A O 1
ATOM 2661 N N . THR A 1 338 ? 19.395 -22.343 8.266 1.00 49.18 368 THR A N 1
ATOM 2662 C CA . THR A 1 338 ? 18.644 -22.702 7.061 1.00 47.94 368 THR A CA 1
ATOM 2663 C C . THR A 1 338 ? 18.888 -21.719 5.927 1.00 44.75 368 THR A C 1
ATOM 2664 O O . THR A 1 338 ? 19.226 -22.135 4.838 1.00 53.52 368 THR A O 1
A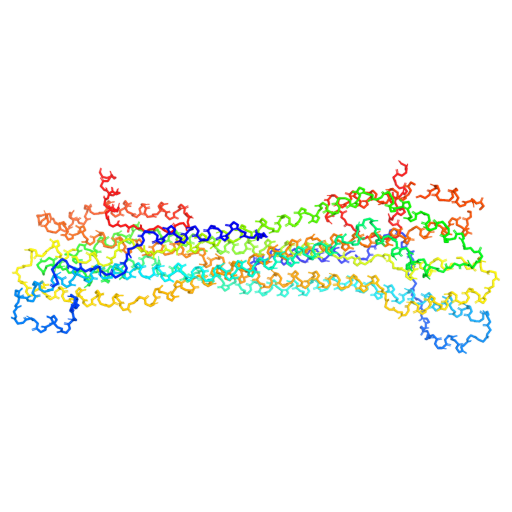TOM 2668 N N . LEU A 1 339 ? 18.747 -20.424 6.182 1.00 40.62 369 LEU A N 1
ATOM 2669 C CA . LEU A 1 339 ? 18.969 -19.407 5.146 1.00 44.95 369 LEU A CA 1
ATOM 2670 C C . LEU A 1 339 ? 20.409 -19.377 4.626 1.00 51.07 369 LEU A C 1
ATOM 2671 O O . LEU A 1 339 ? 20.656 -19.061 3.456 1.00 47.11 369 LEU A O 1
ATOM 2676 N N . MET A 1 340 ? 21.361 -19.661 5.512 1.00 55.96 370 MET A N 1
ATOM 2677 C CA . MET A 1 340 ? 22.767 -19.626 5.140 1.00 57.92 370 MET A CA 1
ATOM 2678 C C . MET A 1 340 ? 23.070 -20.714 4.120 1.00 62.10 370 MET A C 1
ATOM 2679 O O . MET A 1 340 ? 23.964 -20.558 3.275 1.00 60.90 370 MET A O 1
ATOM 2684 N N . MET A 1 341 ? 22.311 -21.807 4.195 1.00 60.74 371 MET A N 1
ATOM 2685 C CA . MET A 1 341 ? 22.502 -22.924 3.279 1.00 59.36 371 MET A CA 1
ATOM 2686 C C . MET A 1 341 ? 22.204 -22.553 1.811 1.00 59.55 371 MET A C 1
ATOM 2687 O O . MET A 1 341 ? 22.677 -23.224 0.900 1.00 63.59 371 MET A O 1
ATOM 2692 N N . GLY A 1 342 ? 21.431 -21.490 1.597 1.00 59.94 372 GLY A N 1
ATOM 2693 C CA . GLY A 1 342 ? 21.164 -20.958 0.267 1.00 69.07 372 GLY A CA 1
ATOM 2694 C C . GLY A 1 342 ? 20.613 -21.913 -0.787 1.00 75.11 372 GLY A C 1
ATOM 2695 O O . GLY A 1 342 ? 20.787 -21.680 -1.986 1.00 79.00 372 GLY A O 1
ATOM 2696 N N . ILE A 1 343 ? 19.934 -22.969 -0.334 1.00 79.56 373 ILE A N 1
ATOM 2697 C CA . ILE A 1 343 ? 19.466 -24.078 -1.174 1.00 86.23 373 ILE A CA 1
ATOM 2698 C C . ILE A 1 343 ? 18.719 -23.676 -2.458 1.00 90.98 373 ILE A C 1
ATOM 2699 O O . ILE A 1 343 ? 18.826 -24.359 -3.482 1.00 95.02 373 ILE A O 1
ATOM 2704 N N . ASP A 1 344 ? 17.982 -22.569 -2.387 1.00 88.96 374 ASP A N 1
ATOM 2705 C CA . ASP A 1 344 ? 17.073 -22.097 -3.442 1.00 87.89 374 ASP A CA 1
ATOM 2706 C C . ASP A 1 344 ? 15.837 -22.999 -3.586 1.00 83.41 374 ASP A C 1
ATOM 2707 O O . ASP A 1 344 ? 14.939 -22.711 -4.379 1.00 81.96 374 ASP A O 1
ATOM 2712 N N . LYS A 1 345 ? 15.786 -24.082 -2.814 1.00 79.89 375 LYS A N 1
ATOM 2713 C CA . LYS A 1 345 ? 14.531 -24.795 -2.611 1.00 75.38 375 LYS A CA 1
ATOM 2714 C C . LYS A 1 345 ? 13.761 -24.063 -1.510 1.00 67.28 375 LYS A C 1
ATOM 2715 O O . LYS A 1 345 ? 14.216 -23.994 -0.367 1.00 65.67 375 LYS A O 1
ATOM 2721 N N . MET A 1 346 ? 12.613 -23.494 -1.874 1.00 63.57 376 MET A N 1
ATOM 2722 C CA . MET A 1 346 ? 11.841 -22.661 -0.963 1.00 63.27 376 MET A CA 1
ATOM 2723 C C . MET A 1 346 ? 11.234 -23.507 0.156 1.00 63.94 376 MET A C 1
ATOM 2724 O O . MET A 1 346 ? 10.368 -24.358 -0.089 1.00 65.76 376 MET A O 1
ATOM 2729 N N . LYS A 1 347 ? 11.716 -23.273 1.375 1.00 58.71 377 LYS A N 1
ATOM 2730 C CA . LYS A 1 347 ? 11.304 -24.046 2.557 1.00 56.76 377 LYS A CA 1
ATOM 2731 C C . LYS A 1 347 ? 10.521 -23.162 3.521 1.00 48.81 377 LYS A C 1
ATOM 2732 O O . LYS A 1 347 ? 10.933 -22.024 3.807 1.00 44.16 377 LYS A O 1
ATOM 2738 N N . PHE A 1 348 ? 9.392 -23.674 4.008 1.00 47.76 378 PHE A N 1
ATOM 2739 C CA . PHE A 1 348 ? 8.593 -22.967 5.011 1.00 43.63 378 PHE A CA 1
ATOM 2740 C C . PHE A 1 348 ? 8.477 -23.833 6.270 1.00 44.97 378 PHE A C 1
ATOM 2741 O O . PHE A 1 348 ? 8.545 -25.056 6.173 1.00 47.39 378 PHE A O 1
ATOM 2749 N N . TYR A 1 349 ? 8.326 -23.205 7.442 1.00 40.91 379 TYR A N 1
ATOM 2750 C CA . TYR A 1 349 ? 8.193 -23.953 8.695 1.00 40.90 379 TYR A CA 1
ATOM 2751 C C . TYR A 1 349 ? 6.746 -24.027 9.166 1.00 40.59 379 TYR A C 1
ATOM 2752 O O . TYR A 1 349 ? 5.996 -23.067 9.006 1.00 39.86 379 TYR A O 1
ATOM 2761 N N . SER A 1 350 ? 6.348 -25.158 9.743 1.00 39.46 380 SER A N 1
ATOM 2762 C CA . SER A 1 350 ? 5.120 -25.187 10.541 1.00 37.19 380 SER A CA 1
ATOM 2763 C C . SER A 1 350 ? 5.467 -25.001 12.017 1.00 41.70 380 SER A C 1
ATOM 2764 O O . SER A 1 350 ? 6.618 -25.196 12.422 1.00 42.94 380 SER A O 1
ATOM 2767 N N . LEU A 1 351 ? 4.476 -24.604 12.806 1.00 39.86 381 LEU A N 1
ATOM 2768 C CA . LEU A 1 351 ? 4.663 -24.462 14.240 1.00 44.94 381 LEU A CA 1
ATOM 2769 C C . LEU A 1 351 ? 5.143 -25.794 14.822 1.00 48.65 381 LEU A C 1
ATOM 2770 O O . LEU A 1 351 ? 6.152 -25.841 15.526 1.00 52.07 381 LEU A O 1
ATOM 2775 N N . ASN A 1 352 ? 4.435 -26.872 14.499 1.00 48.60 382 ASN A N 1
ATOM 2776 C CA . ASN A 1 352 ? 4.840 -28.216 14.908 1.00 53.41 382 ASN A CA 1
ATOM 2777 C C . ASN A 1 352 ? 6.304 -28.527 14.627 1.00 59.04 382 ASN A C 1
ATOM 2778 O O . ASN A 1 352 ? 6.942 -29.236 15.398 1.00 66.74 382 ASN A O 1
ATOM 2783 N N . GLU A 1 353 ? 6.830 -28.000 13.524 1.00 54.68 383 GLU A N 1
ATOM 2784 C CA . GLU A 1 353 ? 8.250 -28.136 13.211 1.00 54.54 383 GLU A CA 1
ATOM 2785 C C . GLU A 1 353 ? 9.117 -27.332 14.187 1.00 52.78 383 GLU A C 1
ATOM 2786 O O . GLU A 1 353 ? 10.139 -27.830 14.657 1.00 55.04 383 GLU A O 1
ATOM 2792 N N . LEU A 1 354 ? 8.706 -26.101 14.486 1.00 47.33 384 LEU A N 1
ATOM 2793 C CA . LEU A 1 354 ? 9.426 -25.261 15.440 1.00 46.76 384 LEU A CA 1
ATOM 2794 C C . LEU A 1 354 ? 9.478 -25.898 16.838 1.00 48.25 384 LEU A C 1
ATOM 2795 O O . LEU A 1 354 ? 10.540 -25.931 17.473 1.00 47.81 384 LEU A O 1
ATOM 2800 N N . ARG A 1 355 ? 8.345 -26.421 17.297 1.00 49.89 385 ARG A N 1
ATOM 2801 C CA . ARG A 1 355 ? 8.270 -27.038 18.620 1.00 51.89 385 ARG A CA 1
ATOM 2802 C C . ARG A 1 355 ? 9.194 -28.233 18.757 1.00 54.63 385 ARG A C 1
ATOM 2803 O O . ARG A 1 355 ? 9.826 -28.417 19.799 1.00 56.92 385 ARG A O 1
ATOM 2811 N N . GLU A 1 356 ? 9.239 -29.067 17.726 1.00 54.71 386 GLU A N 1
ATOM 2812 C CA . GLU A 1 356 ? 10.125 -30.219 17.749 1.00 61.90 386 GLU A CA 1
ATOM 2813 C C . GLU A 1 356 ? 11.591 -29.796 17.798 1.00 62.07 386 GLU A C 1
ATOM 2814 O O . GLU A 1 356 ? 12.369 -30.348 18.568 1.00 64.39 386 GLU A O 1
ATOM 2820 N N . ILE A 1 357 ? 11.959 -28.809 16.990 1.00 58.06 387 ILE A N 1
ATOM 2821 C CA . ILE A 1 357 ? 13.306 -28.251 17.037 1.00 58.22 387 ILE A CA 1
ATOM 2822 C C . ILE A 1 357 ? 13.647 -27.656 18.419 1.00 63.62 387 ILE A C 1
ATOM 2823 O O . ILE A 1 357 ? 14.769 -27.815 18.911 1.00 69.27 387 ILE A O 1
ATOM 2828 N N . VAL A 1 358 ? 12.686 -26.978 19.044 1.00 59.11 388 VAL A N 1
ATOM 2829 C CA . VAL A 1 358 ? 12.903 -26.392 20.367 1.00 62.49 388 VAL A CA 1
ATOM 2830 C C . VAL A 1 358 ? 12.940 -27.457 21.469 1.00 66.87 388 VAL A C 1
ATOM 2831 O O . VAL A 1 358 ? 13.786 -27.410 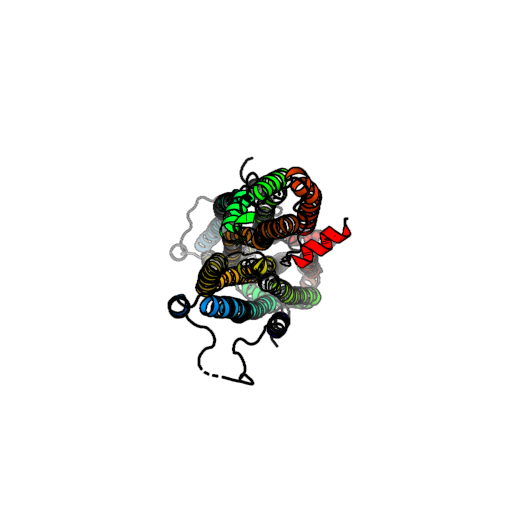22.362 1.00 65.08 388 VAL A O 1
ATOM 2835 N N . ASN A 1 359 ? 12.021 -28.415 21.402 1.00 74.37 389 ASN A N 1
ATOM 2836 C CA . ASN A 1 359 ? 11.938 -29.466 22.410 1.00 82.33 389 ASN A CA 1
ATOM 2837 C C . ASN A 1 359 ? 13.165 -30.378 22.373 1.00 90.98 389 ASN A C 1
ATOM 2838 O O . ASN A 1 359 ? 13.502 -31.020 23.365 1.00 95.31 389 ASN A O 1
ATOM 2843 N N . ASP A 1 360 ? 13.855 -30.408 21.237 1.00 100.69 390 ASP A N 1
ATOM 2844 C CA . ASP A 1 360 ? 15.089 -31.179 21.128 1.00 108.44 390 ASP A CA 1
ATOM 2845 C C . ASP A 1 360 ? 16.250 -30.487 21.847 1.00 109.64 390 ASP A C 1
ATOM 2846 O O . ASP A 1 360 ? 16.862 -31.068 22.750 1.00 113.74 390 ASP A O 1
ATOM 2851 N N . LYS A 1 361 ? 16.541 -29.246 21.449 1.00 99.17 391 LYS A N 1
ATOM 2852 C CA . LYS A 1 361 ? 17.642 -28.470 22.029 1.00 93.76 391 LYS A CA 1
ATOM 2853 C C . LYS A 1 361 ? 17.522 -28.321 23.555 1.00 93.47 391 LYS A C 1
ATOM 2854 O O . LYS A 1 361 ? 18.513 -28.072 24.250 1.00 98.98 391 LYS A O 1
ATOM 2860 N N . ILE A 1 362 ? 16.311 -28.483 24.073 1.00 85.86 392 ILE A N 1
ATOM 2861 C CA . ILE A 1 362 ? 16.087 -28.470 25.509 1.00 82.97 392 ILE A CA 1
ATOM 2862 C C . ILE A 1 362 ? 16.028 -29.882 26.092 1.00 88.20 392 ILE A C 1
ATOM 2863 O O . ILE A 1 362 ? 17.059 -30.474 26.426 1.00 93.46 392 ILE A O 1
ATOM 2868 N N . ASP B 2 11 ? 12.507 -36.180 -33.894 1.00 94.00 41 ASP B N 1
ATOM 2869 C CA . ASP B 2 11 ? 13.247 -36.184 -32.634 1.00 91.55 41 ASP B CA 1
ATOM 2870 C C . ASP B 2 11 ? 13.574 -34.759 -32.183 1.00 89.02 41 ASP B C 1
ATOM 2871 O O . ASP B 2 11 ? 14.361 -34.059 -32.825 1.00 91.21 41 ASP B O 1
ATOM 2873 N N . MET B 2 12 ? 12.977 -34.343 -31.070 1.00 78.79 42 MET B N 1
ATOM 2874 C CA . MET B 2 12 ? 13.121 -32.981 -30.566 1.00 71.07 42 MET B CA 1
ATOM 2875 C C . MET B 2 12 ? 14.421 -32.826 -29.765 1.00 66.03 42 MET B C 1
ATOM 2876 O O . MET B 2 12 ? 14.697 -33.632 -28.882 1.00 67.38 42 MET B O 1
ATOM 2881 N N . ALA B 2 13 ? 15.230 -31.813 -30.076 1.00 59.23 43 ALA B N 1
ATOM 2882 C CA . ALA B 2 13 ? 16.496 -31.608 -29.355 1.00 59.99 43 ALA B CA 1
ATOM 2883 C C . ALA B 2 13 ? 16.301 -31.320 -27.849 1.00 53.41 43 ALA B C 1
ATOM 2884 O O . ALA B 2 13 ? 17.122 -31.708 -27.018 1.00 51.69 43 ALA B O 1
ATOM 2886 N N . LEU B 2 14 ? 15.239 -30.606 -27.511 1.00 51.16 44 LEU B N 1
ATOM 2887 C CA . LEU B 2 14 ? 14.984 -30.254 -26.121 1.00 48.71 44 LEU B CA 1
ATOM 2888 C C . LEU B 2 14 ? 14.042 -31.278 -25.443 1.00 55.66 44 LEU B C 1
ATOM 2889 O O . LEU B 2 14 ? 13.274 -30.922 -24.536 1.00 58.79 44 LEU B O 1
ATOM 2894 N N . GLN B 2 15 ? 14.125 -32.541 -25.871 1.00 53.49 45 GLN B N 1
ATOM 2895 C CA . GLN B 2 15 ? 13.171 -33.573 -25.466 1.00 56.44 45 GLN B CA 1
ATOM 2896 C C . GLN B 2 15 ? 13.193 -33.895 -23.964 1.00 57.02 45 GLN B C 1
ATOM 2897 O O . GLN B 2 15 ? 12.144 -34.106 -23.359 1.00 58.10 45 GLN B O 1
ATOM 2903 N N . HIS B 2 16 ? 14.384 -33.914 -23.373 1.00 55.42 46 HIS B N 1
ATOM 2904 C CA . HIS B 2 16 ? 14.546 -34.098 -21.927 1.00 53.29 46 HIS B CA 1
ATOM 2905 C C . HIS B 2 16 ? 13.940 -32.967 -21.096 1.00 56.53 46 HIS B C 1
ATOM 2906 O O . HIS B 2 16 ? 13.346 -33.209 -20.036 1.00 57.01 46 HIS B O 1
ATOM 2913 N N . ALA B 2 17 ? 14.093 -31.734 -21.568 1.00 54.06 47 ALA B N 1
ATOM 2914 C CA . ALA B 2 17 ? 13.483 -30.607 -20.887 1.00 52.28 47 ALA B CA 1
ATOM 2915 C C . ALA B 2 17 ? 11.965 -30.777 -20.840 1.00 52.77 47 ALA B C 1
ATOM 2916 O O . ALA B 2 17 ? 11.335 -30.583 -19.802 1.00 50.62 47 ALA B O 1
ATOM 2918 N N . VAL B 2 18 ? 11.384 -31.160 -21.968 1.00 51.10 48 VAL B N 1
ATOM 2919 C CA . VAL B 2 18 ? 9.946 -31.339 -22.060 1.00 53.08 48 VAL B CA 1
ATOM 2920 C C . VAL B 2 18 ? 9.466 -32.468 -21.139 1.00 58.16 48 VAL B C 1
ATOM 2921 O O . VAL B 2 18 ? 8.421 -32.341 -20.496 1.00 55.07 48 VAL B O 1
ATOM 2925 N N . ASP B 2 19 ? 10.221 -33.570 -21.106 1.00 62.09 49 ASP B N 1
ATOM 2926 C CA . ASP B 2 19 ? 9.895 -34.729 -20.281 1.00 65.13 49 ASP B CA 1
ATOM 2927 C C . ASP B 2 19 ? 9.840 -34.327 -18.807 1.00 70.04 49 ASP B C 1
ATOM 2928 O O . ASP B 2 19 ? 8.827 -34.513 -18.124 1.00 69.70 49 ASP B O 1
ATOM 2933 N N . LEU B 2 20 ? 10.943 -33.743 -18.348 1.00 70.15 50 LEU B N 1
ATOM 2934 C CA . LEU B 2 20 ? 11.085 -33.246 -16.994 1.00 65.73 50 LEU B CA 1
ATOM 2935 C C . LEU B 2 20 ? 10.002 -32.228 -16.625 1.00 67.31 50 LEU B C 1
ATOM 2936 O O . LEU B 2 20 ? 9.649 -32.076 -15.454 1.00 69.38 50 LEU B O 1
ATOM 2941 N N . LEU B 2 21 ? 9.491 -31.523 -17.627 1.00 66.24 51 LEU B N 1
ATOM 2942 C CA . LEU B 2 21 ? 8.416 -30.559 -17.432 1.00 65.90 51 LEU B CA 1
ATOM 2943 C C . LEU B 2 21 ? 7.131 -31.298 -17.108 1.00 69.20 51 LEU B C 1
ATOM 2944 O O . LEU B 2 21 ? 6.455 -30.971 -16.124 1.00 69.73 51 LEU B O 1
ATOM 2949 N N . GLU B 2 22 ? 6.790 -32.296 -17.920 1.00 65.51 52 GLU B N 1
ATOM 2950 C CA . GLU B 2 22 ? 5.580 -33.059 -17.652 1.00 70.39 52 GLU B CA 1
ATOM 2951 C C . GLU B 2 22 ? 5.704 -33.916 -16.383 1.00 69.18 52 GLU B C 1
ATOM 2952 O O . GLU B 2 22 ? 4.712 -34.162 -15.699 1.00 67.92 52 GLU B O 1
ATOM 2958 N N . LYS B 2 23 ? 6.918 -34.378 -16.092 1.00 65.56 53 LYS B N 1
ATOM 2959 C CA . LYS B 2 23 ? 7.169 -35.205 -14.926 1.00 64.92 53 LYS B CA 1
ATOM 2960 C C . LYS B 2 23 ? 6.887 -34.384 -13.662 1.00 62.45 53 LYS B C 1
ATOM 2961 O O . LYS B 2 23 ? 5.980 -34.703 -12.898 1.00 61.75 53 LYS B O 1
ATOM 2967 N N . MET B 2 24 ? 7.642 -33.306 -13.487 1.00 58.75 54 MET B N 1
ATOM 2968 C CA . MET B 2 24 ? 7.518 -32.457 -12.323 1.00 60.97 54 MET B CA 1
ATOM 2969 C C . MET B 2 24 ? 6.100 -31.946 -12.095 1.00 64.94 54 MET B C 1
ATOM 2970 O O . MET B 2 24 ? 5.595 -32.042 -10.973 1.00 66.71 54 MET B O 1
ATOM 2975 N N . LEU B 2 25 ? 5.457 -31.415 -13.134 1.00 62.67 55 LEU B N 1
ATOM 2976 C CA . LEU B 2 25 ? 4.090 -30.912 -12.986 1.00 64.58 55 LEU B CA 1
ATOM 2977 C C . LEU B 2 25 ? 3.175 -31.995 -12.449 1.00 67.43 55 LEU B C 1
ATOM 2978 O O . LEU B 2 25 ? 2.398 -31.774 -11.512 1.00 69.36 55 LEU B O 1
ATOM 2983 N N . ALA B 2 26 ? 3.294 -33.170 -13.047 1.00 64.47 56 ALA B N 1
ATOM 2984 C CA . ALA B 2 26 ? 2.461 -34.306 -12.691 1.00 63.71 56 ALA B CA 1
ATOM 2985 C C . ALA B 2 26 ? 2.616 -34.698 -11.217 1.00 60.89 56 ALA B C 1
ATOM 2986 O O . ALA B 2 26 ? 1.607 -34.897 -10.536 1.00 60.71 56 ALA B O 1
ATOM 2988 N N . ASP B 2 27 ? 3.866 -34.811 -10.750 1.00 56.41 57 ASP B N 1
ATOM 2989 C CA . ASP B 2 27 ? 4.166 -35.194 -9.369 1.00 59.96 57 ASP B CA 1
ATOM 2990 C C . ASP B 2 27 ? 3.592 -34.189 -8.374 1.00 64.40 57 ASP B C 1
ATOM 2991 O O . ASP B 2 27 ? 2.984 -34.570 -7.368 1.00 70.30 57 ASP B O 1
ATOM 2996 N N . GLU B 2 28 ? 3.820 -32.911 -8.654 1.00 62.09 58 GLU B N 1
ATOM 2997 C CA . GLU B 2 28 ? 3.284 -31.825 -7.852 1.00 64.74 58 GLU B CA 1
ATOM 2998 C C . GLU B 2 28 ? 1.760 -31.879 -7.804 1.00 66.78 58 GLU B C 1
ATOM 2999 O O . GLU B 2 28 ? 1.156 -31.589 -6.767 1.00 67.59 58 GLU B O 1
ATOM 3005 N N . GLU B 2 29 ? 1.147 -32.272 -8.918 1.00 64.93 59 GLU B N 1
ATOM 3006 C CA . GLU B 2 29 ? -0.307 -32.347 -9.005 1.00 64.29 59 GLU B CA 1
ATOM 3007 C C . GLU B 2 29 ? -0.871 -33.485 -8.151 1.00 67.63 59 GLU B C 1
ATOM 3008 O O . GLU B 2 29 ? -1.986 -33.373 -7.620 1.00 69.75 59 GLU B O 1
ATOM 3014 N N . LYS B 2 30 ? -0.113 -34.577 -8.033 1.00 66.21 60 LYS B N 1
ATOM 3015 C CA . LYS B 2 30 ? -0.558 -35.730 -7.260 1.00 70.55 60 LYS B CA 1
ATOM 3016 C C . LYS B 2 30 ? -0.889 -35.324 -5.818 1.00 71.63 60 LYS B C 1
ATOM 3017 O O . LYS B 2 30 ? -1.923 -35.716 -5.280 1.00 71.92 60 LYS B O 1
ATOM 3023 N N . LYS B 2 31 ? -0.021 -34.515 -5.213 1.00 71.28 61 LYS B N 1
ATOM 3024 C CA . LYS B 2 31 ? -0.120 -34.213 -3.790 1.00 74.16 61 LYS B CA 1
ATOM 3025 C C . LYS B 2 31 ? -1.239 -33.218 -3.470 1.00 72.89 61 LYS B C 1
ATOM 3026 O O . LYS B 2 31 ? -1.540 -32.967 -2.303 1.00 70.28 61 LYS B O 1
ATOM 3032 N N . LEU B 2 32 ? -1.860 -32.662 -4.505 1.00 72.79 62 LEU B N 1
ATOM 3033 C CA . LEU B 2 32 ? -2.953 -31.713 -4.311 1.00 70.04 62 LEU B CA 1
ATOM 3034 C C . LEU B 2 32 ? -4.255 -32.419 -3.949 1.00 74.36 62 LEU B C 1
ATOM 3035 O O . LEU B 2 32 ? -4.509 -33.542 -4.384 1.00 76.69 62 LEU B O 1
ATOM 3040 N N . THR B 2 33 ? -5.075 -31.766 -3.135 1.00 75.88 63 THR B N 1
ATOM 3041 C CA . THR B 2 33 ? -6.354 -32.351 -2.769 1.00 80.32 63 THR B CA 1
ATOM 3042 C C . THR B 2 33 ? -7.417 -31.862 -3.743 1.00 80.37 63 THR B C 1
ATOM 3043 O O . THR B 2 33 ? -7.327 -30.751 -4.261 1.00 78.54 63 THR B O 1
ATOM 3047 N N . GLU B 2 34 ? -8.414 -32.705 -3.991 1.00 85.63 64 GLU B N 1
ATOM 3048 C CA . GLU B 2 34 ? -9.490 -32.393 -4.922 1.00 92.51 64 GLU B CA 1
ATOM 3049 C C . GLU B 2 34 ? -10.293 -31.194 -4.428 1.00 92.74 64 GLU B C 1
ATOM 3050 O O . GLU B 2 34 ? -10.622 -31.100 -3.242 1.00 94.25 64 GLU B O 1
ATOM 3056 N N . PHE B 2 35 ? -10.605 -30.277 -5.339 1.00 90.35 65 PHE B N 1
ATOM 3057 C CA . PHE B 2 35 ? -11.270 -29.030 -4.976 1.00 89.16 65 PHE B CA 1
ATOM 3058 C C . PHE B 2 35 ? -12.746 -29.220 -4.599 1.00 89.46 65 PHE B C 1
ATOM 3059 O O . PHE B 2 35 ? -13.232 -28.583 -3.663 1.00 90.76 65 PHE B O 1
ATOM 3067 N N . ASN B 2 36 ? -13.451 -30.098 -5.307 1.00 86.40 66 ASN B N 1
ATOM 3068 C CA . ASN B 2 36 ? -14.874 -30.307 -5.041 1.00 87.69 66 ASN B CA 1
ATOM 3069 C C . ASN B 2 36 ? -15.167 -31.460 -4.062 1.00 86.49 66 ASN B C 1
ATOM 3070 O O . ASN B 2 36 ? -14.701 -32.585 -4.245 1.00 87.20 66 ASN B O 1
ATOM 3075 N N . LEU B 2 37 ? -15.950 -31.171 -3.026 1.00 85.59 67 LEU B N 1
ATOM 3076 C CA . LEU B 2 37 ? -16.297 -32.175 -2.026 1.00 85.99 67 LEU B CA 1
ATOM 3077 C C . LEU B 2 37 ? -17.255 -33.210 -2.594 1.00 91.18 67 LEU B C 1
ATOM 3078 O O . LEU B 2 37 ? -18.205 -32.865 -3.297 1.00 93.72 67 LEU B O 1
ATOM 3083 N N . GLY B 2 38 ? -17.011 -34.479 -2.277 1.00 91.11 68 GLY B N 1
ATOM 3084 C CA . GLY B 2 38 ? -17.884 -35.552 -2.708 1.00 93.03 68 GLY B CA 1
ATOM 3085 C C . GLY B 2 38 ? -19.234 -35.444 -2.031 1.00 95.82 68 GLY B C 1
ATOM 3086 O O . GLY B 2 38 ? -19.491 -34.499 -1.284 1.00 96.84 68 GLY B O 1
ATOM 3087 N N . ASP B 2 39 ? -20.106 -36.413 -2.281 1.00 99.12 69 ASP B N 1
ATOM 3088 C CA . ASP B 2 39 ? -21.442 -36.375 -1.698 1.00 99.36 69 ASP B CA 1
ATOM 3089 C C . ASP B 2 39 ? -21.445 -36.862 -0.243 1.00 94.96 69 ASP B C 1
ATOM 3090 O O . ASP B 2 39 ? -20.969 -37.958 0.055 1.00 93.92 69 ASP B O 1
ATOM 3095 N N . PRO B 2 40 ? -21.982 -36.036 0.669 1.00 90.39 70 PRO B N 1
ATOM 3096 C CA . PRO B 2 40 ? -22.033 -36.375 2.099 1.00 90.79 70 PRO B CA 1
ATOM 3097 C C . PRO B 2 40 ? -22.915 -37.587 2.398 1.00 93.06 70 PRO B C 1
ATOM 3098 O O . PRO B 2 40 ? -23.930 -37.796 1.731 1.00 95.56 70 PRO B O 1
ATOM 3102 N N . LEU B 2 41 ? -22.519 -38.371 3.397 1.00 91.87 71 LEU B N 1
ATOM 3103 C CA . LEU B 2 41 ? -23.290 -39.531 3.815 1.00 93.53 71 LEU B CA 1
ATOM 3104 C C . LEU B 2 41 ? -24.681 -39.078 4.234 1.00 97.02 71 LEU B C 1
ATOM 3105 O O . LEU B 2 41 ? -25.691 -39.684 3.856 1.00 100.19 71 LEU B O 1
ATOM 3110 N N . PHE B 2 42 ? -24.719 -37.996 5.007 1.00 95.81 72 PHE B N 1
ATOM 3111 C CA . PHE B 2 42 ? -25.971 -37.359 5.403 1.00 99.65 72 PHE B CA 1
ATOM 3112 C C . PHE B 2 42 ? -26.001 -35.902 4.935 1.00 102.52 72 PHE B C 1
ATOM 3113 O O . PHE B 2 42 ? -25.417 -35.027 5.581 1.00 100.21 72 PHE B O 1
ATOM 3121 N N . GLU B 2 43 ? -26.679 -35.641 3.819 1.00 106.62 73 GLU B N 1
ATOM 3122 C CA . GLU B 2 43 ? -26.866 -34.272 3.344 1.00 105.16 73 GLU B CA 1
ATOM 3123 C C . GLU B 2 43 ? -27.867 -33.509 4.223 1.00 104.02 73 GLU B C 1
ATOM 3124 O O . GLU B 2 43 ? -27.675 -33.354 5.433 1.00 98.65 73 GLU B O 1
ATOM 3126 N N . ASP B 2 47 ? -27.945 -27.768 -1.255 1.00 115.79 77 ASP B N 1
ATOM 3127 C CA . ASP B 2 47 ? -27.628 -27.092 -0.000 1.00 114.21 77 ASP B CA 1
ATOM 3128 C C . ASP B 2 47 ? -26.117 -26.925 0.169 1.00 112.69 77 ASP B C 1
ATOM 3129 O O . ASP B 2 47 ? -25.364 -27.898 0.108 1.00 113.92 77 ASP B O 1
ATOM 3131 N N . ASP B 2 48 ? -25.686 -25.680 0.368 1.00 110.32 78 ASP B N 1
ATOM 3132 C CA . ASP B 2 48 ? -24.286 -25.353 0.645 1.00 106.31 78 ASP B CA 1
ATOM 3133 C C . ASP B 2 48 ? -24.061 -25.321 2.163 1.00 98.70 78 ASP B C 1
ATOM 3134 O O . ASP B 2 48 ? -24.721 -24.554 2.872 1.00 101.92 78 ASP B O 1
ATOM 3139 N N . PRO B 2 49 ? -23.142 -26.168 2.671 1.00 84.33 79 PRO B N 1
ATOM 3140 C CA . PRO B 2 49 ? -22.922 -26.222 4.122 1.00 74.86 79 PRO B CA 1
ATOM 3141 C C . PRO B 2 49 ? -22.366 -24.916 4.678 1.00 66.65 79 PRO B C 1
ATOM 3142 O O . PRO B 2 49 ? -22.615 -24.586 5.833 1.00 70.75 79 PRO B O 1
ATOM 3146 N N . ILE B 2 50 ? -21.620 -24.180 3.869 1.00 65.16 80 ILE B N 1
ATOM 3147 C CA . ILE B 2 50 ? -21.086 -22.898 4.306 1.00 66.40 80 ILE B CA 1
ATOM 3148 C C . ILE B 2 50 ? -22.161 -21.823 4.223 1.00 70.08 80 ILE B C 1
ATOM 3149 O O . ILE B 2 50 ? -22.763 -21.614 3.175 1.00 75.59 80 ILE B O 1
ATOM 3154 N N . LYS B 2 51 ? -22.390 -21.142 5.338 1.00 70.22 81 LYS B N 1
ATOM 3155 C CA . LYS B 2 51 ? -23.386 -20.086 5.404 1.00 70.89 81 LYS B CA 1
ATOM 3156 C C . LYS B 2 51 ? -22.719 -18.721 5.441 1.00 64.62 81 LYS B C 1
ATOM 3157 O O . LYS B 2 51 ? -21.675 -18.564 6.039 1.00 59.82 81 LYS B O 1
ATOM 3163 N N . THR B 2 52 ? -23.333 -17.739 4.795 1.00 62.44 82 THR B N 1
ATOM 3164 C CA . THR B 2 52 ? -22.799 -16.382 4.754 1.00 60.22 82 THR B CA 1
ATOM 3165 C C . THR B 2 52 ? -22.664 -15.757 6.126 1.00 58.93 82 THR B C 1
ATOM 3166 O O . THR B 2 52 ? -23.396 -16.118 7.047 1.00 62.20 82 THR B O 1
ATOM 3170 N N . LEU B 2 53 ? -21.741 -14.805 6.240 1.00 57.57 83 LEU B N 1
ATOM 3171 C CA . LEU B 2 53 ? -21.667 -13.904 7.382 1.00 61.47 83 LEU B CA 1
ATOM 3172 C C . LEU B 2 53 ? -23.049 -13.376 7.793 1.00 66.16 83 LEU B C 1
ATOM 3173 O O . LEU B 2 53 ? -23.397 -13.384 8.980 1.00 65.93 83 LEU B O 1
ATOM 3178 N N . GLU B 2 54 ? -23.822 -12.927 6.806 1.00 66.01 84 GLU B N 1
ATOM 3179 C CA . GLU B 2 54 ? -25.165 -12.397 7.016 1.00 67.79 84 GLU B CA 1
ATOM 3180 C C . GLU B 2 54 ? -26.055 -13.392 7.756 1.00 67.34 84 GLU B C 1
ATOM 3181 O O . GLU B 2 54 ? -26.706 -13.045 8.742 1.00 69.48 84 GLU B O 1
ATOM 3187 N N . GLU B 2 55 ? -26.078 -14.628 7.269 1.00 66.27 85 GLU B N 1
ATOM 3188 C CA . GLU B 2 55 ? -26.919 -15.673 7.839 1.00 65.81 85 GLU B CA 1
ATOM 3189 C C . GLU B 2 55 ? -26.524 -16.001 9.273 1.00 65.16 85 GLU B C 1
ATOM 3190 O O . GLU B 2 55 ? -27.386 -16.149 10.127 1.00 69.81 85 GLU B O 1
ATOM 3196 N N . ILE B 2 56 ? -25.221 -16.119 9.528 1.00 62.63 86 ILE B N 1
ATOM 3197 C CA . ILE B 2 56 ? -24.702 -16.435 10.860 1.00 58.41 86 ILE B CA 1
ATOM 3198 C C . ILE B 2 56 ? -25.049 -15.336 11.848 1.00 57.19 86 ILE B C 1
ATOM 3199 O O . ILE B 2 56 ? -25.283 -15.590 13.037 1.00 58.33 86 ILE B O 1
ATOM 3204 N N . ILE B 2 57 ? -25.116 -14.109 11.354 1.00 56.93 87 ILE B N 1
ATOM 3205 C CA . ILE B 2 57 ? -25.517 -13.010 12.216 1.00 60.21 87 ILE B CA 1
ATOM 3206 C C . ILE B 2 57 ? -26.975 -13.165 12.685 1.00 57.44 87 ILE B C 1
ATOM 3207 O O . ILE B 2 57 ? -27.255 -13.030 13.860 1.00 56.13 87 ILE B O 1
ATOM 3212 N N . GLN B 2 58 ? -27.893 -13.493 11.779 1.00 60.27 88 GLN B N 1
ATOM 3213 C CA . GLN B 2 58 ? -29.309 -13.638 12.143 1.00 60.91 88 GLN B CA 1
ATOM 3214 C C . GLN B 2 58 ? -29.550 -14.774 13.146 1.00 62.50 88 GLN B C 1
ATOM 3215 O O . GLN B 2 58 ? -30.661 -14.952 13.640 1.00 69.18 88 GLN B O 1
ATOM 3221 N N . GLU B 2 59 ? -28.517 -15.544 13.450 1.00 60.98 89 GLU B N 1
ATOM 3222 C CA . GLU B 2 59 ? -28.657 -16.638 14.398 1.00 62.76 89 GLU B CA 1
ATOM 3223 C C . GLU B 2 59 ? -28.407 -16.150 15.832 1.00 59.70 89 GLU B C 1
ATOM 3224 O O . GLU B 2 59 ? -28.780 -16.815 16.799 1.00 58.83 89 GLU B O 1
ATOM 3230 N N . GLY B 2 60 ? -27.848 -14.948 15.941 1.00 60.29 90 GLY B N 1
ATOM 3231 C CA . GLY B 2 60 ? -27.279 -14.427 17.174 1.00 56.59 90 GLY B CA 1
ATOM 3232 C C . GLY B 2 60 ? -28.176 -14.139 18.366 1.00 59.49 90 GLY B C 1
ATOM 3233 O O . GLY B 2 60 ? -27.659 -13.879 19.454 1.00 62.02 90 GLY B O 1
ATOM 3234 N N . ASP B 2 61 ? -29.494 -14.173 18.198 1.00 57.39 91 ASP B N 1
ATOM 3235 C CA . ASP B 2 61 ? -30.378 -14.028 19.363 1.00 62.86 91 ASP B CA 1
ATOM 3236 C C . ASP B 2 61 ? -30.283 -15.271 20.240 1.00 62.89 91 ASP B C 1
ATOM 3237 O O . ASP B 2 61 ? -30.332 -15.195 21.465 1.00 62.78 91 ASP B O 1
ATOM 3242 N N . ASP B 2 62 ? -30.141 -16.417 19.589 1.00 62.92 92 ASP B N 1
ATOM 3243 C CA . ASP B 2 62 ? -29.854 -17.671 20.271 1.00 59.25 92 ASP B CA 1
ATOM 3244 C C . ASP B 2 62 ? -28.333 -17.789 20.469 1.00 60.85 92 ASP B C 1
ATOM 3245 O O . ASP B 2 62 ? -27.616 -18.224 19.560 1.00 52.72 92 ASP B O 1
ATOM 3250 N N . VAL B 2 63 ? -27.852 -17.390 21.646 1.00 45.00 93 VAL B N 1
ATOM 3251 C CA . VAL B 2 63 ? -26.417 -17.319 21.935 1.00 43.15 93 VAL B CA 1
ATOM 3252 C C . VAL B 2 63 ? -25.724 -18.687 21.811 1.00 47.33 93 VAL B C 1
ATOM 3253 O O . VAL B 2 63 ? -24.662 -18.804 21.188 1.00 42.06 93 VAL B O 1
ATOM 3257 N N . VAL B 2 64 ? -26.332 -19.711 22.400 1.00 42.80 94 VAL B N 1
ATOM 3258 C CA . VAL B 2 64 ? -25.838 -21.078 22.313 1.00 48.25 94 VAL B CA 1
ATOM 3259 C C . VAL B 2 64 ? -25.993 -21.595 20.885 1.00 44.02 94 VAL B C 1
ATOM 3260 O O . VAL B 2 64 ? -25.098 -22.254 20.368 1.00 44.03 94 VAL B O 1
ATOM 3264 N N . GLY B 2 65 ? -27.129 -21.285 20.259 1.00 47.85 95 GLY B N 1
ATOM 3265 C CA . GLY B 2 65 ? -27.383 -21.604 18.853 1.00 46.63 95 GLY B CA 1
ATOM 3266 C C . GLY B 2 65 ? -26.356 -20.991 17.920 1.00 48.91 95 GLY B C 1
ATOM 3267 O O . GLY B 2 65 ? -25.790 -21.676 17.069 1.00 48.18 95 GLY B O 1
ATOM 3268 N N . ALA B 2 66 ? -26.099 -19.699 18.104 1.00 47.64 96 ALA B N 1
ATOM 3269 C CA . ALA B 2 66 ? -25.114 -18.971 17.319 1.00 51.23 96 ALA B CA 1
ATOM 3270 C C . ALA B 2 66 ? -23.695 -19.487 17.572 1.00 49.19 96 ALA B C 1
ATOM 3271 O O . ALA B 2 66 ? -22.866 -19.550 16.662 1.00 47.37 96 ALA B O 1
ATOM 3273 N N . HIS B 2 67 ? -23.420 -19.860 18.814 1.00 48.55 97 HIS B N 1
ATOM 3274 C CA . HIS B 2 67 ? -22.117 -20.388 19.162 1.00 45.80 97 HIS B CA 1
ATOM 3275 C C . HIS B 2 67 ? -21.813 -21.662 18.396 1.00 44.64 97 HIS B C 1
ATOM 3276 O O . HIS B 2 67 ? -20.769 -21.790 17.767 1.00 43.08 97 HIS B O 1
ATOM 3283 N N . GLN B 2 68 ? -22.732 -22.610 18.480 1.00 46.81 98 GLN B N 1
ATOM 3284 C CA . GLN B 2 68 ? -22.592 -23.862 17.764 1.00 49.15 98 GLN B CA 1
ATOM 3285 C C . GLN B 2 68 ? -22.428 -23.627 16.247 1.00 49.59 98 GLN B C 1
ATOM 3286 O O . GLN B 2 68 ? -21.593 -24.258 15.611 1.00 45.45 98 GLN B O 1
ATOM 3292 N N . LEU B 2 69 ? -23.217 -22.717 15.680 1.00 48.75 99 LEU B N 1
ATOM 3293 C CA . LEU B 2 69 ? -23.101 -22.396 14.264 1.00 47.33 99 LEU B CA 1
ATOM 3294 C C . LEU B 2 69 ? -21.743 -21.748 13.967 1.00 43.88 99 LEU B C 1
ATOM 3295 O O . LEU B 2 69 ? -21.178 -21.942 12.898 1.00 48.08 99 LEU B O 1
ATOM 3300 N N . VAL B 2 70 ? -21.209 -21.002 14.930 1.00 44.42 100 VAL B N 1
ATOM 3301 C CA . VAL B 2 70 ? -19.966 -20.267 14.718 1.00 40.24 100 VAL B CA 1
ATOM 3302 C C . VAL B 2 70 ? -18.778 -21.215 14.651 1.00 45.81 100 VAL B C 1
ATOM 3303 O O . VAL B 2 70 ? -17.949 -21.112 13.727 1.00 45.44 100 VAL B O 1
ATOM 3307 N N . VAL B 2 71 ? -18.701 -22.165 15.579 1.00 39.04 101 VAL B N 1
ATOM 3308 C CA . VAL B 2 71 ? -17.544 -23.056 15.584 1.00 49.26 101 VAL B CA 1
ATOM 3309 C C . VAL B 2 71 ? -17.565 -23.960 14.346 1.00 43.91 101 VAL B C 1
ATOM 3310 O O . VAL B 2 71 ? -16.525 -24.273 13.756 1.00 44.80 101 VAL B O 1
ATOM 3314 N N . THR B 2 72 ? -18.757 -24.337 13.923 1.00 45.97 102 THR B N 1
ATOM 3315 C CA . THR B 2 72 ? -18.888 -25.191 12.766 1.00 42.78 102 THR B CA 1
ATOM 3316 C C . THR B 2 72 ? -18.442 -24.429 11.518 1.00 44.58 102 THR B C 1
ATOM 3317 O O . THR B 2 72 ? -17.659 -24.950 10.728 1.00 45.20 102 THR B O 1
ATOM 3321 N N . GLN B 2 73 ? -18.896 -23.186 11.375 1.00 45.04 103 GLN B N 1
ATOM 3322 C CA . GLN B 2 73 ? -18.602 -22.402 10.179 1.00 42.05 103 GLN B CA 1
ATOM 3323 C C . GLN B 2 73 ? -17.123 -22.022 10.079 1.00 41.04 103 GLN B C 1
ATOM 3324 O O . GLN B 2 73 ? -16.586 -21.854 8.983 1.00 46.00 103 GLN B O 1
ATOM 3330 N N . ILE B 2 74 ? -16.466 -21.907 11.225 1.00 39.06 104 ILE B N 1
ATOM 3331 C CA . ILE B 2 74 ? -15.032 -21.692 11.281 1.00 37.69 104 ILE B CA 1
ATOM 3332 C C . ILE B 2 74 ? -14.287 -22.888 10.725 1.00 41.05 104 ILE B C 1
ATOM 3333 O O . ILE B 2 74 ? -13.379 -22.749 9.895 1.00 40.57 104 ILE B O 1
ATOM 3338 N N . LYS B 2 75 ? -14.673 -24.065 11.191 1.00 38.35 105 LYS B N 1
ATOM 3339 C CA . LYS B 2 75 ? -13.968 -25.264 10.817 1.00 45.79 105 LYS B CA 1
ATOM 3340 C C . LYS B 2 75 ? -14.173 -25.571 9.329 1.00 46.10 105 LYS B C 1
ATOM 3341 O O . LYS B 2 75 ? -13.258 -26.054 8.666 1.00 43.39 105 LYS B O 1
ATOM 3347 N N . LEU B 2 76 ? -15.352 -25.246 8.814 1.00 46.48 106 LEU B N 1
ATOM 3348 C CA . LEU B 2 76 ? -15.668 -25.450 7.412 1.00 47.80 106 LEU B CA 1
ATOM 3349 C C . LEU B 2 76 ? -14.919 -24.443 6.558 1.00 44.59 106 LEU B C 1
ATOM 3350 O O . LEU B 2 76 ? -14.486 -24.758 5.466 1.00 45.37 106 LEU B O 1
ATOM 3355 N N . ARG B 2 77 ? -14.758 -23.228 7.062 1.00 47.21 107 ARG B N 1
ATOM 3356 C CA . ARG B 2 77 ? -14.057 -22.210 6.300 1.00 47.60 107 ARG B CA 1
ATOM 3357 C C . ARG B 2 77 ? -12.543 -22.477 6.224 1.00 44.84 107 ARG B C 1
ATOM 3358 O O . ARG B 2 77 ? -11.895 -22.195 5.211 1.00 45.45 107 ARG B O 1
ATOM 3366 N N . VAL B 2 78 ? -11.991 -23.047 7.280 1.00 46.04 108 VAL B N 1
ATOM 3367 C CA . VAL B 2 78 ? -10.593 -23.429 7.276 1.00 42.84 108 VAL B CA 1
ATOM 3368 C C . VAL B 2 78 ? -10.355 -24.528 6.234 1.00 47.19 108 VAL B C 1
ATOM 3369 O O . VAL B 2 78 ? -9.391 -24.476 5.473 1.00 50.25 108 VAL B O 1
ATOM 3373 N N . GLN B 2 79 ? -11.250 -25.500 6.171 1.00 44.12 109 GLN B N 1
ATOM 3374 C CA . GLN B 2 79 ? -11.130 -26.540 5.175 1.00 53.09 109 GLN B CA 1
ATOM 3375 C C . GLN B 2 79 ? -11.358 -26.007 3.739 1.00 52.09 109 GLN B C 1
ATOM 3376 O O . GLN B 2 79 ? -10.672 -26.423 2.808 1.00 49.24 109 GLN B O 1
ATOM 3382 N N . ARG B 2 80 ? -12.316 -25.095 3.580 1.00 50.27 110 ARG B N 1
ATOM 3383 C CA . ARG B 2 80 ? -12.530 -24.390 2.323 1.00 50.12 110 ARG B CA 1
ATOM 3384 C C . ARG B 2 80 ? -11.270 -23.664 1.858 1.00 50.60 110 ARG B C 1
ATOM 3385 O O . ARG B 2 80 ? -10.861 -23.793 0.695 1.00 48.99 110 ARG B O 1
ATOM 3393 N N . ASN B 2 81 ? -10.681 -22.880 2.761 1.00 47.01 111 ASN B N 1
ATOM 3394 C CA . ASN B 2 81 ? -9.534 -22.065 2.408 1.00 44.75 111 ASN B CA 1
ATOM 3395 C C . ASN B 2 81 ? -8.303 -22.909 2.088 1.00 48.15 111 ASN B C 1
ATOM 3396 O O . ASN B 2 81 ? -7.4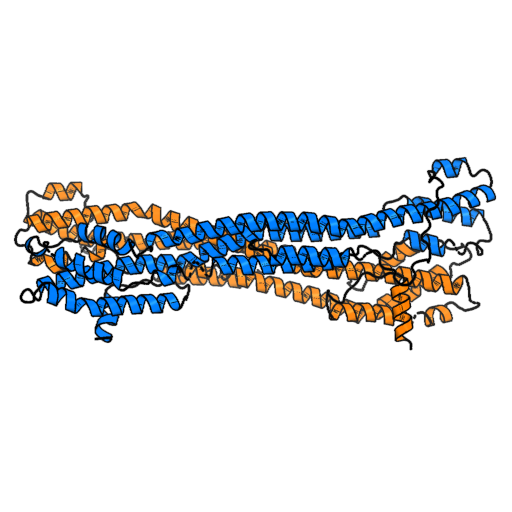36 -22.470 1.346 1.00 49.33 111 ASN B O 1
ATOM 3401 N N . ARG B 2 82 ? -8.246 -24.113 2.656 1.00 52.41 112 ARG B N 1
ATOM 3402 C CA . ARG B 2 82 ? -7.222 -25.106 2.348 1.00 54.55 112 ARG B CA 1
ATOM 3403 C C . ARG B 2 82 ? -7.356 -25.584 0.912 1.00 56.69 112 ARG B C 1
ATOM 3404 O O . ARG B 2 82 ? -6.371 -25.654 0.173 1.00 56.89 112 ARG B O 1
ATOM 3412 N N . ARG B 2 83 ? -8.583 -25.939 0.539 1.00 56.21 113 ARG B N 1
ATOM 3413 C CA . ARG B 2 83 ? -8.884 -26.376 -0.807 1.00 53.62 113 ARG B CA 1
ATOM 3414 C C . ARG B 2 83 ? -8.544 -25.276 -1.809 1.00 53.92 113 ARG B C 1
ATOM 3415 O O . ARG B 2 83 ? -8.070 -25.562 -2.905 1.00 58.90 113 ARG B O 1
ATOM 3423 N N . LEU B 2 84 ? -8.783 -24.023 -1.436 1.00 54.62 114 LEU B N 1
ATOM 3424 C CA . LEU B 2 84 ? -8.440 -22.892 -2.298 1.00 58.96 114 LEU B CA 1
ATOM 3425 C C . LEU B 2 84 ? -6.939 -22.814 -2.532 1.00 60.37 114 LEU B C 1
ATOM 3426 O O . LEU B 2 84 ? -6.498 -22.640 -3.671 1.00 58.61 114 LEU B O 1
ATOM 3431 N N . ALA B 2 85 ? -6.176 -22.900 -1.436 1.00 55.04 115 ALA B N 1
ATOM 3432 C CA . ALA B 2 85 ? -4.716 -22.941 -1.483 1.00 53.64 115 ALA B CA 1
ATOM 3433 C C . ALA B 2 85 ? -4.248 -23.906 -2.564 1.00 53.86 115 ALA B C 1
ATOM 3434 O O . ALA B 2 85 ? -3.414 -23.562 -3.400 1.00 54.94 115 ALA B O 1
ATOM 3436 N N . ASP B 2 86 ? -4.821 -25.104 -2.565 1.00 55.20 116 ASP B N 1
ATOM 3437 C CA . ASP B 2 86 ? -4.499 -26.097 -3.580 1.00 56.19 116 ASP B CA 1
ATOM 3438 C C . ASP B 2 86 ? -4.987 -25.720 -4.967 1.00 58.89 116 ASP B C 1
ATOM 3439 O O . ASP B 2 86 ? -4.340 -26.040 -5.955 1.00 59.50 116 ASP B O 1
ATOM 3444 N N . GLU B 2 87 ? -6.134 -25.055 -5.038 1.00 62.46 117 GLU B N 1
ATOM 3445 C CA . GLU B 2 87 ? -6.674 -24.608 -6.312 1.00 65.07 117 GLU B CA 1
ATOM 3446 C C . GLU B 2 87 ? -5.780 -23.505 -6.863 1.00 67.72 117 GLU B C 1
ATOM 3447 O O . GLU B 2 87 ? -5.715 -23.286 -8.075 1.00 73.14 117 GLU B O 1
ATOM 3453 N N . ILE B 2 88 ? -5.076 -22.827 -5.964 1.00 67.16 118 ILE B N 1
ATOM 3454 C CA . ILE B 2 88 ? -4.084 -21.829 -6.340 1.00 66.73 118 ILE B CA 1
ATOM 3455 C C . ILE B 2 88 ? -2.944 -22.495 -7.087 1.00 69.65 118 ILE B C 1
ATOM 3456 O O . ILE B 2 88 ? -2.663 -22.129 -8.224 1.00 73.67 118 ILE B O 1
ATOM 3461 N N . ILE B 2 89 ? -2.298 -23.467 -6.441 1.00 66.69 119 ILE B N 1
ATOM 3462 C CA . ILE B 2 89 ? -1.236 -24.268 -7.055 1.00 66.43 119 ILE B CA 1
ATOM 3463 C C . ILE B 2 89 ? -1.679 -24.926 -8.360 1.00 69.51 119 ILE B C 1
ATOM 3464 O O . ILE B 2 89 ? -0.942 -24.958 -9.339 1.00 71.18 119 ILE B O 1
ATOM 3469 N N . ARG B 2 90 ? -2.899 -25.447 -8.360 1.00 73.72 120 ARG B N 1
ATOM 3470 C CA . ARG B 2 90 ? -3.472 -26.096 -9.532 1.00 78.34 120 ARG B CA 1
ATOM 3471 C C . ARG B 2 90 ? -3.559 -25.138 -10.728 1.00 85.01 120 ARG B C 1
ATOM 3472 O O . ARG B 2 90 ? -3.424 -25.549 -11.883 1.00 88.27 120 ARG B O 1
ATOM 3480 N N . GLU B 2 91 ? -3.779 -23.859 -10.445 1.00 92.12 121 GLU B N 1
ATOM 3481 C CA . GLU B 2 91 ? -3.789 -22.838 -11.484 1.00 93.61 121 GLU B CA 1
ATOM 3482 C C . GLU B 2 91 ? -2.375 -22.397 -11.820 1.00 89.90 121 GLU B C 1
ATOM 3483 O O . GLU B 2 91 ? -2.119 -21.900 -12.914 1.00 96.19 121 GLU B O 1
ATOM 3489 N N . GLN B 2 92 ? -1.461 -22.580 -10.874 1.00 78.00 122 GLN B N 1
ATOM 3490 C CA . GLN B 2 92 ? -0.060 -22.235 -11.078 1.00 74.59 122 GLN B CA 1
ATOM 3491 C C . GLN B 2 92 ? 0.627 -23.211 -12.017 1.00 75.13 122 GLN B C 1
ATOM 3492 O O . GLN B 2 92 ? 1.213 -22.806 -13.020 1.00 77.52 122 GLN B O 1
ATOM 3498 N N . LEU B 2 93 ? 0.560 -24.496 -11.677 1.00 71.87 123 LEU B N 1
ATOM 3499 C CA . LEU B 2 93 ? 1.221 -25.537 -12.452 1.00 69.58 123 LEU B CA 1
ATOM 3500 C C . LEU B 2 93 ? 0.845 -25.477 -13.932 1.00 68.86 123 LEU B C 1
ATOM 3501 O O . LEU B 2 93 ? 1.618 -25.914 -14.779 1.00 69.74 123 LEU B O 1
ATOM 3506 N N . THR B 2 94 ? -0.324 -24.931 -14.250 1.00 68.55 124 THR B N 1
ATOM 3507 C CA . THR B 2 94 ? -0.692 -24.780 -15.648 1.00 74.94 124 THR B CA 1
ATOM 3508 C C . THR B 2 94 ? -0.047 -23.533 -16.252 1.00 79.33 124 THR B C 1
ATOM 3509 O O . THR B 2 94 ? 0.312 -23.524 -17.428 1.00 84.36 124 THR B O 1
ATOM 3513 N N . ASP B 2 95 ? 0.094 -22.482 -15.453 1.00 80.87 125 ASP B N 1
ATOM 3514 C CA . ASP B 2 95 ? 0.828 -21.299 -15.892 1.00 81.42 125 ASP B CA 1
ATOM 3515 C C . ASP B 2 95 ? 2.282 -21.667 -16.187 1.00 76.66 125 ASP B C 1
ATOM 3516 O O . ASP B 2 95 ? 2.868 -21.198 -17.162 1.00 74.33 125 ASP B O 1
ATOM 3521 N N . ILE B 2 96 ? 2.864 -22.494 -15.325 1.00 70.30 126 ILE B N 1
ATOM 3522 C CA . ILE B 2 96 ? 4.200 -23.009 -15.560 1.00 65.10 126 ILE B CA 1
ATOM 3523 C C . ILE B 2 96 ? 4.231 -23.791 -16.858 1.00 68.92 126 ILE B C 1
ATOM 3524 O O . ILE B 2 96 ? 5.146 -23.634 -17.667 1.00 73.60 126 ILE B O 1
ATOM 3529 N N . ARG B 2 97 ? 3.218 -24.629 -17.050 1.00 66.62 127 ARG B N 1
ATOM 3530 C CA . ARG B 2 97 ? 3.119 -25.435 -18.248 1.00 64.88 127 ARG B CA 1
ATOM 3531 C C . ARG B 2 97 ? 2.999 -24.558 -19.501 1.00 68.07 127 ARG B C 1
ATOM 3532 O O . ARG B 2 97 ? 3.699 -24.779 -20.498 1.00 71.24 127 ARG B O 1
ATOM 3540 N N . LYS B 2 98 ? 2.111 -23.568 -19.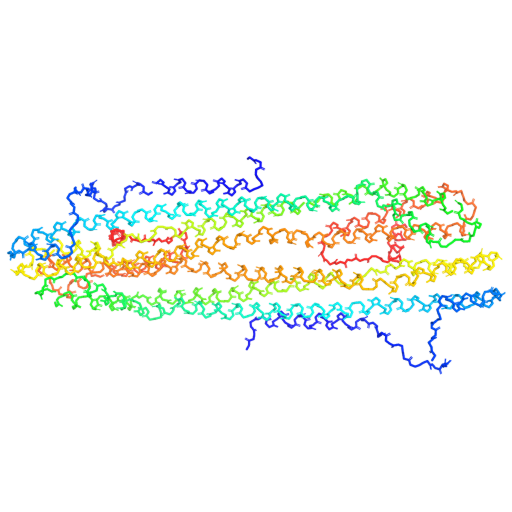457 1.00 63.38 128 LYS B N 1
ATOM 3541 C CA . LYS B 2 98 ? 1.858 -22.749 -20.633 1.00 61.07 128 LYS B CA 1
ATOM 3542 C C . LYS B 2 98 ? 3.083 -21.912 -20.986 1.00 58.38 128 LYS B C 1
ATOM 3543 O O . LYS B 2 98 ? 3.515 -21.898 -22.146 1.00 60.09 128 LYS B O 1
ATOM 3549 N N . VAL B 2 99 ? 3.644 -21.220 -19.994 1.00 51.61 129 VAL B N 1
ATOM 3550 C CA . VAL B 2 99 ? 4.853 -20.437 -20.214 1.00 50.28 129 VAL B CA 1
ATOM 3551 C C . VAL B 2 99 ? 5.995 -21.323 -20.718 1.00 50.85 129 VAL B C 1
ATOM 3552 O O . VAL B 2 99 ? 6.587 -21.050 -21.758 1.00 50.77 129 VAL B O 1
ATOM 3556 N N . PHE B 2 100 ? 6.300 -22.393 -19.994 1.00 50.74 130 PHE B N 1
ATOM 3557 C CA . PHE B 2 100 ? 7.494 -23.161 -20.326 1.00 49.80 130 PHE B CA 1
ATOM 3558 C C . PHE B 2 100 ? 7.371 -24.048 -21.566 1.00 51.77 130 PHE B C 1
ATOM 3559 O O . PHE B 2 100 ? 8.386 -24.413 -22.136 1.00 50.99 130 PHE B O 1
ATOM 3567 N N . SER B 2 101 ? 6.150 -24.399 -21.972 1.00 55.33 131 SER B N 1
ATOM 3568 C CA . SER B 2 101 ? 5.943 -25.115 -23.231 1.00 60.21 131 SER B CA 1
ATOM 3569 C C . SER B 2 101 ? 6.261 -24.190 -24.390 1.00 63.98 131 SER B C 1
ATOM 3570 O O . SER B 2 101 ? 6.998 -24.556 -25.310 1.00 63.77 131 SER B O 1
ATOM 3573 N N . ASP B 2 102 ? 5.682 -22.993 -24.320 1.00 72.32 132 ASP B N 1
ATOM 3574 C CA . ASP B 2 102 ? 5.898 -21.936 -25.299 1.00 78.31 132 ASP B CA 1
ATOM 3575 C C . ASP B 2 102 ? 7.382 -21.627 -25.501 1.00 74.51 132 ASP B C 1
ATOM 3576 O O . ASP B 2 102 ? 7.862 -21.580 -26.633 1.00 77.42 132 ASP B O 1
ATOM 3581 N N . LYS B 2 103 ? 8.104 -21.421 -24.405 1.00 62.68 133 LYS B N 1
ATOM 3582 C CA . LYS B 2 103 ? 9.507 -21.052 -24.487 1.00 56.88 133 LYS B CA 1
ATOM 3583 C C . LYS B 2 103 ? 10.390 -22.210 -24.934 1.00 58.25 133 LYS B C 1
ATOM 3584 O O . LYS B 2 103 ? 11.399 -21.987 -25.618 1.00 58.78 133 LYS B O 1
ATOM 3590 N N . PHE B 2 104 ? 10.022 -23.434 -24.549 1.00 56.66 134 PHE B N 1
ATOM 3591 C CA . PHE B 2 104 ? 10.754 -24.629 -24.983 1.00 55.74 134 PHE B CA 1
ATOM 3592 C C . PHE B 2 104 ? 10.607 -24.828 -26.496 1.00 54.32 134 PHE B C 1
ATOM 3593 O O . PHE B 2 104 ? 11.561 -25.177 -27.187 1.00 55.00 134 PHE B O 1
ATOM 3601 N N . GLU B 2 105 ? 9.399 -24.609 -26.995 1.00 54.24 135 GLU B N 1
ATOM 3602 C CA . GLU B 2 105 ? 9.123 -24.705 -28.417 1.00 59.35 135 GLU B CA 1
ATOM 3603 C C . GLU B 2 105 ? 9.925 -23.653 -29.193 1.00 57.77 135 GLU B C 1
ATOM 3604 O O . GLU B 2 105 ? 10.679 -23.997 -30.103 1.00 59.31 135 GLU B O 1
ATOM 3610 N N . LYS B 2 106 ? 9.789 -22.385 -28.811 1.00 55.42 136 LYS B N 1
ATOM 3611 C CA . LYS B 2 106 ? 10.591 -21.317 -29.407 1.00 56.25 136 LYS B CA 1
ATOM 3612 C C . LYS B 2 106 ? 12.096 -21.580 -29.333 1.00 55.38 136 LYS B C 1
ATOM 3613 O O . LYS B 2 106 ? 12.817 -21.351 -30.308 1.00 54.99 136 LYS B O 1
ATOM 3619 N N . LEU B 2 107 ? 12.580 -22.049 -28.186 1.00 52.94 137 LEU B N 1
ATOM 3620 C CA . LEU B 2 107 ? 14.010 -22.305 -28.049 1.00 48.10 137 LEU B CA 1
ATOM 3621 C C . LEU B 2 107 ? 14.454 -23.444 -28.962 1.00 46.55 137 LEU B C 1
ATOM 3622 O O . LEU B 2 107 ? 15.559 -23.404 -29.513 1.00 48.99 137 LEU B O 1
ATOM 3627 N N . GLU B 2 108 ? 13.583 -24.443 -29.115 1.00 43.54 138 GLU B N 1
ATOM 3628 C CA . GLU B 2 108 ? 13.842 -25.620 -29.937 1.00 47.58 138 GLU B CA 1
ATOM 3629 C C . GLU B 2 108 ? 13.951 -25.216 -31.422 1.00 48.16 138 GLU B C 1
ATOM 3630 O O . GLU B 2 108 ? 14.786 -25.741 -32.170 1.00 43.79 138 GLU B O 1
ATOM 3636 N N . GLN B 2 109 ? 13.117 -24.260 -31.823 1.00 47.47 139 GLN B N 1
ATOM 3637 C CA . GLN B 2 109 ? 13.143 -23.739 -33.174 1.00 50.70 139 GLN B CA 1
ATOM 3638 C C . GLN B 2 109 ? 14.453 -22.987 -33.381 1.00 51.13 139 GLN B C 1
ATOM 3639 O O . GLN B 2 109 ? 15.075 -23.067 -34.454 1.00 48.32 139 GLN B O 1
ATOM 3645 N N . GLY B 2 110 ? 14.877 -22.291 -32.330 1.00 42.27 140 GLY B N 1
ATOM 3646 C CA . GLY B 2 110 ? 16.161 -21.619 -32.299 1.00 41.18 140 GLY B CA 1
ATOM 3647 C C . GLY B 2 110 ? 17.298 -22.576 -32.586 1.00 50.51 140 GLY B C 1
ATOM 3648 O O . GLY B 2 110 ? 18.174 -22.274 -33.379 1.00 54.02 140 GLY B O 1
ATOM 3649 N N . ILE B 2 111 ? 17.266 -23.751 -31.973 1.00 40.98 141 ILE B N 1
ATOM 3650 C CA . ILE B 2 111 ? 18.308 -24.751 -32.166 1.00 41.02 141 ILE B CA 1
ATOM 3651 C C . ILE B 2 111 ? 18.287 -25.368 -33.577 1.00 43.54 141 ILE B C 1
ATOM 3652 O O . ILE B 2 111 ? 19.331 -25.529 -34.205 1.00 45.13 141 ILE B O 1
ATOM 3657 N N . GLN B 2 112 ? 17.100 -25.713 -34.064 1.00 43.67 142 GLN B N 1
ATOM 3658 C CA . GLN B 2 112 ? 16.979 -26.306 -35.381 1.00 45.21 142 GLN B CA 1
ATOM 3659 C C . GLN B 2 112 ? 17.498 -25.339 -36.450 1.00 47.85 142 GLN B C 1
ATOM 3660 O O . GLN B 2 112 ? 18.224 -25.765 -37.361 1.00 45.64 142 GLN B O 1
ATOM 3666 N N . ASN B 2 113 ? 17.143 -24.053 -36.322 1.00 45.17 143 ASN B N 1
ATOM 3667 C CA . ASN B 2 113 ? 17.663 -22.999 -37.215 1.00 44.57 143 ASN B CA 1
ATOM 3668 C C . ASN B 2 113 ? 19.173 -22.993 -37.198 1.00 43.49 143 ASN B C 1
ATOM 3669 O O . ASN B 2 113 ? 19.809 -23.023 -38.236 1.00 43.93 143 ASN B O 1
ATOM 3674 N N . SER B 2 114 ? 19.743 -22.966 -35.998 1.00 44.17 144 SER B N 1
ATOM 3675 C CA . SER B 2 114 ? 21.198 -22.935 -35.828 1.00 42.76 144 SER B CA 1
ATOM 3676 C C . SER B 2 114 ? 21.881 -24.150 -36.417 1.00 43.67 144 SER B C 1
ATOM 3677 O O . SER B 2 114 ? 23.022 -24.072 -36.887 1.00 43.74 144 SER B O 1
ATOM 3680 N N . TYR B 2 115 ? 21.192 -25.282 -36.350 1.00 44.61 145 TYR B N 1
ATOM 3681 C CA . TYR B 2 115 ? 21.684 -26.505 -36.958 1.00 43.68 145 TYR B CA 1
ATOM 3682 C C . TYR B 2 115 ? 21.876 -26.288 -38.486 1.00 48.82 145 TYR B C 1
ATOM 3683 O O . TYR B 2 115 ? 22.899 -26.681 -39.059 1.00 44.70 145 TYR B O 1
ATOM 3692 N N . LEU B 2 116 ? 20.896 -25.649 -39.121 1.00 45.22 146 LEU B N 1
ATOM 3693 C CA . LEU B 2 116 ? 20.977 -25.392 -40.553 1.00 46.22 146 LEU B CA 1
ATOM 3694 C C . LEU B 2 116 ? 22.076 -24.379 -40.858 1.00 45.22 146 LEU B C 1
ATOM 3695 O O . LEU B 2 116 ? 22.777 -24.537 -41.839 1.00 45.68 146 LEU B O 1
ATOM 3700 N N . LEU B 2 117 ? 22.256 -23.373 -39.996 1.00 43.97 147 LEU B N 1
ATOM 3701 C CA . LEU B 2 117 ? 23.287 -22.358 -40.215 1.00 43.23 147 LEU B CA 1
ATOM 3702 C C . LEU B 2 117 ? 24.693 -22.915 -40.064 1.00 42.63 147 LEU B C 1
ATOM 3703 O O . LEU B 2 117 ? 25.601 -22.484 -40.762 1.00 42.60 147 LEU B O 1
ATOM 3708 N N . LEU B 2 118 ? 24.873 -23.890 -39.184 1.00 42.33 148 LEU B N 1
ATOM 3709 C CA . LEU B 2 118 ? 26.187 -24.519 -39.019 1.00 42.44 148 LEU B CA 1
ATOM 3710 C C . LEU B 2 118 ? 26.506 -25.449 -40.195 1.00 45.93 148 LEU B C 1
ATOM 3711 O O . LEU B 2 118 ? 27.665 -25.578 -40.612 1.00 43.17 148 LEU B O 1
ATOM 3716 N N . ASP B 2 119 ? 25.472 -26.105 -40.711 1.00 44.31 149 ASP B N 1
ATOM 3717 C CA . ASP B 2 119 ? 25.596 -26.912 -41.909 1.00 50.73 149 ASP B CA 1
ATOM 3718 C C . ASP B 2 119 ? 25.988 -26.035 -43.109 1.00 50.10 149 ASP B C 1
ATOM 3719 O O . ASP B 2 119 ? 26.875 -26.398 -43.872 1.00 46.17 149 ASP B O 1
ATOM 3724 N N . LYS B 2 120 ? 25.340 -24.875 -43.227 1.00 45.51 150 LYS B N 1
ATOM 3725 C CA . LYS B 2 120 ? 25.658 -23.869 -44.231 1.00 46.70 150 LYS B CA 1
ATOM 3726 C C . LYS B 2 120 ? 27.141 -23.479 -44.214 1.00 49.04 150 LYS B C 1
ATOM 3727 O O . LYS B 2 120 ? 27.784 -23.354 -45.273 1.00 45.22 150 LYS B O 1
ATOM 3733 N N . LEU B 2 121 ? 27.684 -23.306 -43.009 1.00 49.09 151 LEU B N 1
ATOM 3734 C CA . LEU B 2 121 ? 29.065 -22.865 -42.846 1.00 52.30 151 LEU B CA 1
ATOM 3735 C C . LEU B 2 121 ? 30.059 -23.870 -43.394 1.00 56.01 151 LEU B C 1
ATOM 3736 O O . LEU B 2 121 ? 31.075 -23.479 -43.963 1.00 59.90 151 LEU B O 1
ATOM 3741 N N . LYS B 2 122 ? 29.764 -25.159 -43.242 1.00 57.33 152 LYS B N 1
ATOM 3742 C CA . LYS B 2 122 ? 30.727 -26.205 -43.594 1.00 57.87 152 LYS B CA 1
ATOM 3743 C C . LYS B 2 122 ? 30.661 -26.600 -45.061 1.00 58.40 152 LYS B C 1
ATOM 3744 O O . LYS B 2 122 ? 31.586 -27.228 -45.571 1.00 60.26 152 LYS B O 1
ATOM 3750 N N . THR B 2 123 ? 29.566 -26.238 -45.727 1.00 55.82 153 THR B N 1
ATOM 3751 C CA . THR B 2 123 ? 29.313 -26.661 -47.103 1.00 55.57 153 THR B CA 1
ATOM 3752 C C . THR B 2 123 ? 30.428 -26.263 -48.089 1.00 59.77 153 THR B C 1
ATOM 3753 O O . THR B 2 123 ? 30.793 -27.072 -48.949 1.00 65.45 153 THR B O 1
ATOM 3757 N N . PRO B 2 124 ? 30.978 -25.030 -47.981 1.00 57.70 154 PRO B N 1
ATOM 3758 C CA . PRO B 2 124 ? 32.117 -24.671 -48.843 1.00 58.31 154 PRO B CA 1
ATOM 3759 C C . PRO B 2 124 ? 33.314 -25.610 -48.749 1.00 58.05 154 PRO B C 1
ATOM 3760 O O . PRO B 2 124 ? 34.078 -25.736 -49.719 1.00 57.86 154 PRO B O 1
ATOM 3764 N N . PHE B 2 125 ? 33.470 -26.257 -47.597 1.00 57.05 155 PHE B N 1
ATOM 3765 C CA . PHE B 2 125 ? 34.665 -27.048 -47.316 1.00 58.70 155 PHE B CA 1
ATOM 3766 C C . PHE B 2 125 ? 34.479 -28.549 -47.523 1.00 62.51 155 PHE B C 1
ATOM 3767 O O . PHE B 2 125 ? 35.427 -29.317 -47.354 1.00 64.20 155 PHE B O 1
ATOM 3775 N N . GLN B 2 126 ? 33.264 -28.970 -47.870 1.00 64.38 156 GLN B N 1
ATOM 3776 C CA . GLN B 2 126 ? 33.027 -30.369 -48.224 1.00 67.57 156 GLN B CA 1
ATOM 3777 C C . GLN B 2 126 ? 33.758 -30.639 -49.525 1.00 71.19 156 GLN B C 1
ATOM 3778 O O . GLN B 2 126 ? 33.539 -29.946 -50.534 1.00 70.32 156 GLN B O 1
ATOM 3784 N N . ASP B 2 127 ? 34.675 -31.604 -49.480 1.00 70.85 157 ASP B N 1
ATOM 3785 C CA . ASP B 2 127 ? 35.534 -31.917 -50.616 1.00 69.47 157 ASP B CA 1
ATOM 3786 C C . ASP B 2 127 ? 36.392 -30.719 -51.027 1.00 67.18 157 ASP B C 1
ATOM 3787 O O . ASP B 2 127 ? 37.017 -30.727 -52.095 1.00 67.97 157 ASP B O 1
ATOM 3792 N N . MET B 2 128 ? 36.436 -29.714 -50.150 1.00 65.43 158 MET B N 1
ATOM 3793 C CA . MET B 2 128 ? 37.124 -28.442 -50.385 1.00 63.19 158 MET B CA 1
ATOM 3794 C C . MET B 2 128 ? 36.771 -27.841 -51.747 1.00 61.81 158 MET B C 1
ATOM 3795 O O . MET B 2 128 ? 37.639 -27.305 -52.450 1.00 63.88 158 MET B O 1
ATOM 3800 N N . ARG B 2 129 ? 35.487 -27.928 -52.096 1.00 59.39 159 ARG B N 1
ATOM 3801 C CA . ARG B 2 129 ? 34.981 -27.434 -53.367 1.00 63.33 159 ARG B CA 1
ATOM 3802 C C . ARG B 2 129 ? 35.369 -25.967 -53.587 1.00 65.67 159 ARG B C 1
ATOM 3803 O O . ARG B 2 129 ? 35.740 -25.578 -54.699 1.00 70.26 159 ARG B O 1
ATOM 3811 N N . CYS B 2 130 ? 35.321 -25.172 -52.520 1.00 62.16 160 CYS B N 1
ATOM 3812 C CA . CYS B 2 130 ? 35.622 -23.742 -52.597 1.00 55.11 160 CYS B CA 1
ATOM 3813 C C . CYS B 2 130 ? 36.990 -23.473 -53.235 1.00 50.53 160 CYS B C 1
ATOM 3814 O O . CYS B 2 130 ? 37.199 -22.424 -53.818 1.00 50.35 160 CYS B O 1
ATOM 3817 N N . LEU B 2 131 ? 37.921 -24.412 -53.112 1.00 50.77 161 LEU B N 1
ATOM 3818 C CA . LEU B 2 131 ? 39.237 -24.233 -53.714 1.00 54.64 161 LEU B CA 1
ATOM 3819 C C . LEU B 2 131 ? 39.127 -24.160 -55.244 1.00 59.19 161 LEU B C 1
ATOM 3820 O O . LEU B 2 131 ? 39.918 -23.468 -55.899 1.00 64.19 161 LEU B O 1
ATOM 3825 N N . PHE B 2 132 ? 38.138 -24.856 -55.805 1.00 57.68 162 PHE B N 1
ATOM 3826 C CA . PHE B 2 132 ? 37.915 -24.835 -57.251 1.00 60.63 162 PHE B CA 1
ATOM 3827 C C . PHE B 2 132 ? 37.304 -23.511 -57.676 1.00 59.04 162 PHE B C 1
ATOM 3828 O O . PHE B 2 132 ? 37.693 -22.909 -58.697 1.00 58.91 162 PHE B O 1
ATOM 3836 N N . GLU B 2 133 ? 36.334 -23.078 -56.884 1.00 55.99 163 GLU B N 1
ATOM 3837 C CA . GLU B 2 133 ? 35.594 -21.866 -57.164 1.00 59.94 163 GLU B CA 1
ATOM 3838 C C . GLU B 2 133 ? 36.480 -20.629 -57.091 1.00 59.54 163 GLU B C 1
ATOM 3839 O O . GLU B 2 133 ? 36.443 -19.788 -57.986 1.00 64.89 163 GLU B O 1
ATOM 3845 N N . VAL B 2 134 ? 37.292 -20.521 -56.048 1.00 54.92 164 VAL B N 1
ATOM 3846 C CA . VAL B 2 134 ? 38.237 -19.413 -55.974 1.00 53.46 164 VAL B CA 1
ATOM 3847 C C . VAL B 2 134 ? 39.273 -19.486 -57.106 1.00 52.19 164 VAL B C 1
ATOM 3848 O O . VAL B 2 134 ? 39.620 -18.467 -57.708 1.00 51.40 164 VAL B O 1
ATOM 3852 N N . ALA B 2 135 ? 39.762 -20.689 -57.393 1.00 51.45 165 ALA B N 1
ATOM 3853 C CA . ALA B 2 135 ? 40.720 -20.876 -58.484 1.00 53.32 165 ALA B CA 1
ATOM 3854 C C . ALA B 2 135 ? 40.162 -20.354 -59.819 1.00 56.41 165 ALA B C 1
ATOM 3855 O O . ALA B 2 135 ? 40.829 -19.586 -60.521 1.00 56.95 165 ALA B O 1
ATOM 3857 N N . ASN B 2 136 ? 38.945 -20.775 -60.157 1.00 56.83 166 ASN B N 1
ATOM 3858 C CA . ASN B 2 136 ? 38.240 -20.243 -61.319 1.00 59.95 166 ASN B CA 1
ATOM 3859 C C . ASN B 2 136 ? 38.297 -18.720 -61.397 1.00 60.72 166 ASN B C 1
ATOM 3860 O O . ASN B 2 136 ? 38.788 -18.166 -62.378 1.00 54.06 166 ASN B O 1
ATOM 3865 N N . GLU B 2 137 ? 37.806 -18.058 -60.347 1.00 60.88 167 GLU B N 1
ATOM 3866 C CA . GLU B 2 137 ? 37.697 -16.599 -60.319 1.00 60.75 167 GLU B CA 1
ATOM 3867 C C . GLU B 2 137 ? 39.057 -15.913 -60.404 1.00 59.66 167 GLU B C 1
ATOM 3868 O O . GLU B 2 137 ? 39.213 -14.928 -61.123 1.00 62.26 167 GLU B O 1
ATOM 3874 N N . GLN B 2 138 ? 40.048 -16.415 -59.670 1.00 57.87 168 GLN B N 1
ATOM 3875 C CA . GLN B 2 138 ? 41.341 -15.743 -59.686 1.00 58.87 168 GLN B CA 1
ATOM 3876 C C . GLN B 2 138 ? 42.020 -15.989 -61.022 1.00 55.97 168 GLN B C 1
ATOM 3877 O O . GLN B 2 138 ? 42.788 -15.158 -61.490 1.00 56.69 168 GLN B O 1
ATOM 3883 N N . PHE B 2 139 ? 41.739 -17.143 -61.620 1.00 57.89 169 PHE B N 1
ATOM 3884 C CA . PHE B 2 139 ? 42.305 -17.489 -62.915 1.00 60.03 169 PHE B CA 1
ATOM 3885 C C . PHE B 2 139 ? 41.814 -16.497 -63.954 1.00 64.97 169 PHE B C 1
ATOM 3886 O O . PHE B 2 139 ? 42.604 -15.789 -64.570 1.00 67.85 169 PHE B O 1
ATOM 3894 N N . ASN B 2 140 ? 40.494 -16.436 -64.101 1.00 67.68 170 ASN B N 1
ATOM 3895 C CA . ASN B 2 140 ? 39.829 -15.533 -65.031 1.00 69.68 170 ASN B CA 1
ATOM 3896 C C . ASN B 2 140 ? 40.308 -14.090 -64.939 1.00 67.78 170 ASN B C 1
ATOM 3897 O O . ASN B 2 140 ? 40.283 -13.356 -65.921 1.00 73.38 170 ASN B O 1
ATOM 3902 N N . ASP B 2 141 ? 40.757 -13.689 -63.761 1.00 64.02 171 ASP B N 1
ATOM 3903 C CA . ASP B 2 141 ? 41.080 -12.291 -63.503 1.00 63.81 171 ASP B CA 1
ATOM 3904 C C . ASP B 2 141 ? 42.582 -12.023 -63.557 1.00 61.76 171 ASP B C 1
ATOM 3905 O O . ASP B 2 141 ? 43.001 -10.870 -63.624 1.00 60.19 171 ASP B O 1
ATOM 3910 N N . THR B 2 142 ? 43.398 -13.076 -63.521 1.00 55.48 172 THR B N 1
ATOM 3911 C CA . THR B 2 142 ? 44.842 -12.877 -63.555 1.00 55.43 172 THR B CA 1
ATOM 3912 C C . THR B 2 142 ? 45.300 -12.586 -64.990 1.00 68.85 172 THR B C 1
ATOM 3913 O O . THR B 2 142 ? 45.029 -13.367 -65.900 1.00 69.89 172 THR B O 1
ATOM 3917 N N . PRO B 2 143 ? 45.978 -11.441 -65.187 1.00 69.65 173 PRO B N 1
ATOM 3918 C CA . PRO B 2 143 ? 46.550 -11.046 -66.474 1.00 70.04 173 PRO B CA 1
ATOM 3919 C C . PRO B 2 143 ? 47.781 -11.865 -66.817 1.00 74.72 173 PRO B C 1
ATOM 3920 O O . PRO B 2 143 ? 48.646 -12.087 -65.963 1.00 77.42 173 PRO B O 1
ATOM 3924 N N . VAL B 2 144 ? 47.856 -12.319 -68.060 1.00 76.28 174 VAL B N 1
ATOM 3925 C CA . VAL B 2 144 ? 48.977 -13.136 -68.497 1.00 80.42 174 VAL B CA 1
ATOM 3926 C C . VAL B 2 144 ? 49.087 -13.050 -70.014 1.00 83.49 174 VAL B C 1
ATOM 3927 O O . VAL B 2 144 ? 48.069 -13.068 -70.717 1.00 84.08 174 VAL B O 1
ATOM 3931 N N . PRO B 2 145 ? 50.320 -12.897 -70.522 1.00 87.78 175 PRO B N 1
ATOM 3932 C CA . PRO B 2 145 ? 50.527 -12.898 -71.973 1.00 88.42 175 PRO B CA 1
ATOM 3933 C C . PRO B 2 145 ? 49.880 -14.130 -72.599 1.00 90.60 175 PRO B C 1
ATOM 3934 O O . PRO B 2 145 ? 49.967 -15.213 -72.020 1.00 89.48 175 PRO B O 1
ATOM 3938 N N . PRO B 2 146 ? 49.203 -13.957 -73.744 1.00 91.08 176 PRO B N 1
ATOM 3939 C CA . PRO B 2 146 ? 48.466 -15.036 -74.414 1.00 91.59 176 PRO B CA 1
ATOM 3940 C C . PRO B 2 146 ? 49.357 -16.205 -74.832 1.00 91.46 176 PRO B C 1
ATOM 3941 O O . PRO B 2 146 ? 48.849 -17.317 -74.977 1.00 92.42 176 PRO B O 1
ATOM 3945 N N . GLN B 2 147 ? 50.654 -15.960 -75.019 1.00 91.58 177 GLN B N 1
ATOM 3946 C CA . GLN B 2 147 ? 51.588 -17.027 -75.370 1.00 93.98 177 GLN B CA 1
ATOM 3947 C C . GLN B 2 147 ? 52.060 -17.799 -74.142 1.00 92.81 177 GLN B C 1
ATOM 3948 O O . GLN B 2 147 ? 52.836 -18.745 -74.269 1.00 94.61 177 GLN B O 1
ATOM 3954 N N . TYR B 2 148 ? 51.605 -17.382 -72.959 1.00 90.09 178 TYR B N 1
ATOM 3955 C CA . TYR B 2 148 ? 51.878 -18.109 -71.717 1.00 87.02 178 TYR B CA 1
ATOM 3956 C C . TYR B 2 148 ? 50.591 -18.553 -71.019 1.00 84.74 178 TYR B C 1
ATOM 3957 O O . TYR B 2 148 ? 50.651 -19.274 -70.023 1.00 83.87 178 TYR B O 1
ATOM 3977 N N . GLU B 2 150 ? 48.393 -20.667 -71.746 1.00 80.29 180 GLU B N 1
ATOM 3978 C CA . GLU B 2 150 ? 48.276 -22.114 -71.751 1.00 79.90 180 GLU B CA 1
ATOM 3979 C C . GLU B 2 150 ? 49.084 -22.751 -70.615 1.00 73.40 180 GLU B C 1
ATOM 3980 O O . GLU B 2 150 ? 48.599 -23.657 -69.950 1.00 72.14 180 GLU B O 1
ATOM 3986 N N . LYS B 2 151 ? 50.314 -22.268 -70.424 1.00 70.08 181 LYS B N 1
ATOM 3987 C CA . LYS B 2 151 ? 51.242 -22.773 -69.414 1.00 67.48 181 LYS B CA 1
ATOM 3988 C C . LYS B 2 151 ? 50.705 -22.444 -68.037 1.00 64.36 181 LYS B C 1
ATOM 3989 O O . LYS B 2 151 ? 50.820 -23.254 -67.114 1.00 63.67 181 LYS B O 1
ATOM 3995 N N . PHE B 2 152 ? 50.111 -21.255 -67.918 1.00 62.97 182 PHE B N 1
ATOM 3996 C CA . PHE B 2 152 ? 49.467 -20.809 -66.684 1.00 65.83 182 PHE B CA 1
ATOM 3997 C C . PHE B 2 152 ? 48.289 -21.715 -66.323 1.00 70.68 182 PHE B C 1
ATOM 3998 O O . PHE B 2 152 ? 48.234 -22.249 -65.206 1.00 54.64 182 PHE B O 1
ATOM 4006 N N . MET B 2 153 ? 47.368 -21.898 -67.273 1.00 65.72 183 MET B N 1
ATOM 4007 C CA . MET B 2 153 ? 46.200 -22.747 -67.045 1.00 64.76 183 MET B CA 1
ATOM 4008 C C . MET B 2 153 ? 46.582 -24.181 -66.674 1.00 66.92 183 MET B C 1
ATOM 4009 O O . MET B 2 153 ? 46.030 -24.750 -65.724 1.00 64.49 183 MET B O 1
ATOM 4014 N N . VAL B 2 154 ? 47.513 -24.766 -67.432 1.00 65.15 184 VAL B N 1
ATOM 4015 C CA . VAL B 2 154 ? 47.912 -26.146 -67.180 1.00 63.96 184 VAL B CA 1
ATOM 4016 C C . VAL B 2 154 ? 48.477 -26.326 -65.769 1.00 60.02 184 VAL B C 1
ATOM 4017 O O . VAL B 2 154 ? 48.087 -27.236 -65.054 1.00 59.00 184 VAL B O 1
ATOM 4021 N N . CYS B 2 155 ? 49.395 -25.444 -65.386 1.00 59.68 185 CYS B N 1
ATOM 4022 C CA . CYS B 2 155 ? 50.088 -25.523 -64.108 1.00 61.53 185 CYS B CA 1
ATOM 4023 C C . CYS B 2 155 ? 49.147 -25.178 -62.910 1.00 66.09 185 CYS B C 1
ATOM 4024 O O . CYS B 2 155 ? 49.260 -25.744 -61.822 1.00 54.27 185 CYS B O 1
ATOM 4027 N N . LEU B 2 156 ? 48.216 -24.256 -63.123 1.00 58.83 186 LEU B N 1
ATOM 4028 C CA . LEU B 2 156 ? 47.278 -23.886 -62.080 1.00 59.24 186 LEU B CA 1
ATOM 4029 C C . LEU B 2 156 ? 46.239 -24.980 -61.807 1.00 60.53 186 LEU B C 1
ATOM 4030 O O . LEU B 2 156 ? 46.044 -25.387 -60.645 1.00 56.63 186 LEU B O 1
ATOM 4035 N N . LYS B 2 157 ? 45.569 -25.445 -62.865 1.00 62.49 187 LYS B N 1
ATOM 4036 C CA . LYS B 2 157 ? 44.563 -26.501 -62.720 1.00 67.18 187 LYS B CA 1
ATOM 4037 C C . LYS B 2 157 ? 45.126 -27.671 -61.914 1.00 67.18 187 LYS B C 1
ATOM 4038 O O . LYS B 2 157 ? 44.521 -28.137 -60.947 1.00 60.90 187 LYS B O 1
ATOM 4044 N N . GLN B 2 158 ? 46.310 -28.121 -62.308 1.00 69.39 188 GLN B N 1
ATOM 4045 C CA . GLN B 2 158 ? 46.951 -29.231 -61.615 1.00 70.92 188 GLN B CA 1
ATOM 4046 C C . GLN B 2 158 ? 47.245 -28.965 -60.137 1.00 70.38 188 GLN B C 1
ATOM 4047 O O . GLN B 2 158 ? 46.776 -29.700 -59.264 1.00 69.49 188 GLN B O 1
ATOM 4053 N N . ILE B 2 159 ? 48.026 -27.926 -59.860 1.00 69.09 189 ILE B N 1
ATOM 4054 C CA . ILE B 2 159 ? 48.528 -27.712 -58.514 1.00 67.04 189 ILE B CA 1
ATOM 4055 C C . ILE B 2 159 ? 47.387 -27.369 -57.560 1.00 64.43 189 ILE B C 1
ATOM 4056 O O . ILE B 2 159 ? 47.492 -27.622 -56.358 1.00 62.72 189 ILE B O 1
ATOM 4061 N N . VAL B 2 160 ? 46.292 -26.822 -58.091 1.00 64.96 190 VAL B N 1
ATOM 4062 C CA . VAL B 2 160 ? 45.098 -26.569 -57.272 1.00 62.94 190 VAL B CA 1
ATOM 4063 C C . VAL B 2 160 ? 44.406 -27.898 -56.956 1.00 60.62 190 VAL B C 1
ATOM 4064 O O . VAL B 2 160 ? 43.856 -28.086 -55.858 1.00 55.18 190 VAL B O 1
ATOM 4068 N N . GLN B 2 161 ? 44.460 -28.827 -57.909 1.00 59.66 191 GLN B N 1
ATOM 4069 C CA . GLN B 2 161 ? 43.897 -30.163 -57.704 1.00 61.82 191 GLN B CA 1
ATOM 4070 C C . GLN B 2 161 ? 44.666 -30.925 -56.624 1.00 60.43 191 GLN B C 1
ATOM 4071 O O . GLN B 2 161 ? 44.079 -31.652 -55.814 1.00 59.83 191 GLN B O 1
ATOM 4077 N N . TYR B 2 162 ? 45.987 -30.765 -56.650 1.00 61.31 192 TYR B N 1
ATOM 4078 C CA . TYR B 2 162 ? 46.883 -31.278 -55.616 1.00 61.55 192 TYR B CA 1
ATOM 4079 C C . TYR B 2 162 ? 46.478 -30.722 -54.246 1.00 62.36 192 TYR B C 1
ATOM 4080 O O . TYR B 2 162 ? 46.256 -31.474 -53.290 1.00 63.29 192 TYR B O 1
ATOM 4089 N N . ALA B 2 163 ? 46.368 -29.397 -54.179 1.00 58.68 193 ALA B N 1
ATOM 4090 C CA . ALA B 2 163 ? 45.985 -28.694 -52.963 1.00 64.04 193 ALA B CA 1
ATOM 4091 C C . ALA B 2 163 ? 44.673 -29.241 -52.405 1.00 62.66 193 ALA B C 1
ATOM 4092 O O . ALA B 2 163 ? 44.539 -29.440 -51.189 1.00 61.81 193 ALA B O 1
ATOM 4094 N N . VAL B 2 164 ? 43.719 -29.512 -53.292 1.00 62.84 194 VAL B N 1
ATOM 4095 C CA . VAL B 2 164 ? 42.455 -30.108 -52.870 1.00 62.92 194 VAL B CA 1
ATOM 4096 C C . VAL B 2 164 ? 42.692 -31.513 -52.302 1.00 66.76 194 VAL B C 1
ATOM 4097 O O . VAL B 2 164 ? 42.206 -31.840 -51.214 1.00 67.34 194 VAL B O 1
ATOM 4101 N N . ASN B 2 165 ? 43.466 -32.329 -53.017 1.00 67.88 195 ASN B N 1
ATOM 4102 C CA . ASN B 2 165 ? 43.766 -33.681 -52.552 1.00 70.83 195 ASN B CA 1
ATOM 4103 C C . ASN B 2 165 ? 44.583 -33.699 -51.263 1.00 72.28 195 ASN B C 1
ATOM 4104 O O . ASN B 2 165 ? 44.494 -34.643 -50.482 1.00 75.49 195 ASN B O 1
ATOM 4109 N N . SER B 2 166 ? 45.371 -32.654 -51.035 1.00 71.03 196 SER B N 1
ATOM 4110 C CA . SER B 2 166 ? 46.288 -32.630 -49.897 1.00 69.91 196 SER B CA 1
ATOM 4111 C C . SER B 2 166 ? 45.687 -31.974 -48.649 1.00 70.05 196 SER B C 1
ATOM 4112 O O . SER B 2 166 ? 46.397 -31.714 -47.672 1.00 70.48 196 SER B O 1
ATOM 4115 N N . SER B 2 167 ? 44.384 -31.721 -48.674 1.00 67.62 197 SER B N 1
ATOM 4116 C CA . SER B 2 167 ? 43.753 -30.953 -47.617 1.00 67.55 197 SER B CA 1
ATOM 4117 C C . SER B 2 167 ? 42.698 -31.756 -46.857 1.00 71.93 197 SER B C 1
ATOM 4118 O O . SER B 2 167 ? 41.894 -31.177 -46.117 1.00 70.93 197 SER B O 1
ATOM 4121 N N . SER B 2 168 ? 42.708 -33.079 -47.032 1.00 73.13 198 SER B N 1
ATOM 4122 C CA . SER B 2 168 ? 41.654 -33.938 -46.486 1.00 75.22 198 SER B CA 1
ATOM 4123 C C . SER B 2 168 ? 41.615 -33.940 -44.961 1.00 76.23 198 SER B C 1
ATOM 4124 O O . SER B 2 168 ? 40.537 -34.028 -44.356 1.00 77.70 198 SER B O 1
ATOM 4127 N N . LYS B 2 169 ? 42.786 -33.846 -44.336 1.00 77.77 199 LYS B N 1
ATOM 4128 C CA . LYS B 2 169 ? 42.852 -33.818 -42.870 1.00 74.91 199 LYS B CA 1
ATOM 4129 C C . LYS B 2 169 ? 42.372 -32.465 -42.345 1.00 70.43 199 LYS B C 1
ATOM 4130 O O . LYS B 2 169 ? 41.787 -32.383 -41.258 1.00 66.87 199 LYS B O 1
ATOM 4136 N N . LEU B 2 170 ? 42.629 -31.411 -43.121 1.00 64.45 200 LEU B N 1
ATOM 4137 C CA . LEU B 2 170 ? 42.113 -30.079 -42.823 1.00 60.31 200 LEU B CA 1
ATOM 4138 C C . LEU B 2 170 ? 40.594 -30.100 -42.891 1.00 60.96 200 LEU B C 1
ATOM 4139 O O . LEU B 2 170 ? 39.913 -29.671 -41.946 1.00 63.66 200 LEU B O 1
ATOM 4144 N N . GLU B 2 171 ? 40.065 -30.619 -43.998 1.00 61.39 201 GLU B N 1
ATOM 4145 C CA . GLU B 2 171 ? 38.621 -30.719 -44.184 1.00 62.12 201 GLU B CA 1
ATOM 4146 C C . GLU B 2 171 ? 37.932 -31.445 -43.025 1.00 63.06 201 GLU B C 1
ATOM 4147 O O . GLU B 2 171 ? 37.060 -30.880 -42.366 1.00 61.60 201 GLU B O 1
ATOM 4153 N N . LYS B 2 172 ? 38.333 -32.688 -42.776 1.00 68.16 202 LYS B N 1
ATOM 4154 C CA . LYS B 2 172 ? 37.685 -33.516 -41.756 1.00 70.33 202 LYS B CA 1
ATOM 4155 C C . LYS B 2 172 ? 37.698 -32.880 -40.359 1.00 68.07 202 LYS B C 1
ATOM 4156 O O . LYS B 2 172 ? 36.826 -33.150 -39.525 1.00 72.25 202 LYS B O 1
ATOM 4162 N N . PHE B 2 173 ? 38.684 -32.030 -40.108 1.00 62.06 203 PHE B N 1
ATOM 4163 C CA . PHE B 2 173 ? 38.785 -31.346 -38.832 1.00 57.04 203 PHE B CA 1
ATOM 4164 C C . PHE B 2 173 ? 37.733 -30.251 -38.731 1.00 58.07 203 PHE B C 1
ATOM 4165 O O . PHE B 2 173 ? 37.126 -30.048 -37.681 1.00 62.90 203 PHE B O 1
ATOM 4173 N N . VAL B 2 174 ? 37.531 -29.530 -39.832 1.00 60.04 204 VAL B N 1
ATOM 4174 C CA . VAL B 2 174 ? 36.543 -28.460 -39.892 1.00 54.02 204 VAL B CA 1
ATOM 4175 C C . VAL B 2 174 ? 35.133 -28.993 -39.650 1.00 57.62 204 VAL B C 1
ATOM 4176 O O . VAL B 2 174 ? 34.364 -28.412 -38.874 1.00 58.21 204 VAL B O 1
ATOM 4180 N N . MET B 2 175 ? 34.810 -30.099 -40.317 1.00 59.22 205 MET B N 1
ATOM 4181 C CA . MET B 2 175 ? 33.529 -30.773 -40.145 1.00 59.35 205 MET B CA 1
ATOM 4182 C C . MET B 2 175 ? 33.333 -31.197 -38.692 1.00 60.78 205 MET B C 1
ATOM 4183 O O . MET B 2 175 ? 32.276 -30.963 -38.105 1.00 59.42 205 MET B O 1
ATOM 4188 N N . LEU B 2 176 ? 34.361 -31.811 -38.120 1.00 62.75 206 LEU B N 1
ATOM 4189 C CA . LEU B 2 176 ? 34.330 -32.200 -36.716 1.00 67.62 206 LEU B CA 1
ATOM 4190 C C . LEU B 2 176 ? 34.054 -31.013 -35.784 1.00 65.15 206 LEU B C 1
ATOM 4191 O O . LEU B 2 176 ? 33.293 -31.143 -34.829 1.00 63.50 206 LEU B O 1
ATOM 4196 N N . LYS B 2 177 ? 34.653 -29.860 -36.065 1.00 62.67 207 LYS B N 1
ATOM 4197 C CA . LYS B 2 177 ? 34.451 -28.696 -35.206 1.00 64.06 207 LYS B CA 1
ATOM 4198 C C . LYS B 2 177 ? 33.030 -28.150 -35.318 1.00 64.87 207 LYS B C 1
ATOM 4199 O O . LYS B 2 177 ? 32.482 -27.624 -34.344 1.00 66.24 207 LYS B O 1
ATOM 4205 N N . ILE B 2 178 ? 32.426 -28.271 -36.500 1.00 62.47 208 ILE B N 1
ATOM 4206 C CA . ILE B 2 178 ? 31.026 -27.864 -36.666 1.00 58.03 208 ILE B CA 1
ATOM 4207 C C . ILE B 2 178 ? 30.101 -28.908 -36.027 1.00 51.16 208 ILE B C 1
ATOM 4208 O O . ILE B 2 178 ? 29.074 -28.564 -35.437 1.00 48.14 208 ILE B O 1
ATOM 4213 N N . LYS B 2 179 ? 30.476 -30.178 -36.134 1.00 50.69 209 LYS B N 1
ATOM 4214 C CA . LYS B 2 179 ? 29.746 -31.249 -35.466 1.00 55.25 209 LYS B CA 1
ATOM 4215 C C . LYS B 2 179 ? 29.751 -31.050 -33.940 1.00 57.93 209 LYS B C 1
ATOM 4216 O O . LYS B 2 179 ? 28.704 -31.082 -33.288 1.00 57.21 209 LYS B O 1
ATOM 4222 N N . THR B 2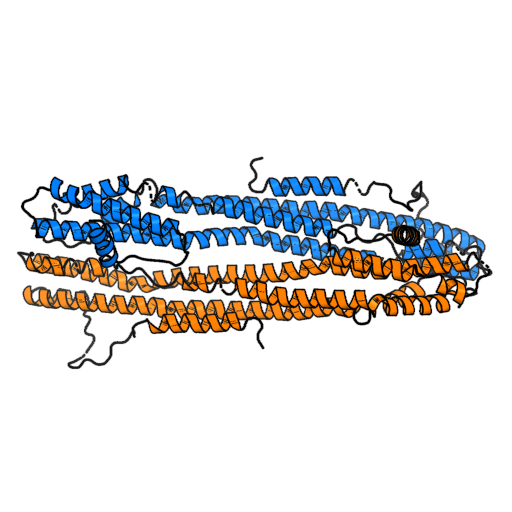 180 ? 30.937 -30.820 -33.388 1.00 62.12 210 THR B N 1
ATOM 4223 C CA . THR B 2 180 ? 31.105 -30.635 -31.954 1.00 64.31 210 THR B CA 1
ATO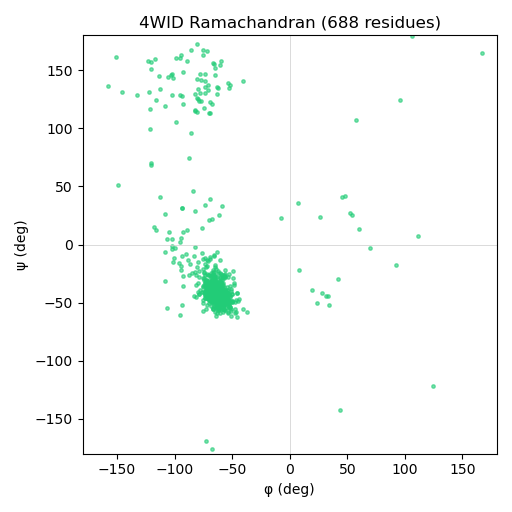M 4224 C C . THR B 2 180 ? 30.302 -29.440 -31.483 1.00 65.60 210 THR B C 1
ATOM 4225 O O . THR B 2 180 ? 29.718 -29.465 -30.392 1.00 64.99 210 THR B O 1
ATOM 4229 N N . LYS B 2 181 ? 30.250 -28.405 -32.317 1.00 64.10 211 LYS B N 1
ATOM 4230 C CA . LYS B 2 181 ? 29.538 -27.178 -31.965 1.00 60.03 211 LYS B CA 1
ATOM 4231 C C . LYS B 2 181 ? 28.038 -27.374 -31.992 1.00 52.19 211 LYS B C 1
ATOM 4232 O O . LYS B 2 181 ? 27.330 -26.744 -31.230 1.00 50.37 211 LYS B O 1
ATOM 4238 N N . LYS B 2 182 ? 27.555 -28.240 -32.877 1.00 55.32 212 LYS B N 1
ATOM 4239 C CA . LYS B 2 182 ? 26.136 -28.596 -32.897 1.00 58.21 212 LYS B CA 1
ATOM 4240 C C . LYS B 2 182 ? 25.717 -29.318 -31.614 1.00 59.58 212 LYS B C 1
ATOM 4241 O O . LYS B 2 182 ? 24.648 -29.053 -31.059 1.00 57.60 212 LYS B O 1
ATOM 4247 N N . ASP B 2 183 ? 26.559 -30.244 -31.162 1.00 60.83 213 ASP B N 1
ATOM 4248 C CA . ASP B 2 183 ? 26.316 -30.944 -29.908 1.00 63.70 213 ASP B CA 1
ATOM 4249 C C . ASP B 2 183 ? 26.387 -29.986 -28.711 1.00 63.61 213 ASP B C 1
ATOM 4250 O O . ASP B 2 183 ? 25.616 -30.110 -27.767 1.00 63.74 213 ASP B O 1
ATOM 4255 N N . ASP B 2 184 ? 27.302 -29.024 -28.754 1.00 64.25 214 ASP B N 1
ATOM 4256 C CA . ASP B 2 184 ? 27.465 -28.106 -27.634 1.00 63.43 214 ASP B CA 1
ATOM 4257 C C . ASP B 2 184 ? 26.268 -27.184 -27.495 1.00 65.68 214 ASP B C 1
ATOM 4258 O O . ASP B 2 184 ? 25.963 -26.716 -26.396 1.00 66.27 214 ASP B O 1
ATOM 4263 N N . ILE B 2 185 ? 25.575 -26.921 -28.601 1.00 65.20 215 ILE B N 1
ATOM 4264 C CA . ILE B 2 185 ? 24.432 -26.020 -28.527 1.00 61.78 215 ILE B CA 1
ATOM 4265 C C . ILE B 2 185 ? 23.254 -26.707 -27.833 1.00 59.95 215 ILE B C 1
ATOM 4266 O O . ILE B 2 185 ? 22.626 -26.117 -26.942 1.00 55.30 215 ILE B O 1
ATOM 4271 N N . LYS B 2 186 ? 22.976 -27.953 -28.220 1.00 59.67 216 LYS B N 1
ATOM 4272 C CA . LYS B 2 186 ? 21.885 -28.709 -27.612 1.00 61.18 216 LYS B CA 1
ATOM 4273 C C . LYS B 2 186 ? 22.082 -28.842 -26.112 1.00 68.80 216 LYS B C 1
ATOM 4274 O O . LYS B 2 186 ? 21.117 -28.838 -25.348 1.00 73.30 216 LYS B O 1
ATOM 4280 N N . ASP B 2 187 ? 23.339 -28.964 -25.695 1.00 70.34 217 ASP B N 1
ATOM 4281 C CA . ASP B 2 187 ? 23.648 -29.231 -24.299 1.00 71.12 217 ASP B CA 1
ATOM 4282 C C . ASP B 2 187 ? 23.541 -27.966 -23.454 1.00 68.36 217 ASP B C 1
ATOM 4283 O O . ASP B 2 187 ? 22.981 -27.992 -22.363 1.00 66.48 217 ASP B O 1
ATOM 4288 N N . ARG B 2 188 ? 24.045 -26.853 -23.970 1.00 66.79 218 ARG B N 1
ATOM 4289 C CA . ARG B 2 188 ? 23.971 -25.602 -23.236 1.00 64.15 218 ARG B CA 1
ATOM 4290 C C . ARG B 2 188 ? 22.528 -25.132 -23.093 1.00 65.47 218 ARG B C 1
ATOM 4291 O O . ARG B 2 188 ? 22.099 -24.784 -21.993 1.00 65.54 218 ARG B O 1
ATOM 4299 N N . VAL B 2 189 ? 21.765 -25.136 -24.184 1.00 64.88 219 VAL B N 1
ATOM 4300 C CA . VAL B 2 189 ? 20.373 -24.675 -24.107 1.00 61.17 219 VAL B CA 1
ATOM 4301 C C . VAL B 2 189 ? 19.493 -25.602 -23.248 1.00 63.95 219 VAL B C 1
ATOM 4302 O O . VAL B 2 189 ? 18.530 -25.162 -22.606 1.00 63.91 219 VAL B O 1
ATOM 4306 N N . THR B 2 190 ? 19.824 -26.882 -23.208 1.00 63.80 220 THR B N 1
ATOM 4307 C CA . THR B 2 190 ? 18.981 -27.794 -22.467 1.00 68.98 220 THR B CA 1
ATOM 4308 C C . THR B 2 190 ? 19.286 -27.666 -20.957 1.00 69.64 220 THR B C 1
ATOM 4309 O O . THR B 2 190 ? 18.456 -27.983 -20.099 1.00 67.22 220 THR B O 1
ATOM 4313 N N . TYR B 2 191 ? 20.482 -27.177 -20.649 1.00 71.56 221 TYR B N 1
ATOM 4314 C CA . TYR B 2 191 ? 20.843 -26.848 -19.288 1.00 72.37 221 TYR B CA 1
ATOM 4315 C C . TYR B 2 191 ? 19.983 -25.668 -18.860 1.00 73.37 221 TYR B C 1
ATOM 4316 O O . TYR B 2 191 ? 19.266 -25.738 -17.855 1.00 74.90 221 TYR B O 1
ATOM 4325 N N . THR B 2 192 ? 20.046 -24.595 -19.647 1.00 68.80 222 THR B N 1
ATOM 4326 C CA . THR B 2 192 ? 19.298 -23.369 -19.372 1.00 61.85 222 THR B CA 1
ATOM 4327 C C . THR B 2 192 ? 17.820 -23.652 -19.148 1.00 55.65 222 THR B C 1
ATOM 4328 O O . THR B 2 192 ? 17.181 -23.013 -18.302 1.00 53.68 222 THR B O 1
ATOM 4332 N N . CYS B 2 193 ? 17.284 -24.623 -19.886 1.00 52.15 223 CYS B N 1
ATOM 4333 C CA . CYS B 2 193 ? 15.867 -24.965 -19.788 1.00 54.36 223 CYS B CA 1
ATOM 4334 C C . CYS B 2 193 ? 15.527 -25.608 -18.440 1.00 59.11 223 CYS B C 1
ATOM 4335 O O . CYS B 2 193 ? 14.440 -25.383 -17.890 1.00 58.54 223 CYS B O 1
ATOM 4338 N N . MET B 2 194 ? 16.454 -26.403 -17.911 1.00 59.91 224 MET B N 1
ATOM 4339 C CA . MET B 2 194 ? 16.178 -27.178 -16.707 1.00 65.34 224 MET B CA 1
ATOM 4340 C C . MET B 2 194 ? 16.349 -26.340 -15.438 1.00 69.12 224 MET B C 1
ATOM 4341 O O . MET B 2 194 ? 15.422 -26.241 -14.625 1.00 69.17 224 MET B O 1
ATOM 4357 N N . TYR B 2 196 ? 15.948 -23.305 -15.170 1.00 60.42 226 TYR B N 1
ATOM 4358 C CA . TYR B 2 196 ? 14.833 -22.383 -15.002 1.00 60.56 226 TYR B CA 1
ATOM 4359 C C . TYR B 2 196 ? 13.527 -23.113 -14.749 1.00 63.87 226 TYR B C 1
ATOM 4360 O O . TYR B 2 196 ? 12.594 -22.532 -14.192 1.00 65.81 226 TYR B O 1
ATOM 4369 N N . LEU B 2 197 ? 13.445 -24.383 -15.143 1.00 64.52 227 LEU B N 1
ATOM 4370 C CA . LEU B 2 197 ? 12.249 -25.162 -14.829 1.00 63.68 227 LEU B CA 1
ATOM 4371 C C . LEU B 2 197 ? 12.150 -25.356 -13.308 1.00 62.43 227 LEU B C 1
ATOM 4372 O O . LEU B 2 197 ? 11.089 -25.131 -12.720 1.00 60.68 227 LEU B O 1
ATOM 4377 N N . LEU B 2 198 ? 13.264 -25.770 -12.698 1.00 64.32 228 LEU B N 1
ATOM 4378 C CA . LEU B 2 198 ? 13.388 -25.932 -11.244 1.00 66.85 228 LEU B CA 1
ATOM 4379 C C . LEU B 2 198 ? 12.928 -24.683 -10.480 1.00 67.60 228 LEU B C 1
ATOM 4380 O O . LEU B 2 198 ? 12.060 -24.770 -9.621 1.00 70.45 228 LEU B O 1
ATOM 4385 N N . MET B 2 199 ? 13.513 -23.531 -10.800 1.00 63.55 229 MET B N 1
ATOM 4386 C CA . MET B 2 199 ? 13.160 -22.271 -10.155 1.00 62.87 229 MET B CA 1
ATOM 4387 C C . MET B 2 199 ? 11.665 -22.037 -10.156 1.00 64.03 229 MET B C 1
ATOM 4388 O O . MET B 2 199 ? 11.104 -21.591 -9.159 1.00 68.49 229 MET B O 1
ATOM 4393 N N . ALA B 2 200 ? 11.015 -22.331 -11.272 1.00 63.05 230 ALA B N 1
ATOM 4394 C CA . ALA B 2 200 ? 9.561 -22.213 -11.336 1.00 65.14 230 ALA B CA 1
ATOM 4395 C C . ALA B 2 200 ? 8.890 -23.254 -10.418 1.00 69.43 230 ALA B C 1
ATOM 4396 O O . ALA B 2 200 ? 7.747 -23.061 -9.984 1.00 69.46 230 ALA B O 1
ATOM 4398 N N . MET B 2 201 ? 9.615 -24.339 -10.126 1.00 70.37 231 MET B N 1
ATOM 4399 C CA . MET B 2 201 ? 9.114 -25.455 -9.316 1.00 73.69 231 MET B CA 1
ATOM 4400 C C . MET B 2 201 ? 9.528 -25.311 -7.845 1.00 77.55 231 MET B C 1
ATOM 4401 O O . MET B 2 201 ? 8.669 -25.214 -6.963 1.00 78.74 231 MET B O 1
ATOM 4406 N N . GLN B 2 202 ? 10.843 -25.284 -7.597 1.00 78.73 232 GLN B N 1
ATOM 4407 C CA . GLN B 2 202 ? 11.415 -25.041 -6.265 1.00 75.60 232 GLN B CA 1
ATOM 4408 C C . GLN B 2 202 ? 10.794 -23.819 -5.607 1.00 75.30 232 GLN B C 1
ATOM 4409 O O . GLN B 2 202 ? 10.818 -23.690 -4.382 1.00 78.64 232 GLN B O 1
ATOM 4415 N N . GLY B 2 203 ? 10.238 -22.930 -6.425 1.00 75.41 233 GLY B N 1
ATOM 4416 C CA . GLY B 2 203 ? 9.550 -21.759 -5.928 1.00 82.49 233 GLY B CA 1
ATOM 4417 C C . GLY B 2 203 ? 8.058 -21.778 -6.182 1.00 83.79 233 GLY B C 1
ATOM 4418 O O . GLY B 2 203 ? 7.478 -20.760 -6.544 1.00 85.67 233 GLY B O 1
ATOM 4419 N N . THR B 2 204 ? 7.431 -22.937 -6.011 1.00 93.10 234 THR B N 1
ATOM 4420 C CA . THR B 2 204 ? 5.966 -23.007 -6.022 1.00 96.06 234 THR B CA 1
ATOM 4421 C C . THR B 2 204 ? 5.417 -23.611 -4.730 1.00 96.94 234 THR B C 1
ATOM 4422 O O . THR B 2 204 ? 6.113 -24.340 -4.011 1.00 95.14 234 THR B O 1
ATOM 4426 N N . GLY B 2 205 ? 4.156 -23.300 -4.451 1.00 95.54 235 GLY B N 1
ATOM 4427 C CA . GLY B 2 205 ? 3.481 -23.836 -3.287 1.00 90.78 235 GLY B CA 1
ATOM 4428 C C . GLY B 2 205 ? 2.905 -22.757 -2.390 1.00 88.01 235 GLY B C 1
ATOM 4429 O O . GLY B 2 205 ? 2.078 -21.941 -2.816 1.00 87.37 235 GLY B O 1
ATOM 4430 N N . GLY B 2 206 ? 3.353 -22.761 -1.138 1.00 80.24 236 GLY B N 1
ATOM 4431 C CA . GLY B 2 206 ? 2.818 -21.867 -0.126 1.00 73.16 236 GLY B CA 1
ATOM 4432 C C . GLY B 2 206 ? 3.263 -22.273 1.261 1.00 62.04 236 GLY B C 1
ATOM 4433 O O . GLY B 2 206 ? 3.751 -23.399 1.464 1.00 57.60 236 GLY B O 1
ATOM 4434 N N . PRO B 2 207 ? 3.096 -21.362 2.233 1.00 60.73 237 PRO B N 1
ATOM 4435 C CA . PRO B 2 207 ? 3.596 -21.585 3.601 1.00 56.29 237 PRO B CA 1
ATOM 4436 C C . PRO B 2 207 ? 2.854 -22.718 4.296 1.00 53.82 237 PRO B C 1
ATOM 4437 O O . PRO B 2 207 ? 1.743 -23.034 3.887 1.00 56.13 237 PRO B O 1
ATOM 4441 N N . LYS B 2 208 ? 3.478 -23.343 5.291 1.00 53.12 238 LYS B N 1
ATOM 4442 C CA . LYS B 2 208 ? 2.850 -24.428 6.045 1.00 53.93 238 LYS B CA 1
ATOM 4443 C C . LYS B 2 208 ? 1.941 -23.888 7.149 1.00 51.75 238 LYS B C 1
ATOM 4444 O O . LYS B 2 208 ? 0.822 -24.374 7.345 1.00 50.88 238 LYS B O 1
ATOM 4450 N N . ALA B 2 209 ? 2.439 -22.881 7.861 1.00 51.96 239 ALA B N 1
ATOM 4451 C CA . ALA B 2 209 ? 1.687 -22.196 8.912 1.00 51.19 239 ALA B CA 1
ATOM 4452 C C . ALA B 2 209 ? 0.727 -21.162 8.344 1.00 51.20 239 ALA B C 1
ATOM 4453 O O . ALA B 2 209 ? 1.140 -20.165 7.766 1.00 56.57 239 ALA B O 1
ATOM 4455 N N . ILE B 2 210 ? -0.566 -21.394 8.505 1.00 50.47 240 ILE B N 1
ATOM 4456 C CA . ILE B 2 210 ? -1.562 -20.449 8.008 1.00 46.20 240 ILE B CA 1
ATOM 4457 C C . ILE B 2 210 ? -2.119 -19.602 9.154 1.00 44.90 240 ILE B C 1
ATOM 4458 O O . ILE B 2 210 ? -2.557 -20.147 10.166 1.00 44.14 240 ILE B O 1
ATOM 4463 N N . ASN B 2 211 ? -2.107 -18.280 8.990 1.00 45.37 241 ASN B N 1
ATOM 4464 C CA . ASN B 2 211 ? -2.535 -17.376 10.057 1.00 44.24 241 ASN B CA 1
ATOM 4465 C C . ASN B 2 211 ? -3.907 -17.726 10.642 1.00 46.91 241 ASN B C 1
ATOM 4466 O O . ASN B 2 211 ? -4.034 -17.966 11.858 1.00 48.91 241 ASN B O 1
ATOM 4471 N N . ASN B 2 212 ? -4.919 -17.762 9.778 1.00 41.30 242 ASN B N 1
ATOM 4472 C CA . ASN B 2 212 ? -6.283 -17.987 10.222 1.00 38.11 242 ASN B CA 1
ATOM 4473 C C . ASN B 2 212 ? -6.425 -19.369 10.826 1.00 39.23 242 ASN B C 1
ATOM 4474 O O . ASN B 2 212 ? -7.147 -19.557 11.795 1.00 40.09 242 ASN B O 1
ATOM 4479 N N . GLU B 2 213 ? -5.689 -20.325 10.282 1.00 38.76 243 GLU B N 1
ATOM 4480 C CA . GLU B 2 213 ? -5.684 -21.674 10.824 1.00 39.52 243 GLU B CA 1
ATOM 4481 C C . GLU B 2 213 ? -5.034 -21.707 12.206 1.00 41.64 243 GLU B C 1
ATOM 4482 O O . GLU B 2 213 ? -5.357 -22.546 13.061 1.00 43.07 243 GLU B O 1
ATOM 4488 N N . GLU B 2 214 ? -4.084 -20.809 12.421 1.00 39.08 244 GLU B N 1
ATOM 4489 C CA . GLU B 2 214 ? -3.378 -20.815 13.672 1.00 39.36 244 GLU B CA 1
ATOM 4490 C C . GLU B 2 214 ? -4.270 -20.126 14.698 1.00 37.86 244 GLU B C 1
ATOM 4491 O O . GLU B 2 214 ? -4.422 -20.587 15.829 1.00 36.25 244 GLU B O 1
ATOM 4497 N N . HIS B 2 215 ? -4.910 -19.052 14.262 1.00 39.95 245 HIS B N 1
ATOM 4498 C CA . HIS B 2 215 ? -5.875 -18.347 15.094 1.00 41.34 245 HIS B CA 1
ATOM 4499 C C . HIS B 2 215 ? -7.020 -19.264 15.508 1.00 44.23 245 HIS B C 1
ATOM 4500 O O . HIS B 2 215 ? -7.382 -19.308 16.689 1.00 45.25 245 HIS B O 1
ATOM 4507 N N . ALA B 2 216 ? -7.540 -20.035 14.553 1.00 39.80 246 ALA B N 1
ATOM 4508 C CA . ALA B 2 216 ? -8.624 -20.964 14.830 1.00 39.09 246 ALA B CA 1
ATOM 4509 C C . ALA B 2 216 ? -8.210 -22.004 15.851 1.00 39.47 246 ALA B C 1
ATOM 4510 O O . ALA B 2 216 ? -9.002 -22.356 16.739 1.00 38.84 246 ALA B O 1
ATOM 4522 N N . LEU B 2 218 ? -5.976 -21.790 18.076 1.00 42.37 248 LEU B N 1
ATOM 4523 C CA . LEU B 2 218 ? -5.820 -21.180 19.391 1.00 39.34 248 LEU B CA 1
ATOM 4524 C C . LEU B 2 218 ? -7.209 -20.983 20.033 1.00 36.42 248 LEU B C 1
ATOM 4525 O O . LEU B 2 218 ? -7.440 -21.387 21.170 1.00 37.23 248 LEU B O 1
ATOM 4530 N N . PHE B 2 219 ? -8.120 -20.378 19.277 1.00 34.44 249 PHE B N 1
ATOM 4531 C CA . PHE B 2 219 ? -9.521 -20.238 19.648 1.00 35.37 249 PHE B CA 1
ATOM 4532 C C . PHE B 2 219 ? -10.076 -21.499 20.291 1.00 36.68 249 PHE B C 1
ATOM 4533 O O . PHE B 2 219 ? -10.594 -21.462 21.412 1.00 37.52 249 PHE B O 1
ATOM 4541 N N . PHE B 2 220 ? -9.955 -22.615 19.579 1.00 35.26 250 PHE B N 1
ATOM 4542 C CA . PHE B 2 220 ? -10.466 -23.886 20.059 1.00 37.21 250 PHE B CA 1
ATOM 4543 C C . PHE B 2 220 ? -9.725 -24.417 21.272 1.00 39.96 250 PHE B C 1
ATOM 4544 O O . PHE B 2 220 ? -10.287 -25.190 22.057 1.00 40.67 250 PHE B O 1
ATOM 4552 N N . LYS B 2 221 ? -8.461 -24.029 21.394 1.00 41.73 251 LYS B N 1
ATOM 4553 C CA . LYS B 2 221 ? -7.615 -24.431 22.505 1.00 44.82 251 LYS B CA 1
ATOM 4554 C C . LYS B 2 221 ? -8.160 -23.774 23.780 1.00 42.40 251 LYS B C 1
ATOM 4555 O O . LYS B 2 221 ? -8.171 -24.360 24.842 1.00 39.35 251 LYS B O 1
ATOM 4561 N N . GLN B 2 222 ? -8.658 -22.558 23.626 1.00 42.05 252 GLN B N 1
ATOM 4562 C CA . GLN B 2 222 ? -9.047 -21.723 24.739 1.00 39.78 252 GLN B CA 1
ATOM 4563 C C . GLN B 2 222 ? -10.570 -21.595 24.895 1.00 41.05 252 GLN B C 1
ATOM 4564 O O . GLN B 2 222 ? -11.039 -20.852 25.770 1.00 47.36 252 GLN B O 1
ATOM 4570 N N . LEU B 2 223 ? -11.342 -22.317 24.085 1.00 37.08 253 LEU B N 1
ATOM 4571 C CA . LEU B 2 223 ? -12.804 -22.129 24.089 1.00 41.64 253 LEU B CA 1
ATOM 4572 C C . LEU B 2 223 ? -13.417 -22.392 25.461 1.00 41.83 253 LEU B C 1
ATOM 4573 O O . LEU B 2 223 ? -14.397 -21.765 25.828 1.00 42.04 253 LEU B O 1
ATOM 4578 N N . SER B 2 224 ? -12.850 -23.331 26.206 1.00 40.14 254 SER B N 1
ATOM 4579 C CA . SER B 2 224 ? -13.418 -23.668 27.504 1.00 45.88 254 SER B CA 1
ATOM 4580 C C . SER B 2 224 ? -13.112 -22.617 28.583 1.00 47.72 254 SER B C 1
ATOM 4581 O O . SER B 2 224 ? -13.725 -22.607 29.651 1.00 49.68 254 SER B O 1
ATOM 4584 N N . ASN B 2 225 ? -12.190 -21.713 28.289 1.00 46.88 255 ASN B N 1
ATOM 4585 C CA . ASN B 2 225 ? -11.860 -20.659 29.227 1.00 45.35 255 ASN B CA 1
ATOM 4586 C C . ASN B 2 225 ? -12.607 -19.378 28.984 1.00 44.77 255 ASN B C 1
ATOM 4587 O O . ASN B 2 225 ? -12.318 -18.371 29.617 1.00 51.96 255 ASN B O 1
ATOM 4592 N N . TYR B 2 226 ? -13.536 -19.382 28.043 1.00 43.23 256 TYR B N 1
ATOM 4593 C CA . TYR B 2 226 ? -14.395 -18.226 27.906 1.00 44.66 256 TYR B CA 1
ATOM 4594 C C . TYR B 2 226 ? -15.514 -18.381 28.940 1.00 46.38 256 TYR B C 1
ATOM 4595 O O . TYR B 2 226 ? -16.300 -19.323 28.856 1.00 48.49 256 TYR B O 1
ATOM 4604 N N . ASP B 2 227 ? -15.580 -17.471 29.909 1.00 47.81 257 ASP B N 1
ATOM 4605 C CA . ASP B 2 227 ? -16.634 -17.533 30.934 1.00 50.43 257 ASP B CA 1
ATOM 4606 C C . ASP B 2 227 ? -17.969 -17.233 30.293 1.00 44.93 257 ASP B C 1
ATOM 4607 O O . ASP B 2 227 ? -19.018 -17.801 30.650 1.00 39.68 257 ASP B O 1
ATOM 4612 N N . ASP B 2 228 ? -17.914 -16.329 29.326 1.00 39.78 258 ASP B N 1
ATOM 4613 C CA . ASP B 2 228 ? -19.124 -15.785 28.747 1.00 39.08 258 ASP B CA 1
ATOM 4614 C C . ASP B 2 228 ? -19.121 -16.081 27.241 1.00 42.22 258 ASP B C 1
ATOM 4615 O O . ASP B 2 228 ? -18.235 -15.619 26.504 1.00 35.72 258 ASP B O 1
ATOM 4620 N N . LEU B 2 229 ? -20.102 -16.869 26.805 1.00 41.89 259 LEU B N 1
ATOM 4621 C CA . LEU B 2 229 ? -20.163 -17.355 25.422 1.00 47.49 259 LEU B CA 1
ATOM 4622 C C . LEU B 2 229 ? -20.221 -16.239 24.395 1.00 48.03 259 LEU B C 1
ATOM 4623 O O . LEU B 2 229 ? -19.832 -16.430 23.258 1.00 51.77 259 LEU B O 1
ATOM 4628 N N . THR B 2 230 ? -20.742 -15.083 24.786 1.00 48.84 260 THR B N 1
ATOM 4629 C CA . THR B 2 230 ? -20.867 -13.971 23.852 1.00 45.34 260 THR B CA 1
ATOM 4630 C C . THR B 2 230 ? -19.494 -13.432 23.462 1.00 44.26 260 THR B C 1
ATOM 4631 O O . THR B 2 230 ? -19.302 -12.964 22.336 1.00 48.70 260 THR B O 1
ATOM 4635 N N . ASP B 2 231 ? -18.547 -13.491 24.397 1.00 40.31 261 ASP B N 1
ATOM 4636 C CA . ASP B 2 231 ? -17.154 -13.173 24.112 1.00 36.44 261 ASP B CA 1
ATOM 4637 C C . ASP B 2 231 ? -16.614 -14.125 23.070 1.00 41.40 261 ASP B C 1
ATOM 4638 O O . ASP B 2 231 ? -16.020 -13.702 22.083 1.00 41.91 261 ASP B O 1
ATOM 4643 N N . ALA B 2 232 ? -16.806 -15.419 23.318 1.00 41.49 262 ALA B N 1
ATOM 4644 C CA . ALA B 2 232 ? -16.387 -16.461 22.388 1.00 40.92 262 ALA B CA 1
ATOM 4645 C C . ALA B 2 232 ? -17.067 -16.303 21.024 1.00 42.81 262 ALA B C 1
ATOM 4646 O O . ALA B 2 232 ? -16.431 -16.422 19.976 1.00 44.77 262 ALA B O 1
ATOM 4648 N N . ASN B 2 233 ? -18.368 -16.049 21.052 1.00 42.63 263 ASN B N 1
ATOM 4649 C CA . ASN B 2 233 ? -19.128 -15.879 19.824 1.00 43.79 263 ASN B CA 1
ATOM 4650 C C . ASN B 2 233 ? -18.597 -14.706 19.030 1.00 44.85 263 ASN B C 1
ATOM 4651 O O . ASN B 2 233 ? -18.469 -14.777 17.811 1.00 44.35 263 ASN B O 1
ATOM 4656 N N . HIS B 2 234 ? -18.286 -13.634 19.742 1.00 45.23 264 HIS B N 1
ATOM 4657 C CA . HIS B 2 234 ? -17.785 -12.421 19.134 1.00 49.29 264 HIS B CA 1
ATOM 4658 C C . HIS B 2 234 ? -16.453 -12.689 18.450 1.00 49.17 264 HIS B C 1
ATOM 4659 O O . HIS B 2 234 ? -16.274 -12.375 17.276 1.00 51.22 264 HIS B O 1
ATOM 4666 N N . ASP B 2 235 ? -15.524 -13.274 19.196 1.00 45.20 265 ASP B N 1
ATOM 4667 C CA . ASP B 2 235 ? -14.219 -13.623 18.653 1.00 43.96 265 ASP B CA 1
ATOM 4668 C C . ASP B 2 235 ? -14.331 -14.545 17.451 1.00 44.85 265 ASP B C 1
ATOM 4669 O O . ASP B 2 235 ? -13.600 -14.392 16.480 1.00 44.14 265 ASP B O 1
ATOM 4674 N N . GLY B 2 236 ? -15.241 -15.506 17.529 1.00 48.81 266 GLY B N 1
ATOM 4675 C CA . GLY B 2 236 ? -15.483 -16.430 16.431 1.00 47.16 266 GLY B CA 1
ATOM 4676 C C . GLY B 2 236 ? -15.886 -15.730 15.147 1.00 46.29 266 GLY B C 1
ATOM 4677 O O . GLY B 2 236 ? -15.430 -16.107 14.060 1.00 46.70 266 GLY B O 1
ATOM 4678 N N . LEU B 2 237 ? -16.735 -14.712 15.273 1.00 44.97 267 LEU B N 1
ATOM 4679 C CA . LEU B 2 237 ? -17.201 -13.948 14.118 1.00 51.32 267 LEU B CA 1
ATOM 4680 C C . LEU B 2 237 ? -16.074 -13.115 13.502 1.00 51.99 267 LEU B C 1
ATOM 4681 O O . LEU B 2 237 ? -16.058 -12.894 12.283 1.00 53.85 267 LEU B O 1
ATOM 4686 N N . GLU B 2 238 ? -15.155 -12.642 14.347 1.00 48.57 268 GLU B N 1
ATOM 4687 C CA . GLU B 2 238 ? -13.973 -11.930 13.872 1.00 48.49 268 GLU B CA 1
ATOM 4688 C C . GLU B 2 238 ? -13.162 -12.870 13.020 1.00 47.22 268 GLU B C 1
ATOM 4689 O O . GLU B 2 238 ? -12.703 -12.517 11.916 1.00 49.62 268 GLU B O 1
ATOM 4695 N N . LEU B 2 239 ? -12.994 -14.080 13.543 1.00 40.20 269 LEU B N 1
ATOM 4696 C CA . LEU B 2 239 ? -12.246 -15.115 12.850 1.00 41.14 269 LEU B CA 1
ATOM 4697 C C . LEU B 2 239 ? -12.859 -15.433 11.462 1.00 39.87 269 LEU B C 1
ATOM 4698 O O . LEU B 2 239 ? -12.146 -15.665 10.493 1.00 43.22 269 LEU B O 1
ATOM 4703 N N . ILE B 2 240 ? -14.183 -15.407 11.391 1.00 42.32 270 ILE B N 1
ATOM 4704 C CA . ILE B 2 240 ? -14.932 -15.746 10.194 1.00 47.19 270 ILE B CA 1
ATOM 4705 C C . ILE B 2 240 ? -14.771 -14.646 9.152 1.00 49.10 270 ILE B C 1
ATOM 4706 O O . ILE B 2 240 ? -14.585 -14.933 7.979 1.00 41.90 270 ILE B O 1
ATOM 4711 N N . LYS B 2 241 ? -14.824 -13.391 9.594 1.00 53.91 271 LYS B N 1
ATOM 4712 C CA . LYS B 2 241 ? -14.547 -12.270 8.704 1.00 52.21 271 LYS B CA 1
ATOM 4713 C C . LYS B 2 241 ? -13.145 -12.373 8.086 1.00 52.22 271 LYS B C 1
ATOM 4714 O O . LYS B 2 241 ? -12.973 -12.173 6.884 1.00 55.09 271 LYS B O 1
ATOM 4720 N N . LYS B 2 242 ? -12.149 -12.684 8.909 1.00 49.19 272 LYS B N 1
ATOM 4721 C CA . LYS B 2 242 ? -10.778 -12.800 8.447 1.00 46.19 272 LYS B CA 1
ATOM 4722 C C . LYS B 2 242 ? -10.604 -13.986 7.503 1.00 48.33 272 LYS B C 1
ATOM 4723 O O . LYS B 2 242 ? -9.908 -13.881 6.494 1.00 49.35 272 LYS B O 1
ATOM 4729 N N . LEU B 2 243 ? -11.243 -15.109 7.827 1.00 46.28 273 LEU B N 1
ATOM 4730 C CA . LEU B 2 243 ? -11.237 -16.269 6.943 1.00 45.26 273 LEU B CA 1
ATOM 4731 C C . LEU B 2 243 ? -11.850 -15.949 5.574 1.00 50.36 273 LEU B C 1
ATOM 4732 O O . LEU B 2 243 ? -11.450 -16.515 4.551 1.00 54.22 273 LEU B O 1
ATOM 4737 N N . ASP B 2 244 ? -12.820 -15.042 5.559 1.00 51.17 274 ASP B N 1
ATOM 4738 C CA . ASP B 2 244 ? -13.492 -14.644 4.328 1.00 51.69 274 ASP B CA 1
ATOM 4739 C C . ASP B 2 244 ? -12.658 -13.645 3.531 1.00 51.56 274 ASP B C 1
ATOM 4740 O O . ASP B 2 244 ? -12.710 -13.624 2.311 1.00 51.05 274 ASP B O 1
ATOM 4745 N N . LYS B 2 245 ? -11.917 -12.797 4.233 1.00 52.11 275 LYS B N 1
ATOM 4746 C CA . LYS B 2 245 ? -11.007 -11.863 3.595 1.00 54.92 275 LYS B CA 1
ATOM 4747 C C . LYS B 2 245 ? -9.961 -12.667 2.858 1.00 57.36 275 LYS B C 1
ATOM 4748 O O . LYS B 2 245 ? -9.609 -12.348 1.721 1.00 62.16 275 LYS B O 1
ATOM 4754 N N . GLU B 2 246 ? -9.502 -13.741 3.499 1.00 58.52 276 GLU B N 1
ATOM 4755 C CA . GLU B 2 246 ? -8.529 -14.656 2.901 1.00 58.94 276 GLU B CA 1
ATOM 4756 C C . GLU B 2 246 ? -9.027 -15.243 1.583 1.00 62.05 276 GLU B C 1
ATOM 4757 O O . GLU B 2 246 ? -8.338 -15.204 0.571 1.00 60.21 276 GLU B O 1
ATOM 4763 N N . GLN B 2 247 ? -10.236 -15.791 1.613 1.00 64.99 277 GLN B N 1
ATOM 4764 C CA . GLN B 2 247 ? -10.828 -16.425 0.452 1.00 63.03 277 GLN B CA 1
ATOM 4765 C C . GLN B 2 247 ? -10.900 -15.443 -0.702 1.00 63.39 277 GLN B C 1
ATOM 4766 O O . GLN B 2 247 ? -10.825 -15.837 -1.858 1.00 64.29 277 GLN B O 1
ATOM 4772 N N . LYS B 2 248 ? -11.019 -14.161 -0.375 1.00 64.01 278 LYS B N 1
ATOM 4773 C CA . LYS B 2 248 ? -11.129 -13.117 -1.383 1.00 69.84 278 LYS B CA 1
ATOM 4774 C C . LYS B 2 248 ? -9.765 -12.556 -1.831 1.00 69.85 278 LYS B C 1
ATOM 4775 O O . LYS B 2 248 ? -9.701 -11.534 -2.509 1.00 69.86 278 LYS B O 1
ATOM 4781 N N . GLU B 2 249 ? -8.682 -13.226 -1.463 1.00 68.72 279 GLU B N 1
ATOM 4782 C CA . GLU B 2 249 ? -7.350 -12.764 -1.838 1.00 73.49 279 GLU B CA 1
ATOM 4783 C C . GLU B 2 249 ? -6.664 -13.774 -2.745 1.00 72.83 279 GLU B C 1
ATOM 4784 O O . GLU B 2 249 ? -5.458 -13.694 -2.994 1.00 69.87 279 GLU B O 1
ATOM 4790 N N . VAL B 2 250 ? -7.443 -14.729 -3.234 1.00 74.46 280 VAL B N 1
ATOM 4791 C CA . VAL B 2 250 ? -6.899 -15.787 -4.065 1.00 75.05 280 VAL B CA 1
ATOM 4792 C C . VAL B 2 250 ? -6.351 -15.259 -5.392 1.00 74.12 280 VAL B C 1
ATOM 4793 O O . VAL B 2 250 ? -5.307 -15.724 -5.856 1.00 70.51 280 VAL B O 1
ATOM 4797 N N . ALA B 2 251 ? -7.033 -14.279 -5.985 1.00 75.20 281 ALA B N 1
ATOM 4798 C CA . ALA B 2 251 ? -6.580 -13.673 -7.237 1.00 74.61 281 ALA B CA 1
ATOM 4799 C C . ALA B 2 251 ? -5.196 -13.029 -7.086 1.00 73.47 281 ALA B C 1
ATOM 4800 O O . ALA B 2 251 ? -4.306 -13.257 -7.906 1.00 71.68 281 ALA B O 1
ATOM 4802 N N . PHE B 2 252 ? -5.019 -12.240 -6.029 1.00 75.97 282 PHE B N 1
ATOM 4803 C CA . PHE B 2 252 ? -3.746 -11.562 -5.753 1.00 78.04 282 PHE B CA 1
ATOM 4804 C C . PHE B 2 252 ? -2.526 -12.503 -5.784 1.00 75.30 282 PHE B C 1
ATOM 4805 O O . PHE B 2 252 ? -1.460 -12.140 -6.286 1.00 70.56 282 PHE B O 1
ATOM 4813 N N . HIS B 2 253 ? -2.688 -13.706 -5.239 1.00 77.18 283 HIS B N 1
ATOM 4814 C CA . HIS B 2 253 ? -1.592 -14.671 -5.172 1.00 76.51 283 HIS B CA 1
ATOM 4815 C C . HIS B 2 253 ? -1.413 -15.410 -6.488 1.00 75.00 283 HIS B C 1
ATOM 4816 O O . HIS B 2 253 ? -0.317 -15.880 -6.788 1.00 73.24 283 HIS B O 1
ATOM 4823 N N . VAL B 2 254 ? -2.499 -15.510 -7.254 1.00 74.62 284 VAL B N 1
ATOM 4824 C CA . VAL B 2 254 ? -2.463 -16.061 -8.604 1.00 76.51 284 VAL B CA 1
ATOM 4825 C C . VAL B 2 254 ? -1.652 -15.145 -9.526 1.00 76.84 284 VAL B C 1
ATOM 4826 O O . VAL B 2 254 ? -0.688 -15.581 -10.169 1.00 76.71 284 VAL B O 1
ATOM 4830 N N . ASN B 2 255 ? -2.044 -13.873 -9.566 1.00 77.54 285 ASN B N 1
ATOM 4831 C CA . ASN B 2 255 ? -1.368 -12.869 -10.381 1.00 79.35 285 ASN B CA 1
ATOM 4832 C C . ASN B 2 255 ? 0.115 -12.741 -10.062 1.00 76.95 285 ASN B C 1
ATOM 4833 O O . ASN B 2 255 ? 0.950 -12.756 -10.969 1.00 74.63 285 ASN B O 1
ATOM 4838 N N . ASN B 2 256 ? 0.434 -12.612 -8.776 1.00 75.73 286 ASN B N 1
ATOM 4839 C CA . ASN B 2 256 ? 1.826 -12.509 -8.340 1.00 73.50 286 ASN B CA 1
ATOM 4840 C C . ASN B 2 256 ? 2.686 -13.647 -8.867 1.00 68.69 286 ASN B C 1
ATOM 4841 O O . ASN B 2 256 ? 3.812 -13.420 -9.310 1.00 68.33 286 ASN B O 1
ATOM 4846 N N . PHE B 2 257 ? 2.159 -14.867 -8.815 1.00 64.54 287 PHE B N 1
ATOM 4847 C CA . PHE B 2 257 ? 2.907 -16.015 -9.300 1.00 63.67 287 PHE B CA 1
ATOM 4848 C C . PHE B 2 257 ? 2.938 -16.022 -10.838 1.00 60.51 287 PHE B C 1
ATOM 4849 O O . PHE B 2 257 ? 3.909 -16.490 -11.427 1.00 56.06 287 PHE B O 1
ATOM 4857 N N . THR B 2 258 ? 1.899 -15.491 -11.483 1.00 61.95 288 THR B N 1
ATOM 4858 C CA . THR B 2 258 ? 1.947 -15.308 -12.937 1.00 65.16 288 THR B CA 1
ATOM 4859 C C . THR B 2 258 ? 3.082 -14.356 -13.323 1.00 67.39 288 THR B C 1
ATOM 4860 O O . THR B 2 258 ? 3.881 -14.661 -14.204 1.00 69.25 288 THR B O 1
ATOM 4864 N N . HIS B 2 259 ? 3.159 -13.207 -12.661 1.00 68.72 289 HIS B N 1
ATOM 4865 C CA . HIS B 2 259 ? 4.264 -12.296 -12.914 1.00 72.12 289 HIS B CA 1
ATOM 4866 C C . HIS B 2 259 ? 5.591 -13.018 -12.729 1.00 67.98 289 HIS B C 1
ATOM 4867 O O . HIS B 2 259 ? 6.503 -12.871 -13.546 1.00 66.13 289 HIS B O 1
ATOM 4874 N N . LEU B 2 260 ? 5.687 -13.812 -11.666 1.00 61.76 290 LEU B N 1
ATOM 4875 C CA . LEU B 2 260 ? 6.912 -14.550 -11.391 1.00 57.46 290 LEU B CA 1
ATOM 4876 C C . LEU B 2 260 ? 7.261 -15.526 -12.512 1.00 56.44 290 LEU B C 1
ATOM 4877 O O . LEU B 2 260 ? 8.424 -15.604 -12.916 1.00 56.03 290 LEU B O 1
ATOM 4882 N N . VAL B 2 261 ? 6.278 -16.274 -13.017 1.00 56.69 291 VAL B N 1
ATOM 4883 C CA . VAL B 2 261 ? 6.597 -17.320 -13.996 1.00 56.78 291 VAL B CA 1
ATOM 4884 C C . VAL B 2 261 ? 7.009 -16.667 -15.324 1.00 54.96 291 VAL B C 1
ATOM 4885 O O . VAL B 2 261 ? 7.984 -17.076 -15.941 1.00 51.39 291 VAL B O 1
ATOM 4889 N N . THR B 2 262 ? 6.286 -15.620 -15.714 1.00 57.52 292 THR B N 1
ATOM 4890 C CA . THR B 2 262 ? 6.585 -14.843 -16.908 1.00 59.36 292 THR B CA 1
ATOM 4891 C C . THR B 2 262 ? 8.023 -14.347 -16.936 1.00 62.88 292 THR B C 1
ATOM 4892 O O . THR B 2 262 ? 8.733 -14.518 -17.933 1.00 66.54 292 THR B O 1
ATOM 4896 N N . THR B 2 263 ? 8.443 -13.729 -15.837 1.00 59.35 293 THR B N 1
ATOM 4897 C CA . THR B 2 263 ? 9.820 -13.280 -15.670 1.00 54.60 293 THR B CA 1
ATOM 4898 C C . THR B 2 263 ? 10.803 -14.439 -15.809 1.00 51.93 293 THR B C 1
ATOM 4899 O O . THR B 2 263 ? 11.838 -14.306 -16.478 1.00 48.24 293 THR B O 1
ATOM 4903 N N . LEU B 2 264 ? 10.484 -15.576 -15.193 1.00 51.18 294 LEU B N 1
ATOM 4904 C CA . LEU B 2 264 ? 11.358 -16.748 -15.308 1.00 50.71 294 LEU B CA 1
ATOM 4905 C C . LEU B 2 264 ? 11.434 -17.213 -16.772 1.00 52.89 294 LEU B C 1
ATOM 4906 O O . LEU B 2 264 ? 12.491 -17.650 -17.241 1.00 53.08 294 LEU B O 1
ATOM 4911 N N . GLY B 2 265 ? 10.307 -17.082 -17.473 1.00 50.90 295 GLY B N 1
ATOM 4912 C CA . GLY B 2 265 ? 10.176 -17.480 -18.857 1.00 52.89 295 GLY B CA 1
ATOM 4913 C C . GLY B 2 265 ? 11.031 -16.638 -19.788 1.00 52.05 295 GLY B C 1
ATOM 4914 O O . GLY B 2 265 ? 11.749 -17.179 -20.645 1.00 50.51 295 GLY B O 1
ATOM 4915 N N . MET B 2 266 ? 10.955 -15.321 -19.618 1.00 47.32 296 MET B N 1
ATOM 4916 C CA . MET B 2 266 ? 11.764 -14.397 -20.403 1.00 49.53 296 MET B CA 1
ATOM 4917 C C . MET B 2 266 ? 13.266 -14.600 -20.173 1.00 50.51 296 MET B C 1
ATOM 4918 O O . MET B 2 266 ? 14.035 -14.730 -21.118 1.00 54.85 296 MET B O 1
ATOM 4923 N N . ALA B 2 267 ? 13.684 -14.636 -18.918 1.00 48.72 297 ALA B N 1
ATOM 4924 C CA . ALA B 2 267 ? 15.076 -14.910 -18.593 1.00 47.16 297 ALA B CA 1
ATOM 4925 C C . ALA B 2 267 ? 15.500 -16.285 -19.101 1.00 51.03 297 ALA B C 1
ATOM 4926 O O . ALA B 2 267 ? 16.677 -16.515 -19.392 1.00 52.94 297 ALA B O 1
ATOM 4928 N N . LEU B 2 268 ? 14.543 -17.206 -19.191 1.00 52.93 298 LEU B N 1
ATOM 4929 C CA . LEU B 2 268 ? 14.796 -18.506 -19.820 1.00 51.81 298 LEU B CA 1
ATOM 4930 C C . LEU B 2 268 ? 15.067 -18.329 -21.317 1.00 50.85 298 LEU B C 1
ATOM 4931 O O . LEU B 2 268 ? 16.050 -18.842 -21.859 1.00 48.73 298 LEU B O 1
ATOM 4936 N N . TYR B 2 269 ? 14.178 -17.597 -21.973 1.00 51.77 299 TYR B N 1
ATOM 4937 C CA . TYR B 2 269 ? 14.323 -17.352 -23.391 1.00 56.32 299 TYR B CA 1
ATOM 4938 C C . TYR B 2 269 ? 15.607 -16.585 -23.688 1.00 54.59 299 TYR B C 1
ATOM 4939 O O . TYR B 2 269 ? 16.384 -16.971 -24.565 1.00 50.89 299 TYR B O 1
ATOM 4948 N N . LYS B 2 270 ? 15.840 -15.515 -22.935 1.00 53.58 300 LYS B N 1
ATOM 4949 C CA . LYS B 2 270 ? 16.984 -14.666 -23.204 1.00 51.08 300 LYS B CA 1
ATOM 4950 C C . LYS B 2 270 ? 18.278 -15.408 -22.982 1.00 52.68 300 LYS B C 1
ATOM 4951 O O . LYS B 2 270 ? 19.238 -15.202 -23.732 1.00 54.04 300 LYS B O 1
ATOM 4957 N N . GLU B 2 271 ? 18.313 -16.305 -21.997 1.00 52.49 301 GLU B N 1
ATOM 4958 C CA . GLU B 2 271 ? 19.551 -17.039 -21.778 1.00 49.21 301 GLU B CA 1
ATOM 4959 C C . GLU B 2 271 ? 19.787 -18.128 -22.837 1.00 48.35 301 GLU B C 1
ATOM 4960 O O . GLU B 2 271 ? 20.924 -18.315 -23.294 1.00 46.06 301 GLU B O 1
ATOM 4966 N N . GLY B 2 272 ? 18.735 -18.854 -23.217 1.00 47.94 302 GLY B N 1
ATOM 4967 C CA . GLY B 2 272 ? 18.880 -19.924 -24.194 1.00 45.55 302 GLY B CA 1
ATOM 4968 C C . GLY B 2 272 ? 19.340 -19.330 -25.523 1.00 48.40 302 GLY B C 1
ATOM 4969 O O . GLY B 2 272 ? 20.283 -19.808 -26.147 1.00 44.54 302 GLY B O 1
ATOM 4970 N N . HIS B 2 273 ? 18.676 -18.248 -25.915 1.00 52.57 303 HIS B N 1
ATOM 4971 C CA . HIS B 2 273 ? 19.012 -17.485 -27.097 1.00 56.55 303 HIS B CA 1
ATOM 4972 C C . HIS B 2 273 ? 20.449 -16.970 -27.064 1.00 58.70 303 HIS B C 1
ATOM 4973 O O . HIS B 2 273 ? 21.203 -17.234 -28.000 1.00 61.97 303 HIS B O 1
ATOM 4980 N N . GLN B 2 274 ? 20.821 -16.239 -26.007 1.00 54.98 304 GLN B N 1
ATOM 4981 C CA . GLN B 2 274 ? 22.185 -15.707 -25.839 1.00 53.04 304 GLN B CA 1
ATOM 4982 C C . GLN B 2 274 ? 23.241 -16.807 -25.934 1.00 57.71 304 GLN B C 1
ATOM 4983 O O . GLN B 2 274 ? 24.307 -16.597 -26.517 1.00 62.35 304 GLN B O 1
ATOM 4989 N N . LYS B 2 275 ? 22.952 -17.980 -25.378 1.00 59.15 305 LYS B N 1
ATOM 4990 C CA . LYS B 2 275 ? 23.893 -19.100 -25.454 1.00 62.83 305 LYS B CA 1
ATOM 4991 C C . LYS B 2 275 ? 24.027 -19.608 -26.888 1.00 60.68 305 LYS B C 1
ATOM 4992 O O . LYS B 2 275 ? 25.129 -19.919 -27.361 1.00 59.58 305 LYS B O 1
ATOM 4998 N N . ASN B 2 276 ? 22.886 -19.707 -27.562 1.00 58.79 306 ASN B N 1
ATOM 4999 C CA . ASN B 2 276 ? 22.823 -20.109 -28.961 1.00 57.96 306 ASN B CA 1
ATOM 5000 C C . ASN B 2 276 ? 23.668 -19.174 -29.852 1.00 52.62 306 ASN B C 1
ATOM 5001 O O . ASN B 2 276 ? 24.584 -19.610 -30.536 1.00 49.47 306 ASN B O 1
ATOM 5006 N N . ASP B 2 277 ? 23.395 -17.878 -29.793 1.00 53.92 307 ASP B N 1
ATOM 5007 C CA . ASP B 2 277 ? 24.169 -16.912 -30.565 1.00 59.76 307 ASP B CA 1
ATOM 5008 C C . ASP B 2 277 ? 25.678 -16.864 -30.241 1.00 66.85 307 ASP B C 1
ATOM 5009 O O . ASP B 2 277 ? 26.486 -16.560 -31.132 1.00 69.32 307 ASP B O 1
ATOM 5014 N N . GLU B 2 278 ? 26.067 -17.142 -28.992 1.00 68.55 308 GLU B N 1
ATOM 5015 C CA . GLU B 2 278 ? 27.492 -17.099 -28.627 1.00 71.13 308 GLU B CA 1
ATOM 5016 C C . GLU B 2 278 ? 28.286 -18.228 -29.287 1.00 69.34 308 GLU B C 1
ATOM 5017 O O . GLU B 2 278 ? 29.455 -18.048 -29.650 1.00 65.96 308 GLU B O 1
ATOM 5023 N N . ALA B 2 279 ? 27.641 -19.379 -29.446 1.00 68.15 309 ALA B N 1
ATOM 5024 C CA . ALA B 2 279 ? 28.265 -20.533 -30.082 1.00 66.53 309 ALA B CA 1
ATOM 5025 C C . ALA B 2 279 ? 28.413 -20.333 -31.582 1.00 65.59 309 ALA B C 1
ATOM 5026 O O . ALA B 2 279 ? 29.346 -20.854 -32.202 1.00 64.68 309 ALA B O 1
ATOM 5028 N N . MET B 2 280 ? 27.492 -19.574 -32.168 1.00 61.88 310 MET B N 1
ATOM 5029 C CA . MET B 2 280 ? 27.529 -19.333 -33.606 1.00 54.44 310 MET B CA 1
ATOM 5030 C C . MET B 2 280 ? 28.601 -18.315 -33.936 1.00 45.01 310 MET B C 1
ATOM 5031 O O . MET B 2 280 ? 29.320 -18.455 -34.936 1.00 42.50 310 MET B O 1
ATOM 5036 N N . LEU B 2 281 ? 28.699 -17.287 -33.092 1.00 40.02 311 LEU B N 1
ATOM 5037 C CA . LEU B 2 281 ? 29.688 -16.232 -33.263 1.00 41.48 311 LEU B CA 1
ATOM 5038 C C . LEU B 2 281 ? 31.065 -16.809 -33.071 1.00 46.80 311 LEU B C 1
ATOM 5039 O O . LEU B 2 281 ? 32.017 -16.402 -33.753 1.00 52.80 311 LEU B O 1
ATOM 5044 N N . GLY B 2 282 ? 31.158 -17.796 -32.181 1.00 40.40 312 GLY B N 1
ATOM 5045 C CA . GLY B 2 282 ? 32.399 -18.517 -31.964 1.00 40.99 312 GLY B CA 1
ATOM 5046 C C . GLY B 2 282 ? 32.934 -19.220 -33.201 1.00 47.02 312 GLY B C 1
ATOM 5047 O O . GLY B 2 282 ? 34.130 -19.475 -33.301 1.00 49.41 312 GLY B O 1
ATOM 5048 N N . MET B 2 283 ? 32.048 -19.547 -34.139 1.00 51.50 313 MET B N 1
ATOM 5049 C CA . MET B 2 283 ? 32.455 -20.195 -35.396 1.00 55.22 313 MET B CA 1
ATOM 5050 C C . MET B 2 283 ? 32.712 -19.177 -36.506 1.00 54.62 313 MET B C 1
ATOM 5051 O O . MET B 2 283 ? 33.505 -19.421 -37.402 1.00 58.67 313 MET B O 1
ATOM 5056 N N . HIS B 2 284 ? 32.037 -18.039 -36.409 1.00 54.69 314 HIS B N 1
ATOM 5057 C CA . HIS B 2 284 ? 32.024 -17.006 -37.427 1.00 55.66 314 HIS B CA 1
ATOM 5058 C C . HIS B 2 284 ? 33.417 -16.585 -37.876 1.00 59.01 314 HIS B C 1
ATOM 5059 O O . HIS B 2 284 ? 33.779 -16.729 -39.054 1.00 57.72 314 HIS B O 1
ATOM 5066 N N . THR B 2 285 ? 34.195 -16.061 -36.935 1.00 55.62 315 THR B N 1
ATOM 5067 C CA . THR B 2 285 ? 35.512 -15.532 -37.258 1.00 51.89 315 THR B CA 1
ATOM 5068 C C . THR B 2 285 ? 36.511 -16.624 -37.681 1.00 48.56 315 THR B C 1
ATOM 5069 O O . THR B 2 285 ? 37.260 -16.417 -38.642 1.00 46.60 315 THR B O 1
ATOM 5073 N N . PRO B 2 286 ? 36.518 -17.795 -36.998 1.00 48.12 316 PRO B N 1
ATOM 5074 C CA . PRO B 2 286 ? 37.299 -18.896 -37.578 1.00 47.84 316 PRO B CA 1
ATOM 5075 C C . PRO B 2 286 ? 36.953 -19.188 -39.045 1.00 48.58 316 PRO B C 1
ATOM 5076 O O . PRO B 2 286 ? 37.853 -19.430 -39.850 1.00 46.85 316 PRO B O 1
ATOM 5080 N N . ILE B 2 287 ? 35.667 -19.180 -39.378 1.00 50.59 317 ILE B N 1
ATOM 5081 C CA . ILE B 2 287 ? 35.249 -19.531 -40.732 1.00 54.57 317 ILE B CA 1
ATOM 5082 C C . ILE B 2 287 ? 35.639 -18.406 -41.696 1.00 50.89 317 ILE B C 1
ATOM 5083 O O . ILE B 2 287 ? 36.075 -18.657 -42.812 1.00 52.05 317 ILE B O 1
ATOM 5088 N N . THR B 2 288 ? 35.502 -17.170 -41.237 1.00 47.68 318 THR B N 1
ATOM 5089 C CA . THR B 2 288 ? 35.939 -16.014 -41.994 1.00 50.04 318 THR B CA 1
ATOM 5090 C C . THR B 2 288 ? 37.432 -16.085 -42.274 1.00 47.76 318 THR B C 1
ATOM 5091 O O . THR B 2 288 ? 37.871 -15.765 -43.367 1.00 49.55 318 THR B O 1
ATOM 5095 N N . MET B 2 289 ? 38.230 -16.519 -41.306 1.00 46.66 319 MET B N 1
ATOM 5096 C CA . MET B 2 289 ? 39.665 -16.588 -41.589 1.00 47.14 319 MET B CA 1
ATOM 5097 C C . MET B 2 289 ? 40.017 -17.776 -42.482 1.00 46.15 319 MET B C 1
ATOM 5098 O O . MET B 2 289 ? 40.893 -17.653 -43.320 1.00 44.87 319 MET B O 1
ATOM 5103 N N . LEU B 2 290 ? 39.334 -18.908 -42.319 1.00 45.70 320 LEU B N 1
ATOM 5104 C CA . LEU B 2 290 ? 39.611 -20.072 -43.158 1.00 44.17 320 LEU B CA 1
ATOM 5105 C C . LEU B 2 290 ? 39.289 -19.801 -44.636 1.00 47.48 320 LEU B C 1
ATOM 5106 O O . LEU B 2 290 ? 40.018 -20.244 -45.527 1.00 50.62 320 LEU B O 1
ATOM 5111 N N . SER B 2 291 ? 38.207 -19.070 -44.892 1.00 47.75 321 SER B N 1
ATOM 5112 C CA . SER B 2 291 ? 37.820 -18.711 -46.256 1.00 47.97 321 SER B CA 1
ATOM 5113 C C . SER B 2 291 ? 38.818 -17.744 -46.869 1.00 47.75 321 SER B C 1
ATOM 5114 O O . SER B 2 291 ? 39.150 -17.852 -48.044 1.00 49.30 321 SER B O 1
ATOM 5117 N N . ASP B 2 292 ? 39.317 -16.812 -46.062 1.00 48.61 322 ASP B N 1
ATOM 5118 C CA . ASP B 2 292 ? 40.365 -15.913 -46.522 1.00 45.81 322 ASP B CA 1
ATOM 5119 C C . ASP B 2 292 ? 41.678 -16.623 -46.758 1.00 51.00 322 ASP B C 1
ATOM 5120 O O . ASP B 2 292 ? 42.393 -16.316 -47.717 1.00 57.41 322 ASP B O 1
ATOM 5125 N N . GLN B 2 293 ? 41.998 -17.568 -45.886 1.00 45.61 323 GLN B N 1
ATOM 5126 C CA . GLN B 2 293 ? 43.211 -18.338 -46.043 1.00 46.44 323 GLN B CA 1
ATOM 5127 C C . GLN B 2 293 ? 43.176 -19.152 -47.341 1.00 47.28 323 GLN B C 1
ATOM 5128 O O . GLN B 2 293 ? 44.190 -19.279 -48.008 1.00 46.04 323 GLN B O 1
ATOM 5134 N N . VAL B 2 294 ? 42.009 -19.688 -47.699 1.00 45.85 324 VAL B N 1
ATOM 5135 C CA . VAL B 2 294 ? 41.849 -20.390 -48.970 1.00 47.79 324 VAL B CA 1
ATOM 5136 C C . VAL B 2 294 ? 42.117 -19.450 -50.163 1.00 51.62 324 VAL B C 1
ATOM 5137 O O . VAL B 2 294 ? 42.795 -19.816 -51.126 1.00 49.08 324 VAL B O 1
ATOM 5141 N N . ARG B 2 295 ? 41.591 -18.234 -50.085 1.00 45.81 325 ARG B N 1
ATOM 5142 C CA . ARG B 2 295 ? 41.740 -17.290 -51.166 1.00 50.39 325 ARG B CA 1
ATOM 5143 C C . ARG B 2 295 ? 43.186 -16.853 -51.313 1.00 52.37 325 ARG B C 1
ATOM 5144 O O . ARG B 2 295 ? 43.650 -16.615 -52.430 1.00 54.41 325 ARG B O 1
ATOM 5152 N N . VAL B 2 296 ? 43.903 -16.769 -50.194 1.00 51.85 326 VAL B N 1
ATOM 5153 C CA . VAL B 2 296 ? 45.273 -16.266 -50.230 1.00 53.11 326 VAL B CA 1
ATOM 5154 C C . VAL B 2 296 ? 46.203 -17.365 -50.736 1.00 56.79 326 VAL B C 1
ATOM 5155 O O . VAL B 2 296 ? 47.121 -17.102 -51.526 1.00 59.08 326 VAL B O 1
ATOM 5159 N N . LEU B 2 297 ? 45.941 -18.601 -50.311 1.00 54.85 327 LEU B N 1
ATOM 5160 C CA . LEU B 2 297 ? 46.606 -19.764 -50.890 1.00 54.03 327 LEU B CA 1
ATOM 5161 C C . LEU B 2 297 ? 46.596 -19.751 -52.431 1.00 50.30 327 LEU B C 1
ATOM 5162 O O . LEU B 2 297 ? 47.632 -19.960 -53.079 1.00 48.79 327 LEU B O 1
ATOM 5167 N N . ILE B 2 298 ? 45.418 -19.517 -53.005 1.00 49.38 328 ILE B N 1
ATOM 5168 C CA . ILE B 2 298 ? 45.243 -19.471 -54.463 1.00 48.32 328 ILE B CA 1
ATOM 5169 C C . ILE B 2 298 ? 46.073 -18.358 -55.105 1.00 53.40 328 ILE B C 1
ATOM 5170 O O . ILE B 2 298 ? 46.775 -18.569 -56.097 1.00 56.38 328 ILE B O 1
ATOM 5175 N N . LEU B 2 299 ? 45.980 -17.163 -54.540 1.00 55.62 329 LEU B N 1
ATOM 5176 C CA . LEU B 2 299 ? 46.752 -16.020 -55.023 1.00 53.52 329 LEU B CA 1
ATOM 5177 C C . LEU B 2 299 ? 48.257 -16.318 -54.937 1.00 52.51 329 LEU B C 1
ATOM 5178 O O . LEU B 2 299 ? 49.025 -16.014 -55.866 1.00 50.83 329 LEU B O 1
ATOM 5183 N N . TYR B 2 300 ? 48.662 -16.943 -53.832 1.00 50.44 330 TYR B N 1
ATOM 5184 C CA . TYR B 2 300 ? 50.042 -17.381 -53.665 1.00 52.13 330 TYR B CA 1
ATOM 5185 C C . TYR B 2 300 ? 50.457 -18.391 -54.735 1.00 53.23 330 TYR B C 1
ATOM 5186 O O . TYR B 2 300 ? 51.591 -18.357 -55.194 1.00 57.09 330 TYR B O 1
ATOM 5195 N N . LEU B 2 301 ? 49.559 -19.301 -55.112 1.00 54.45 331 LEU B N 1
ATOM 5196 C CA . LEU B 2 301 ? 49.874 -20.297 -56.137 1.00 54.62 331 LEU B CA 1
ATOM 5197 C C . LEU B 2 301 ? 49.995 -19.621 -57.495 1.00 57.42 331 LEU B C 1
ATOM 5198 O O . LEU B 2 301 ? 50.889 -19.951 -58.275 1.00 58.05 331 LEU B O 1
ATOM 5203 N N . ILE B 2 302 ? 49.092 -18.682 -57.776 1.00 56.74 332 ILE B N 1
ATOM 5204 C CA . ILE B 2 302 ? 49.165 -17.892 -59.010 1.00 57.53 332 ILE B CA 1
ATOM 5205 C C . ILE B 2 302 ? 50.533 -17.230 -59.102 1.00 58.54 332 ILE B C 1
ATOM 5206 O O . ILE B 2 302 ? 51.216 -17.334 -60.127 1.00 59.05 332 ILE B O 1
ATOM 5211 N N . ASP B 2 303 ? 50.923 -16.554 -58.016 1.00 57.89 333 ASP B N 1
ATOM 5212 C CA . ASP B 2 303 ? 52.148 -15.759 -57.977 1.00 60.21 333 ASP B CA 1
ATOM 5213 C C . ASP B 2 303 ? 53.402 -16.613 -58.227 1.00 65.43 333 ASP B C 1
ATOM 5214 O O . ASP B 2 303 ? 54.234 -16.269 -59.079 1.00 67.20 333 ASP B O 1
ATOM 5219 N N . GLU B 2 304 ? 53.527 -17.714 -57.486 1.00 63.44 334 GLU B N 1
ATOM 5220 C CA . GLU B 2 304 ? 54.573 -18.710 -57.726 1.00 66.54 334 GLU B CA 1
ATOM 5221 C C . GLU B 2 304 ? 54.719 -19.116 -59.191 1.00 70.88 334 GLU B C 1
ATOM 5222 O O . GLU B 2 304 ? 55.811 -19.039 -59.771 1.00 74.47 334 GLU B O 1
ATOM 5228 N N . ILE B 2 305 ? 53.613 -19.562 -59.777 1.00 68.22 335 ILE B N 1
ATOM 5229 C CA . ILE B 2 305 ? 53.592 -20.027 -61.156 1.00 64.87 335 ILE B CA 1
ATOM 5230 C C . ILE B 2 305 ? 54.064 -18.931 -62.106 1.00 68.14 335 ILE B C 1
ATOM 5231 O O . ILE B 2 305 ? 54.903 -19.164 -62.977 1.00 71.36 335 ILE B O 1
ATOM 5236 N N . VAL B 2 306 ? 53.540 -17.727 -61.928 1.00 68.37 336 VAL B N 1
ATOM 5237 C CA . VAL B 2 306 ? 53.916 -16.618 -62.800 1.00 70.11 336 VAL B CA 1
ATOM 5238 C C . VAL B 2 306 ? 55.386 -16.248 -62.627 1.00 71.81 336 VAL B C 1
ATOM 5239 O O . VAL B 2 306 ? 56.052 -15.927 -63.597 1.00 68.40 336 VAL B O 1
ATOM 5243 N N . HIS B 2 307 ? 55.893 -16.303 -61.398 1.00 77.12 337 HIS B N 1
ATOM 5244 C CA . HIS B 2 307 ? 57.293 -15.975 -61.161 1.00 86.75 337 HIS B CA 1
ATOM 5245 C C . HIS B 2 307 ? 58.189 -17.011 -61.817 1.00 96.12 337 HIS B C 1
ATOM 5246 O O . HIS B 2 307 ? 59.240 -16.687 -62.377 1.00 97.56 337 HIS B O 1
ATOM 5253 N N . ALA B 2 308 ? 57.753 -18.262 -61.752 1.00 108.19 338 ALA B N 1
ATOM 5254 C CA . ALA B 2 308 ? 58.529 -19.368 -62.289 1.00 108.40 338 ALA B CA 1
ATOM 5255 C C . ALA B 2 308 ? 58.378 -19.491 -63.802 1.00 107.48 338 ALA B C 1
ATOM 5256 O O . ALA B 2 308 ? 59.171 -20.167 -64.447 1.00 114.49 338 ALA B O 1
ATOM 5258 N N . ILE B 2 309 ? 57.372 -18.835 -64.371 1.00 100.14 339 ILE B N 1
ATOM 5259 C CA . ILE B 2 309 ? 57.194 -18.858 -65.822 1.00 97.42 339 ILE B CA 1
ATOM 5260 C C . ILE B 2 309 ? 57.863 -17.666 -66.494 1.00 100.72 339 ILE B C 1
ATOM 5261 O O . ILE B 2 309 ? 58.628 -17.829 -67.441 1.00 105.43 339 ILE B O 1
ATOM 5266 N N . HIS B 2 310 ? 57.545 -16.470 -66.004 1.00 105.11 340 HIS B N 1
ATOM 5267 C CA . HIS B 2 310 ? 58.078 -15.212 -66.525 1.00 108.83 340 HIS B CA 1
ATOM 5268 C C . HIS B 2 310 ? 59.608 -15.204 -66.534 1.00 112.71 340 HIS B C 1
ATOM 5269 O O . HIS B 2 310 ? 60.230 -14.718 -67.484 1.00 114.64 340 HIS B O 1
ATOM 5276 N N . THR B 2 311 ? 60.203 -15.753 -65.476 1.00 111.22 341 THR B N 1
ATOM 5277 C CA . THR B 2 311 ? 61.652 -15.948 -65.392 1.00 108.49 341 THR B CA 1
ATOM 5278 C C . THR B 2 311 ? 61.966 -17.359 -64.912 1.00 108.36 341 THR B C 1
ATOM 5279 O O . THR B 2 311 ? 61.429 -17.802 -63.895 1.00 109.58 341 THR B O 1
ATOM 5283 N N . ASN B 2 312 ? 62.832 -18.057 -65.644 1.00 108.43 342 ASN B N 1
ATOM 5284 C CA . ASN B 2 312 ? 63.252 -19.418 -65.290 1.00 108.18 342 ASN B CA 1
ATOM 5285 C C . ASN B 2 312 ? 62.070 -20.385 -65.176 1.00 106.48 342 ASN B C 1
ATOM 5286 O O . ASN B 2 312 ? 61.610 -20.954 -66.170 1.00 106.10 342 ASN B O 1
ATOM 5288 N N . ASN B 2 314 ? 63.379 -21.502 -68.125 1.00 93.96 344 ASN B N 1
ATOM 5289 C CA . ASN B 2 314 ? 63.841 -22.672 -68.872 1.00 93.72 344 ASN B CA 1
ATOM 5290 C C . ASN B 2 314 ? 63.551 -23.990 -68.141 1.00 91.13 344 ASN B C 1
ATOM 5291 O O . ASN B 2 314 ? 64.349 -24.936 -68.207 1.00 90.73 344 ASN B O 1
ATOM 5293 N N . GLN B 2 315 ? 62.413 -24.049 -67.447 1.00 85.40 345 GLN B N 1
ATOM 5294 C CA . GLN B 2 315 ? 61.964 -25.289 -66.811 1.00 79.82 345 GLN B CA 1
ATOM 5295 C C . GLN B 2 315 ? 60.640 -25.775 -67.413 1.00 71.94 345 GLN B C 1
ATOM 5296 O O . GLN B 2 315 ? 59.906 -25.000 -68.037 1.00 67.75 345 GLN B O 1
ATOM 5302 N N . SER B 2 316 ? 60.348 -27.062 -67.224 1.00 72.47 346 SER B N 1
ATOM 5303 C CA . SER B 2 316 ? 59.083 -27.648 -67.672 1.00 72.73 346 SER B CA 1
ATOM 5304 C C . SER B 2 316 ? 57.965 -27.477 -66.637 1.00 77.05 346 SER B C 1
ATOM 5305 O O . SER B 2 316 ? 58.208 -27.112 -65.480 1.00 77.70 346 SER B O 1
ATOM 5308 N N . ASN B 2 317 ? 56.738 -27.751 -67.071 1.00 77.57 347 ASN B N 1
ATOM 5309 C CA . ASN B 2 317 ? 55.577 -27.715 -66.193 1.00 75.06 347 ASN B CA 1
ATOM 5310 C C . ASN B 2 317 ? 55.702 -28.681 -65.023 1.00 73.44 347 ASN B C 1
ATOM 5311 O O . ASN B 2 317 ? 55.335 -28.356 -63.892 1.00 67.24 347 ASN B O 1
ATOM 5316 N N . ASP B 2 318 ? 56.219 -29.870 -65.304 1.00 76.88 348 ASP B N 1
ATOM 5317 C CA . ASP B 2 318 ? 56.379 -30.902 -64.279 1.00 78.96 348 ASP B CA 1
ATOM 5318 C C . ASP B 2 318 ? 57.362 -30.467 -63.199 1.00 77.10 348 ASP B C 1
ATOM 5319 O O . ASP B 2 318 ? 57.044 -30.527 -62.012 1.00 75.75 348 ASP B O 1
ATOM 5324 N N . GLU B 2 319 ? 58.556 -30.054 -63.628 1.00 77.46 349 GLU B N 1
ATOM 5325 C CA . GLU B 2 319 ? 59.556 -29.438 -62.756 1.00 74.68 349 GLU B CA 1
ATOM 5326 C C . GLU B 2 319 ? 58.916 -28.346 -61.886 1.00 70.87 349 GLU B C 1
ATOM 5327 O O . GLU B 2 319 ? 58.946 -28.435 -60.646 1.00 67.60 349 GLU B O 1
ATOM 5333 N N . LEU B 2 320 ? 58.318 -27.342 -62.534 1.00 66.14 350 LEU B N 1
ATOM 5334 C CA . LEU B 2 320 ? 57.646 -26.242 -61.825 1.00 65.38 350 LEU B CA 1
ATOM 5335 C C . LEU B 2 320 ? 56.619 -26.744 -60.794 1.00 66.14 350 LEU B C 1
ATOM 5336 O O . LEU B 2 320 ? 56.654 -26.324 -59.636 1.00 57.61 350 LEU B O 1
ATOM 5341 N N . ILE B 2 321 ? 55.721 -27.631 -61.236 1.00 65.11 351 ILE B N 1
ATOM 5342 C CA . ILE B 2 321 ? 54.625 -28.176 -60.429 1.00 64.29 351 ILE B CA 1
ATOM 5343 C C . ILE B 2 321 ? 55.110 -29.074 -59.282 1.00 67.40 351 ILE B C 1
ATOM 5344 O O . ILE B 2 321 ? 54.609 -28.984 -58.151 1.00 64.71 351 ILE B O 1
ATOM 5349 N N . ASP B 2 322 ? 56.077 -29.933 -59.591 1.00 71.24 352 ASP B N 1
ATOM 5350 C CA . ASP B 2 322 ? 56.755 -30.767 -58.598 1.00 76.61 352 ASP B CA 1
ATOM 5351 C C . ASP B 2 322 ? 57.306 -29.879 -57.485 1.00 74.09 352 ASP B C 1
ATOM 5352 O O . ASP B 2 322 ? 57.090 -30.137 -56.305 1.00 67.79 352 ASP B O 1
ATOM 5357 N N . GLY B 2 323 ? 57.985 -28.802 -57.882 1.00 77.90 353 GLY B N 1
ATOM 5358 C CA . GLY B 2 323 ? 58.517 -27.839 -56.933 1.00 76.93 353 GLY B CA 1
ATOM 5359 C C . GLY B 2 323 ? 57.483 -27.193 -56.020 1.00 75.17 353 GLY B C 1
ATOM 5360 O O . GLY B 2 323 ? 57.806 -26.803 -54.897 1.00 73.11 353 GLY B O 1
ATOM 5361 N N . LEU B 2 324 ? 56.242 -27.081 -56.490 1.00 74.78 354 LEU B N 1
ATOM 5362 C CA . LEU B 2 324 ? 55.196 -26.367 -55.741 1.00 72.24 354 LEU B CA 1
ATOM 5363 C C . LEU B 2 324 ? 54.501 -27.224 -54.68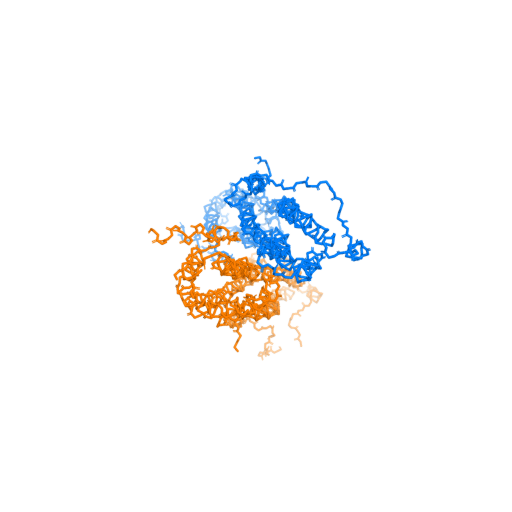3 1.00 65.89 354 LEU B C 1
ATOM 5364 O O . LEU B 2 324 ? 53.906 -26.695 -53.744 1.00 60.33 354 LEU B O 1
ATOM 5380 N N . PRO B 2 326 ? 55.591 -29.428 -52.226 1.00 71.95 356 PRO B N 1
ATOM 5381 C CA . PRO B 2 326 ? 56.009 -29.211 -50.835 1.00 71.88 356 PRO B CA 1
ATOM 5382 C C . PRO B 2 326 ? 55.533 -27.877 -50.244 1.00 70.18 356 PRO B C 1
ATOM 5383 O O . PRO B 2 326 ? 55.142 -27.858 -49.073 1.00 69.17 356 PRO B O 1
ATOM 5387 N N . LYS B 2 327 ? 55.547 -26.804 -51.038 1.00 67.22 357 LYS B N 1
ATOM 5388 C CA . LYS B 2 327 ? 55.092 -25.487 -50.579 1.00 61.41 357 LYS B CA 1
ATOM 5389 C C . LYS B 2 327 ? 53.602 -25.510 -50.246 1.00 61.00 357 LYS B C 1
ATOM 5390 O O . LYS B 2 327 ? 53.180 -24.953 -49.217 1.00 62.87 357 LYS B O 1
ATOM 5396 N N . VAL B 2 328 ? 52.816 -26.170 -51.103 1.00 58.40 358 VAL B N 1
ATOM 5397 C CA . VAL B 2 328 ? 51.370 -26.335 -50.885 1.00 58.30 358 VAL B CA 1
ATOM 5398 C C . VAL B 2 328 ? 51.074 -26.971 -49.527 1.00 59.36 358 VAL B C 1
ATOM 5399 O O . VAL B 2 328 ? 50.327 -26.421 -48.728 1.00 61.31 358 VAL B O 1
ATOM 5403 N N . ARG B 2 329 ? 51.680 -28.128 -49.283 1.00 60.54 359 ARG B N 1
ATOM 5404 C CA . ARG B 2 329 ? 51.408 -28.905 -48.098 1.00 62.78 359 ARG B CA 1
ATOM 5405 C C . ARG B 2 329 ? 51.845 -28.146 -46.853 1.00 61.80 359 ARG B C 1
ATOM 5406 O O . ARG B 2 329 ? 51.128 -28.136 -45.875 1.00 58.61 359 ARG B O 1
ATOM 5414 N N . ILE B 2 330 ? 52.994 -27.478 -46.919 1.00 63.39 360 ILE B N 1
ATOM 5415 C CA . ILE B 2 330 ? 53.433 -26.567 -45.856 1.00 61.30 360 ILE B CA 1
ATOM 5416 C C . ILE B 2 330 ? 52.364 -25.521 -45.489 1.00 59.15 360 ILE B C 1
ATOM 5417 O O . ILE B 2 330 ? 52.108 -25.260 -44.309 1.00 61.22 360 ILE B O 1
ATOM 5422 N N . VAL B 2 331 ? 51.738 -24.935 -46.506 1.00 58.45 361 VAL B N 1
ATOM 5423 C CA . VAL B 2 331 ? 50.760 -23.871 -46.307 1.00 51.37 361 VAL B CA 1
ATOM 5424 C C . VAL B 2 331 ? 49.494 -24.443 -45.712 1.00 58.89 361 VAL B C 1
ATOM 5425 O O . VAL B 2 331 ? 48.951 -23.888 -44.759 1.00 60.31 361 VAL B O 1
ATOM 5429 N N . ILE B 2 332 ? 49.023 -25.550 -46.278 1.00 55.15 362 ILE B N 1
ATOM 5430 C CA . ILE B 2 332 ? 47.790 -26.185 -45.807 1.00 53.32 362 ILE B CA 1
ATOM 5431 C C . ILE B 2 332 ? 47.949 -26.690 -44.371 1.00 52.63 362 ILE B C 1
ATOM 5432 O O . ILE B 2 332 ? 47.044 -26.540 -43.534 1.00 49.74 362 ILE B O 1
ATOM 5437 N N . ASN B 2 333 ? 49.111 -27.268 -44.095 1.00 51.96 363 ASN B N 1
ATOM 5438 C CA . ASN B 2 333 ? 49.465 -27.698 -42.752 1.00 61.98 363 ASN B CA 1
ATOM 5439 C C . ASN B 2 333 ? 49.483 -26.519 -41.788 1.00 53.27 363 ASN B C 1
ATOM 5440 O O . ASN B 2 333 ? 48.969 -26.597 -40.660 1.00 52.00 363 ASN B O 1
ATOM 5445 N N . GLU B 2 334 ? 50.050 -25.413 -42.252 1.00 56.98 364 GLU B N 1
ATOM 5446 C CA . GLU B 2 334 ? 50.057 -24.190 -41.468 1.00 60.23 364 GLU B CA 1
ATOM 5447 C C . GLU B 2 334 ? 48.636 -23.794 -41.069 1.00 62.23 364 GLU B C 1
ATOM 5448 O O . GLU B 2 334 ? 48.376 -23.535 -39.891 1.00 63.36 364 GLU B O 1
ATOM 5454 N N . PHE B 2 335 ? 47.714 -23.777 -42.032 1.00 59.39 365 PHE B N 1
ATOM 5455 C CA . PHE B 2 335 ? 46.312 -23.461 -41.731 1.00 55.18 365 PHE B CA 1
ATOM 5456 C C . PHE B 2 335 ? 45.726 -24.453 -40.728 1.00 51.72 365 PHE B C 1
ATOM 5457 O O . PHE B 2 335 ? 45.046 -24.086 -39.779 1.00 47.15 365 PHE B O 1
ATOM 5465 N N . HIS B 2 336 ? 45.997 -25.725 -40.973 1.00 49.54 366 HIS B N 1
ATOM 5466 C CA . HIS B 2 336 ? 45.484 -26.799 -40.151 1.00 51.43 366 HIS B CA 1
ATOM 5467 C C . HIS B 2 336 ? 45.972 -26.651 -38.705 1.00 51.33 366 HIS B C 1
ATOM 5468 O O . HIS B 2 336 ? 45.190 -26.775 -37.782 1.00 50.82 366 HIS B O 1
ATOM 5475 N N . ALA B 2 337 ? 47.266 -26.376 -38.549 1.00 55.88 367 ALA B N 1
ATOM 5476 C CA . ALA B 2 337 ? 47.929 -26.280 -37.257 1.00 56.40 367 ALA B CA 1
ATOM 5477 C C . ALA B 2 337 ? 47.423 -25.108 -36.432 1.00 59.95 367 ALA B C 1
ATOM 5478 O O . ALA B 2 337 ? 47.196 -25.245 -35.224 1.00 58.56 367 ALA B O 1
ATOM 5480 N N . THR B 2 338 ? 47.239 -23.958 -37.082 1.00 60.15 368 THR B N 1
ATOM 5481 C CA . THR B 2 338 ? 46.757 -22.773 -36.385 1.00 58.51 368 THR B CA 1
ATOM 5482 C C . THR B 2 338 ? 45.282 -22.957 -36.021 1.00 56.46 368 THR B C 1
ATOM 5483 O O . THR B 2 338 ? 44.827 -22.566 -34.933 1.00 50.75 368 THR B O 1
ATOM 5487 N N . LEU B 2 339 ? 44.545 -23.577 -36.938 1.00 56.92 369 LEU B N 1
ATOM 5488 C CA . LEU B 2 339 ? 43.128 -23.850 -36.736 1.00 57.64 369 LEU B CA 1
ATOM 5489 C C . LEU B 2 339 ? 42.912 -24.747 -35.514 1.00 60.68 369 LEU B C 1
ATOM 5490 O O . LEU B 2 339 ? 41.927 -24.605 -34.805 1.00 58.62 369 LEU B O 1
ATOM 5495 N N . MET B 2 340 ? 43.835 -25.676 -35.275 1.00 64.72 370 MET B N 1
ATOM 5496 C CA . MET B 2 340 ? 43.735 -26.531 -34.092 1.00 64.64 370 MET B CA 1
ATOM 5497 C C . MET B 2 340 ? 44.046 -25.746 -32.821 1.00 63.31 370 MET B C 1
ATOM 5498 O O . MET B 2 340 ? 43.320 -25.843 -31.835 1.00 66.30 370 MET B O 1
ATOM 5503 N N . MET B 2 341 ? 45.113 -24.954 -32.846 1.00 61.76 371 MET B N 1
ATOM 5504 C CA . MET B 2 341 ? 45.473 -24.112 -31.706 1.00 60.34 371 MET B CA 1
ATOM 5505 C C . MET B 2 341 ? 44.338 -23.177 -31.282 1.00 64.44 371 MET B C 1
ATOM 5506 O O . MET B 2 341 ? 44.260 -22.762 -30.123 1.00 71.24 371 MET B O 1
ATOM 5511 N N . GLY B 2 342 ? 43.449 -22.852 -32.213 1.00 60.36 372 GLY B N 1
ATOM 5512 C CA . GLY B 2 342 ? 42.316 -21.996 -31.916 1.00 59.41 372 GLY B CA 1
ATOM 5513 C C . GLY B 2 342 ? 42.445 -20.593 -32.485 1.00 59.65 372 GLY B C 1
ATOM 5514 O O . GLY B 2 342 ? 43.453 -20.252 -33.108 1.00 63.83 372 GLY B O 1
ATOM 5515 N N . ILE B 2 343 ? 41.422 -19.776 -32.237 1.00 63.45 373 ILE B N 1
ATOM 5516 C CA . ILE B 2 343 ? 41.283 -18.445 -32.837 1.00 67.82 373 ILE B CA 1
ATOM 5517 C C . ILE B 2 343 ? 42.371 -17.440 -32.430 1.00 73.11 373 ILE B C 1
ATOM 5518 O O . ILE B 2 343 ? 42.714 -16.536 -33.201 1.00 75.58 373 ILE B O 1
ATOM 5523 N N . ASP B 2 344 ? 42.926 -17.602 -31.234 1.00 71.86 374 ASP B N 1
ATOM 5524 C CA . ASP B 2 344 ? 43.996 -16.722 -30.788 1.00 73.57 374 ASP B CA 1
ATOM 5525 C C . ASP B 2 344 ? 45.252 -16.899 -31.633 1.00 70.66 374 ASP B C 1
ATOM 5526 O O . ASP B 2 344 ? 46.054 -15.977 -31.745 1.00 71.44 374 ASP B O 1
ATOM 5531 N N . LYS B 2 345 ? 45.417 -18.082 -32.227 1.00 69.83 375 LYS B N 1
ATOM 5532 C CA . LYS B 2 345 ? 46.589 -18.373 -33.058 1.00 74.11 375 LYS B CA 1
ATOM 5533 C C . LYS B 2 345 ? 46.275 -18.361 -34.555 1.00 74.02 375 LYS B C 1
ATOM 5534 O O . LYS B 2 345 ? 47.099 -18.786 -35.371 1.00 74.42 375 LYS B O 1
ATOM 5540 N N . MET B 2 346 ? 45.084 -17.881 -34.903 1.00 71.31 376 MET B N 1
ATOM 5541 C CA . MET B 2 346 ? 44.658 -17.793 -36.294 1.00 67.04 376 MET B CA 1
ATOM 5542 C C . MET B 2 346 ? 44.766 -16.368 -36.829 1.00 63.05 376 MET B C 1
ATOM 5543 O O . MET B 2 346 ? 44.551 -15.404 -36.083 1.00 60.90 376 MET B O 1
ATOM 5548 N N . LYS B 2 347 ? 45.078 -16.231 -38.119 1.00 57.88 377 LYS B N 1
ATOM 5549 C CA . LYS B 2 347 ? 45.270 -14.900 -38.682 1.00 56.09 377 LYS B CA 1
ATOM 5550 C C . LYS B 2 347 ? 44.942 -14.769 -40.186 1.00 56.45 377 LYS B C 1
ATOM 5551 O O . LYS B 2 347 ? 44.852 -15.771 -40.909 1.00 58.32 377 LYS B O 1
ATOM 5557 N N . PHE B 2 348 ? 44.737 -13.524 -40.624 1.00 50.20 378 PHE B N 1
ATOM 5558 C CA . PHE B 2 348 ? 44.680 -13.182 -42.036 1.00 52.96 378 PHE B CA 1
ATOM 5559 C C . PHE B 2 348 ? 46.088 -13.073 -42.568 1.00 53.35 378 PHE B C 1
ATOM 5560 O O . PHE B 2 348 ? 46.966 -12.565 -41.875 1.00 57.10 378 PHE B O 1
ATOM 5568 N N . TYR B 2 349 ? 46.300 -13.528 -43.799 1.00 51.96 379 TYR B N 1
ATOM 5569 C CA . TYR B 2 349 ? 47.632 -13.543 -44.388 1.00 53.48 379 TYR B CA 1
ATOM 5570 C C . TYR B 2 349 ? 47.849 -12.606 -45.584 1.00 57.29 379 TYR B C 1
ATOM 5571 O O . TYR B 2 349 ? 46.955 -12.396 -46.417 1.00 54.91 379 TYR B O 1
ATOM 5580 N N . SER B 2 350 ? 49.066 -12.067 -45.661 1.00 60.80 380 SER B N 1
ATOM 5581 C CA . SER B 2 350 ? 49.570 -11.434 -46.872 1.00 61.16 380 SER B CA 1
ATOM 5582 C C . SER B 2 350 ? 50.231 -12.514 -47.691 1.00 62.81 380 SER B C 1
ATOM 5583 O O . SER B 2 350 ? 50.623 -13.540 -47.148 1.00 67.13 380 SER B O 1
ATOM 5586 N N . LEU B 2 351 ? 50.362 -12.296 -48.992 1.00 62.54 381 LEU B N 1
ATOM 5587 C CA . LEU B 2 351 ? 51.006 -13.273 -49.851 1.00 62.10 381 LEU B CA 1
ATOM 5588 C C . LEU B 2 351 ? 52.430 -13.545 -49.378 1.00 65.49 381 LEU B C 1
ATOM 5589 O O . LEU B 2 351 ? 52.936 -14.659 -49.508 1.00 67.16 381 LEU B O 1
ATOM 5594 N N . ASN B 2 352 ? 53.078 -12.525 -48.829 1.00 66.17 382 ASN B N 1
ATOM 5595 C CA . ASN B 2 352 ? 54.469 -12.672 -48.437 1.00 68.08 382 ASN B CA 1
ATOM 5596 C C . ASN B 2 352 ? 54.647 -13.367 -47.097 1.00 69.50 382 ASN B C 1
ATOM 5597 O O . ASN B 2 352 ? 55.725 -13.878 -46.815 1.00 70.59 382 ASN B O 1
ATOM 5602 N N . GLU B 2 353 ? 53.601 -13.400 -46.273 1.00 69.37 383 GLU B N 1
ATOM 5603 C CA . GLU B 2 353 ? 53.672 -14.177 -45.033 1.00 66.47 383 GLU B CA 1
ATOM 5604 C C . GLU B 2 353 ? 53.569 -15.666 -45.357 1.00 63.48 383 GLU B C 1
ATOM 5605 O O . GLU B 2 353 ? 54.060 -16.492 -44.603 1.00 61.68 383 GLU B O 1
ATOM 5611 N N . LEU B 2 354 ? 52.962 -16.011 -46.491 1.00 64.37 384 LEU B N 1
ATOM 5612 C CA . LEU B 2 354 ? 52.947 -17.410 -46.903 1.00 65.70 384 LEU B CA 1
ATOM 5613 C C . LEU B 2 354 ? 54.341 -17.804 -47.350 1.00 72.91 384 LEU B C 1
ATOM 5614 O O . LEU B 2 354 ? 54.836 -18.877 -46.992 1.00 76.51 384 LEU B O 1
ATOM 5619 N N . ARG B 2 355 ? 54.976 -16.932 -48.127 1.00 76.37 385 ARG B N 1
ATOM 5620 C CA . ARG B 2 355 ? 56.354 -17.160 -48.547 1.00 78.58 385 ARG B CA 1
ATOM 5621 C C . ARG B 2 355 ? 57.252 -17.335 -47.323 1.00 79.60 385 ARG B C 1
ATOM 5622 O O . ARG B 2 355 ? 57.934 -18.342 -47.192 1.00 81.57 385 ARG B O 1
ATOM 5630 N N . GLU B 2 356 ? 57.230 -16.340 -46.439 1.00 79.41 386 GLU B N 1
ATOM 5631 C CA . GLU B 2 356 ? 57.886 -16.394 -45.131 1.00 78.61 386 GLU B CA 1
ATOM 5632 C C . GLU B 2 356 ? 57.787 -17.784 -44.496 1.00 74.93 386 GLU B C 1
ATOM 5633 O O . GLU B 2 356 ? 58.805 -18.419 -44.227 1.00 75.79 386 GLU B O 1
ATOM 5639 N N . ILE B 2 357 ? 56.556 -18.255 -44.300 1.00 70.42 387 ILE B N 1
ATOM 5640 C CA . ILE B 2 357 ? 56.278 -19.563 -43.703 1.00 68.10 387 ILE B CA 1
ATOM 5641 C C . ILE B 2 357 ? 56.838 -20.717 -44.528 1.00 75.91 387 ILE B C 1
ATOM 5642 O O . ILE B 2 357 ? 57.514 -21.601 -43.994 1.00 81.30 387 ILE B O 1
ATOM 5647 N N . VAL B 2 358 ? 56.552 -20.707 -45.825 1.00 74.02 388 VAL B N 1
ATOM 5648 C CA . VAL B 2 358 ? 57.004 -21.766 -46.715 1.00 76.52 388 VAL B CA 1
ATOM 5649 C C . VAL B 2 358 ? 58.525 -21.876 -46.716 1.00 87.84 388 VAL B C 1
ATOM 5650 O O . VAL B 2 358 ? 59.082 -22.978 -46.708 1.00 96.14 388 VAL B O 1
ATOM 5654 N N . ASN B 2 359 ? 59.195 -20.729 -46.716 1.00 88.68 389 ASN B N 1
ATOM 5655 C CA . ASN B 2 359 ? 60.649 -20.692 -46.677 1.00 90.74 389 ASN B CA 1
ATOM 5656 C C . ASN B 2 359 ? 61.194 -21.248 -45.357 1.00 94.22 389 ASN B C 1
ATOM 5657 O O . ASN B 2 359 ? 62.123 -22.057 -45.350 1.00 95.55 389 ASN B O 1
ATOM 5662 N N . ASP B 2 360 ? 60.594 -20.817 -44.248 1.00 94.91 390 ASP B N 1
ATOM 5663 C CA . ASP B 2 360 ? 61.054 -21.183 -42.908 1.00 98.04 390 ASP B CA 1
ATOM 5664 C C . ASP B 2 360 ? 61.004 -22.681 -42.610 1.00 100.19 390 ASP B C 1
ATOM 5665 O O . ASP B 2 360 ? 61.823 -23.191 -41.840 1.00 105.06 390 ASP B O 1
ATOM 5670 N N . LYS B 2 361 ? 60.039 -23.378 -43.201 1.00 101.66 391 LYS B N 1
ATOM 5671 C CA . LYS B 2 361 ? 59.817 -24.787 -42.884 1.00 102.15 391 LYS B CA 1
ATOM 5672 C C . LYS B 2 361 ? 60.771 -25.708 -43.643 1.00 99.44 391 LYS B C 1
ATOM 5673 O O . LYS B 2 361 ? 61.340 -26.627 -43.049 1.00 105.27 391 LYS B O 1
ATOM 5679 N N . ILE B 2 362 ? 60.944 -25.461 -44.940 1.00 90.88 392 ILE B N 1
ATOM 5680 C CA . ILE B 2 362 ? 61.835 -26.272 -45.770 1.00 87.38 392 ILE B CA 1
ATOM 5681 C C . ILE B 2 362 ? 63.188 -26.538 -45.098 1.00 93.34 392 ILE B C 1
ATOM 5682 O O . ILE B 2 362 ? 63.709 -27.659 -45.128 1.00 99.38 392 ILE B O 1
ATOM 5687 N N . ASN B 2 363 ? 63.723 -25.496 -44.466 1.00 94.85 393 ASN B N 1
ATOM 5688 C CA . ASN B 2 363 ? 65.020 -25.544 -43.799 1.00 96.62 393 ASN B CA 1
ATOM 5689 C C . ASN B 2 363 ? 64.920 -25.872 -42.306 1.00 98.98 393 ASN B C 1
ATOM 5690 O O . ASN B 2 363 ? 64.498 -26.963 -41.915 1.00 98.51 393 ASN B O 1
#

Organism: Rhesus cytomegalovirus (strain 68-1) (NCBI:txid47929)

B-factor: mean 61.77, std 17.98, range [27.8, 150.52]

Sequence (692 aa):
KDMALQHAVDLLEKMLADEEKLTEFNLGDPLFESANDDPIKTLEEIIQEGDDVVGAHQLVVTQIKLRVQRNRRLADEIIREQLTDIRKVFSDKFEKLEQGIQNSYLLLDKLKTPFQDMRCLFEVANEQFNDTPVPPQYKEFMVCLKQIVQYAVNSSSLEKFVMLITKKDDIKDRVTYTCMKYLLMAMQGTGGPKAINNEEHAKLFFQLSNYDDLTDANHDGLELIKKLDKEQKEVAFHVNNFTHLVTTLGMALYKEGHQKNDEAMLGMHTPITMLSDQVRVLILYLIDEIVHAIHTNSNQSNDELIDGLKPKVRIVINEFHATLMMGIDKMKFYSLNELREIVNDKIDMALQHAVDLLEKMLADEEKKLTEFNLGDPLFEDDPIKTLEEIIQEGDDVVGAHQLVVTQIKLRVQRNRRLADEIIREQLTDIRKVFSDKFEKLEQGIQNSYLLLDKLKTPFQDMRCLFEVANEQFNDTPVPPQYEKFMVCLKQIVQYAVNSSSKLEKFVMLKIKTKKDDIKDRVTYTCMYLLMAMQGTGGPKAINNEEHALFFKQLSNYDDLTDANHDGLELIKKLDKEQKEVAFHVNNFTHLVTTLGMALYKEGHQKNDEAMLGMHTPITMLSDQVRVLILYLIDEIVHAIHTNNQSNDELIDGLPKVRIVINEFHATLMMGIDKMKFYSLNELREIVNDKIN

Radius of gyration: 39.74 Å; Cα contacts (8 Å, |Δi|>4): 640; chains: 2; bounding box: 95×53×120 Å

Secondary structure (DSSP, 8-state):
---TTHHHHHHHHHHHHHHH---S--TT--SS-----SPPPPHHHHHHH--SHHHHHHHHHHHHHHHHHHHHHHHHHHHHHHHHHHHHHHHHHHHHHHHHHHHHHHHHHTTSGGGGGGTHHHHHHHHHHHH----GGG---HHHHHHHHHHHHHH---HHHHH---HHHHHHHHHHHHHHHHHHHHHTT----SS-HHHHHHHHH---TT-S-HHHHHHHHHHHHHHHHS--HHHHHHHHHHHHHHHHHHHHHHTHHHHHHHHHHHHTHHHHHHHHHHHHHHHHHHHHHHHHHHHH-TTS-HHHHHHHHHHHHHHHHHHHHHHHHT---S-----HHHHHHHHHHH-/--TTHHHHHHHHHHHHHHHHTSPPSS----S----SS--HHHHHTTTTSHHHHHHHHHHHHHHHHHHHHHHHHHHHHHHHHHHHHHHHHHHHHHHHHHHHHHHHHHHHHGGGGGGTHHHHHHHHHHHHS---TT--HHHHHHHHHHHHHHHTTHHHHHHHHHHHHHHHHHHHHHHHHHH--HHHHHHT-S--SS-HHHHH--HHHHGGG-SSHHHHHHHHHHHHHHHHHHHTTHHHHHHHHHHHHHHHHHHHHHHHHHHHHHHHHHHHHHHHHHHHHHHHHHHHHHHHHHHHHH-----HHHHHHH--HHHHHHHHHHHHHHH-GGG-----HHHHHHHHHHHH-